Protein AF-A0AA40FTZ8-F1 (afdb_monomer_lite)

pLDDT: mean 84.05, std 13.71, range [38.44, 98.62]

Foldseek 3Di:
DQVPDPPDHPQNVVLVVLLLQLVLCLLQQAQTPQFADPVQLVLADAAPDFQPAFLFQAALVVVLCLLQVVLFPDPDGQCQVVQEDEQFAWQAWACVPCQWIWTAGPLQAIETARAEEEEFALLLCLVPQPGRYVPHDPPLQVLLSQQWDFHAKKKKKFFAPAQFDDPQDQWDFDGDGPVNLVVVCVPPHPLLNQLVSQGIFGDFHNRRRMTMTMGHGPSRQVCLPPDPVVVQVSVVVSCCVPPVVPTDDDRTPDMDMDNQCPPSRRNHQFIHRTPSCVVSVNALCSNQDFDADPVGHGHYGYADQSNQSHSGSDLVRRLVSLLVVLVSNLVVCVVVPPDDDDDDFDQDDDPDSHGYGYFHYEYEALANSSSSNSSNCVVSVVPTYHYYYSHPDHHRQSDWANDDSGIGTPHRRHFWFCLDPVNVSCVVSVWWDPDFDQPVHDFDADPVRDTDDPVLLVVLVVLLVVQLVLLLPVVPHPDDDPPFWSVSSSVVSLVVVCVVVVDDPVSNVSSVVSNVSVQVSVCSRSVHSGRRSHGSNCSSVDDRRHPDTGTHTDD

Structure (mmCIF, N/CA/C/O backbone):
data_AF-A0AA40FTZ8-F1
#
_entry.id   AF-A0AA40FTZ8-F1
#
loop_
_atom_site.group_PDB
_atom_site.id
_atom_site.type_symbol
_atom_site.label_atom_id
_atom_site.label_alt_id
_atom_site.label_comp_id
_atom_site.label_asym_id
_atom_site.label_entity_id
_atom_site.label_seq_id
_atom_site.pdbx_PDB_ins_code
_atom_site.Cartn_x
_atom_site.Cartn_y
_atom_site.Cartn_z
_atom_site.occupancy
_atom_site.B_iso_or_equiv
_atom_site.auth_seq_id
_atom_site.auth_comp_id
_atom_site.auth_asym_id
_atom_site.auth_atom_id
_atom_site.pdbx_PDB_model_num
ATOM 1 N N . MET A 1 1 ? 37.015 1.348 -12.052 1.00 50.94 1 MET A N 1
ATOM 2 C CA . MET A 1 1 ? 35.805 0.508 -12.164 1.00 50.94 1 MET A CA 1
ATOM 3 C C . MET A 1 1 ? 35.020 0.853 -13.426 1.00 50.94 1 MET A C 1
ATOM 5 O O . MET A 1 1 ? 35.044 0.050 -14.346 1.00 50.94 1 MET A O 1
ATOM 9 N N . PHE A 1 2 ? 34.385 2.031 -13.530 1.00 44.62 2 PHE A N 1
ATOM 10 C CA . PHE A 1 2 ? 33.664 2.429 -14.756 1.00 44.62 2 PHE A CA 1
ATOM 11 C C . PHE A 1 2 ? 34.579 2.506 -15.987 1.00 44.62 2 PHE A C 1
ATOM 13 O O . PHE A 1 2 ? 34.298 1.867 -16.992 1.00 44.62 2 PHE A O 1
ATOM 20 N N . ASP A 1 3 ? 35.731 3.173 -15.875 1.00 47.75 3 ASP A N 1
ATOM 21 C CA . ASP A 1 3 ? 36.705 3.333 -16.973 1.00 47.75 3 ASP A CA 1
ATOM 22 C C . ASP A 1 3 ? 37.428 2.023 -17.372 1.00 47.75 3 ASP A C 1
ATOM 24 O O . ASP A 1 3 ? 38.240 2.005 -18.293 1.00 47.75 3 ASP A O 1
ATOM 28 N N . GLU A 1 4 ? 37.128 0.919 -16.681 1.00 54.84 4 GLU A N 1
ATOM 29 C CA . GLU A 1 4 ? 37.662 -0.429 -16.923 1.00 54.84 4 GLU A CA 1
ATOM 30 C C . GLU A 1 4 ? 36.578 -1.401 -17.437 1.00 54.84 4 GLU A C 1
ATOM 32 O O . GLU A 1 4 ? 36.897 -2.525 -17.823 1.00 54.84 4 GLU A O 1
ATOM 37 N N . ASN A 1 5 ? 35.301 -0.989 -17.460 1.00 53.12 5 ASN A N 1
ATOM 38 C CA . ASN A 1 5 ? 34.179 -1.809 -17.917 1.00 53.12 5 ASN A CA 1
ATOM 39 C C . ASN A 1 5 ? 33.639 -1.304 -19.273 1.00 53.12 5 ASN A C 1
ATOM 41 O O . ASN A 1 5 ? 32.877 -0.336 -19.302 1.00 53.12 5 ASN A O 1
ATOM 45 N N . PRO A 1 6 ? 33.941 -1.975 -20.403 1.00 49.59 6 PRO A N 1
ATOM 46 C CA . PRO A 1 6 ? 33.542 -1.511 -21.734 1.00 49.59 6 PRO A CA 1
ATOM 47 C C . PRO A 1 6 ? 32.028 -1.579 -22.017 1.00 49.59 6 PRO A C 1
ATOM 49 O O . PRO A 1 6 ? 31.604 -1.176 -23.098 1.00 49.59 6 PRO A O 1
ATOM 52 N N . PHE A 1 7 ? 31.207 -2.078 -21.083 1.00 48.97 7 PHE A N 1
ATOM 53 C CA . PHE A 1 7 ? 29.754 -2.205 -21.254 1.00 48.97 7 PHE A CA 1
ATOM 54 C C . PHE A 1 7 ? 28.935 -1.090 -20.577 1.00 48.97 7 PHE A C 1
ATOM 56 O O . PHE A 1 7 ? 27.798 -0.851 -20.983 1.00 48.97 7 PHE A O 1
ATOM 63 N N . THR A 1 8 ? 29.504 -0.359 -19.611 1.00 56.19 8 THR A N 1
ATOM 64 C CA . THR A 1 8 ? 28.827 0.745 -18.902 1.00 56.19 8 THR A CA 1
ATOM 65 C C . THR A 1 8 ? 29.707 1.991 -18.862 1.00 56.19 8 THR A C 1
ATOM 67 O O . THR A 1 8 ? 30.550 2.136 -17.974 1.00 56.19 8 THR A O 1
ATOM 70 N N . SER A 1 9 ? 29.477 2.926 -19.788 1.00 68.25 9 SER A N 1
ATOM 71 C CA . SER A 1 9 ? 29.931 4.308 -19.608 1.00 68.25 9 SER A CA 1
ATOM 72 C C . SER A 1 9 ? 29.271 4.909 -18.361 1.00 68.25 9 SER A C 1
ATOM 74 O O . SER A 1 9 ? 28.156 4.520 -18.006 1.00 68.25 9 SER A O 1
ATOM 76 N N . ARG A 1 10 ? 29.933 5.876 -17.707 1.00 71.88 10 ARG A N 1
ATOM 77 C CA . ARG A 1 10 ? 29.368 6.593 -16.545 1.00 71.88 10 ARG A CA 1
ATOM 78 C C . ARG A 1 10 ? 27.967 7.139 -16.844 1.00 71.88 10 ARG A C 1
ATOM 80 O O . ARG A 1 10 ? 27.054 6.916 -16.067 1.00 71.88 10 ARG A O 1
ATOM 87 N N . GLU A 1 11 ? 27.809 7.746 -18.013 1.00 71.69 11 GLU A N 1
ATOM 88 C CA . GLU A 1 11 ? 26.546 8.245 -18.566 1.00 71.69 11 GLU A CA 1
ATOM 89 C C . GLU A 1 11 ? 25.418 7.190 -18.533 1.00 71.69 11 GLU A C 1
ATOM 91 O O . GLU A 1 11 ? 24.344 7.442 -17.997 1.00 71.69 11 GLU A O 1
ATOM 96 N N . LYS A 1 12 ? 25.671 5.962 -19.015 1.00 76.25 12 LYS A N 1
ATOM 97 C CA . LYS A 1 12 ? 24.687 4.863 -18.970 1.00 76.25 12 LYS A CA 1
ATOM 98 C C . LYS A 1 12 ? 24.423 4.346 -17.558 1.00 76.25 12 LYS A C 1
ATOM 100 O O . LYS A 1 12 ? 23.318 3.892 -17.277 1.00 76.25 12 LYS A O 1
ATOM 105 N N . ALA A 1 13 ? 25.420 4.395 -16.676 1.00 78.38 13 ALA A N 1
ATOM 106 C CA . ALA A 1 13 ? 25.219 4.059 -15.270 1.00 78.38 13 ALA A CA 1
ATOM 107 C C . ALA A 1 13 ? 24.321 5.099 -14.578 1.00 78.38 13 ALA A C 1
ATOM 109 O O . ALA A 1 13 ? 23.419 4.717 -13.845 1.00 78.38 13 ALA A O 1
ATOM 110 N N . GLU A 1 14 ? 24.504 6.389 -14.867 1.00 78.44 14 GLU A N 1
ATOM 111 C CA . GLU A 1 14 ? 23.659 7.484 -14.370 1.00 78.44 14 GLU A CA 1
ATOM 112 C C . GLU A 1 14 ? 22.217 7.383 -14.910 1.00 78.44 14 GLU A C 1
ATOM 114 O O . GLU A 1 14 ? 21.269 7.533 -14.143 1.00 78.44 14 GLU A O 1
ATOM 119 N N . GLN A 1 15 ? 22.041 7.019 -16.186 1.00 82.44 15 GLN A N 1
ATOM 120 C CA . GLN A 1 15 ? 20.734 6.730 -16.806 1.00 82.44 15 GLN A CA 1
ATOM 121 C C . GLN A 1 15 ? 19.986 5.564 -16.134 1.00 82.44 15 GLN A C 1
ATOM 123 O O . GLN A 1 15 ? 18.786 5.653 -15.872 1.00 82.44 15 GLN A O 1
ATOM 128 N N . LEU A 1 16 ? 20.684 4.460 -15.848 1.00 85.44 16 LEU A N 1
ATOM 129 C CA . LEU A 1 16 ? 20.103 3.308 -15.148 1.00 85.44 16 LEU A CA 1
ATOM 130 C C . LEU A 1 16 ? 19.811 3.624 -13.676 1.00 85.44 16 LEU A C 1
ATOM 132 O O . LEU A 1 16 ? 18.790 3.185 -13.155 1.00 85.44 16 LEU A O 1
ATOM 136 N N . LEU A 1 17 ? 20.661 4.418 -13.022 1.00 83.38 17 LEU A N 1
ATOM 137 C CA . LEU A 1 17 ? 20.480 4.848 -11.636 1.00 83.38 17 LEU A CA 1
ATOM 138 C C . LEU A 1 17 ? 19.247 5.758 -11.475 1.00 83.38 17 LEU A C 1
ATOM 140 O O . LEU A 1 17 ? 18.485 5.588 -10.528 1.00 83.38 17 LEU A O 1
ATOM 144 N N . ASP A 1 18 ? 19.008 6.664 -12.430 1.00 82.19 18 ASP A N 1
ATOM 145 C CA . ASP A 1 18 ? 17.791 7.488 -12.530 1.00 82.19 18 ASP A CA 1
ATOM 146 C C . ASP A 1 18 ? 16.524 6.639 -12.748 1.00 82.19 18 ASP A C 1
ATOM 148 O O . ASP A 1 18 ? 15.474 6.922 -12.172 1.00 82.19 18 ASP A O 1
ATOM 152 N N . TRP A 1 19 ? 16.619 5.560 -13.533 1.00 87.44 19 TRP A N 1
ATOM 153 C CA . TRP A 1 19 ? 15.522 4.602 -13.694 1.00 87.44 19 TRP A CA 1
ATOM 154 C C . TRP A 1 19 ? 15.252 3.809 -12.403 1.00 87.44 19 TRP A C 1
ATOM 156 O O . TRP A 1 19 ? 14.102 3.712 -11.975 1.00 87.44 19 TRP A O 1
ATOM 166 N N . MET A 1 20 ? 16.299 3.300 -11.744 1.00 88.12 20 MET A N 1
ATOM 167 C CA . MET A 1 20 ? 16.186 2.567 -10.475 1.00 88.12 20 MET A CA 1
ATOM 168 C C . MET A 1 20 ? 15.606 3.436 -9.355 1.00 88.12 20 MET A C 1
ATOM 170 O O . MET A 1 20 ? 14.756 2.966 -8.607 1.00 88.12 20 MET A O 1
ATOM 174 N N . HIS A 1 21 ? 16.002 4.711 -9.274 1.00 81.88 21 HIS A N 1
ATOM 175 C CA . HIS A 1 21 ? 15.447 5.675 -8.318 1.00 81.88 21 HIS A CA 1
ATOM 176 C C . HIS A 1 21 ? 13.929 5.824 -8.481 1.00 81.88 21 HIS A C 1
ATOM 178 O O . HIS A 1 21 ? 13.201 5.818 -7.492 1.00 81.88 21 HIS A O 1
ATOM 184 N N . LYS A 1 22 ? 13.418 5.900 -9.715 1.00 85.19 22 LYS A N 1
ATOM 185 C CA . LYS A 1 22 ? 11.968 5.959 -9.985 1.00 85.19 22 LYS A CA 1
ATOM 186 C C . LYS A 1 22 ? 11.249 4.660 -9.632 1.00 85.19 22 LYS A C 1
ATOM 188 O O . LYS A 1 22 ? 10.174 4.702 -9.037 1.00 85.19 22 LYS A O 1
ATOM 193 N N . PHE A 1 23 ? 11.846 3.525 -9.998 1.00 87.44 23 PHE A N 1
ATOM 194 C CA . PHE A 1 23 ? 11.307 2.198 -9.716 1.00 87.44 23 PHE A CA 1
ATOM 195 C C . PHE A 1 23 ? 11.151 1.976 -8.204 1.00 87.44 23 PHE A C 1
ATOM 197 O O . PHE A 1 23 ? 10.040 1.720 -7.742 1.00 87.44 23 PHE A O 1
ATOM 204 N N . ASP A 1 24 ? 12.218 2.193 -7.429 1.00 85.44 24 ASP A N 1
ATOM 205 C CA . ASP A 1 24 ? 12.211 2.069 -5.967 1.00 85.44 24 ASP A CA 1
ATOM 206 C C . ASP A 1 24 ? 11.180 3.003 -5.312 1.00 85.44 24 ASP A C 1
ATOM 208 O O . ASP A 1 24 ? 10.322 2.532 -4.572 1.00 85.44 24 ASP A O 1
ATOM 212 N N . ASN A 1 25 ? 11.142 4.298 -5.657 1.00 82.31 25 ASN A N 1
ATOM 213 C CA . ASN A 1 25 ? 10.126 5.207 -5.102 1.00 82.31 25 ASN A CA 1
ATOM 214 C C . ASN A 1 25 ? 8.680 4.769 -5.397 1.00 82.31 25 ASN A C 1
ATOM 216 O O . ASN A 1 25 ? 7.779 5.073 -4.610 1.00 82.31 25 ASN A O 1
ATOM 220 N N . SER A 1 26 ? 8.435 4.081 -6.518 1.00 83.56 26 SER A N 1
ATOM 221 C CA . SER A 1 26 ? 7.109 3.541 -6.839 1.00 83.56 26 SER A CA 1
ATOM 222 C C . SER A 1 26 ? 6.717 2.351 -5.955 1.00 83.56 26 SER A C 1
ATOM 224 O O . SER A 1 26 ? 5.527 2.138 -5.734 1.00 83.56 26 SER A O 1
ATOM 226 N N . ILE A 1 27 ? 7.699 1.648 -5.381 1.00 83.31 27 ILE A N 1
ATOM 227 C CA . ILE A 1 27 ? 7.510 0.597 -4.375 1.00 83.31 27 ILE A CA 1
ATOM 228 C C . ILE A 1 27 ? 7.439 1.221 -2.976 1.00 83.31 27 ILE A C 1
ATOM 230 O O . ILE A 1 27 ? 6.418 1.079 -2.310 1.00 83.31 27 ILE A O 1
ATOM 234 N N . GLN A 1 28 ? 8.455 1.986 -2.559 1.00 82.69 28 GLN A N 1
ATOM 235 C CA . GLN A 1 28 ? 8.548 2.624 -1.232 1.00 82.69 28 GLN A CA 1
ATOM 236 C C . GLN A 1 28 ? 7.464 3.684 -0.977 1.00 82.69 28 GLN A C 1
ATOM 238 O O . GLN A 1 28 ? 7.203 4.052 0.168 1.00 82.69 28 GLN A O 1
ATOM 243 N N . CYS A 1 29 ? 6.828 4.201 -2.035 1.00 88.19 29 CYS A N 1
ATOM 244 C CA . CYS A 1 29 ? 5.864 5.299 -1.973 1.00 88.19 29 CYS A CA 1
ATOM 245 C C . CYS A 1 29 ? 6.461 6.578 -1.345 1.00 88.19 29 CYS A C 1
ATOM 247 O O . CYS A 1 29 ? 5.812 7.290 -0.574 1.00 88.19 29 CYS A O 1
ATOM 249 N N . SER A 1 30 ? 7.702 6.896 -1.710 1.00 86.25 30 SER A N 1
ATOM 250 C CA . SER A 1 30 ? 8.429 8.116 -1.340 1.00 86.25 30 SER A CA 1
ATOM 251 C C . SER A 1 30 ? 8.444 9.161 -2.470 1.00 86.25 30 SER A C 1
ATOM 253 O O . SER A 1 30 ? 8.094 8.878 -3.615 1.00 86.25 30 SER A O 1
ATOM 255 N N . ASP A 1 31 ? 8.825 10.402 -2.143 1.00 83.81 31 ASP A N 1
ATOM 256 C CA . ASP A 1 31 ? 9.133 11.436 -3.146 1.00 83.81 31 ASP A CA 1
ATOM 257 C C . ASP A 1 31 ? 10.553 11.257 -3.712 1.00 83.81 31 ASP A C 1
ATOM 259 O O . ASP A 1 31 ? 10.803 11.566 -4.876 1.00 83.81 31 ASP A O 1
ATOM 263 N N . SER A 1 32 ? 11.471 10.757 -2.882 1.00 84.69 32 SER A N 1
ATOM 264 C CA . SER A 1 32 ? 12.823 10.341 -3.236 1.00 84.69 32 SER A CA 1
ATOM 265 C C . SER A 1 32 ? 13.324 9.263 -2.266 1.00 84.69 32 SER A C 1
ATOM 267 O O . SER A 1 32 ? 13.016 9.322 -1.076 1.00 84.69 32 SER A O 1
ATOM 269 N N . TRP A 1 33 ? 14.204 8.357 -2.714 1.00 83.25 33 TRP A N 1
ATOM 270 C CA . TRP A 1 33 ? 14.934 7.428 -1.836 1.00 83.25 33 TRP A CA 1
ATOM 271 C C . TRP A 1 33 ? 15.716 8.137 -0.709 1.00 83.25 33 TRP A C 1
ATOM 273 O O . TRP A 1 33 ? 15.965 7.566 0.345 1.00 83.25 33 TRP A O 1
ATOM 283 N N . PHE A 1 34 ? 16.025 9.431 -0.876 1.00 83.88 34 PHE A N 1
ATOM 284 C CA . PHE A 1 34 ? 16.703 10.265 0.118 1.00 83.88 34 PHE A CA 1
ATOM 285 C C . PHE A 1 34 ? 15.764 10.710 1.252 1.00 83.88 34 PHE A C 1
ATOM 287 O O . PHE A 1 34 ? 16.231 11.281 2.237 1.00 83.88 34 PHE A O 1
ATOM 294 N N . ASP A 1 35 ? 14.457 10.467 1.124 1.00 80.75 35 ASP A N 1
ATOM 295 C CA . ASP A 1 35 ? 13.476 10.652 2.191 1.00 80.75 35 ASP A CA 1
ATOM 296 C C . ASP A 1 35 ? 13.291 9.385 3.036 1.00 80.75 35 ASP A C 1
ATOM 298 O O . ASP A 1 35 ? 12.805 9.494 4.162 1.00 80.75 35 ASP A O 1
ATOM 302 N N . VAL A 1 36 ? 13.668 8.202 2.533 1.00 83.31 36 VAL A N 1
ATOM 303 C CA . VAL A 1 36 ? 13.551 6.902 3.219 1.00 83.31 36 VAL A CA 1
ATOM 304 C C . VAL A 1 36 ? 14.681 6.748 4.245 1.00 83.31 36 VAL A C 1
ATOM 306 O O . VAL A 1 36 ? 15.815 7.161 4.007 1.00 83.31 36 VAL A O 1
ATOM 309 N N . SER A 1 37 ? 14.395 6.178 5.421 1.00 85.12 37 SER A N 1
ATOM 310 C CA . SER A 1 37 ? 15.452 5.854 6.393 1.00 85.12 37 SER A CA 1
ATOM 311 C C . SER A 1 37 ? 15.980 4.438 6.164 1.00 85.12 37 SER A C 1
ATOM 313 O O . SER A 1 37 ? 15.326 3.457 6.515 1.00 85.12 37 SER A O 1
ATOM 315 N N . ALA A 1 38 ? 17.221 4.344 5.681 1.00 80.25 38 ALA A N 1
ATOM 316 C CA . ALA A 1 38 ? 17.976 3.092 5.572 1.00 80.25 38 ALA A CA 1
ATOM 317 C C . ALA A 1 38 ? 18.239 2.400 6.931 1.00 80.25 38 ALA A C 1
ATOM 319 O O . ALA A 1 38 ? 18.656 1.247 6.968 1.00 80.25 38 ALA A O 1
ATOM 320 N N . LYS A 1 39 ? 17.984 3.075 8.064 1.00 78.69 39 LYS A N 1
ATOM 321 C CA . LYS A 1 39 ? 17.940 2.445 9.392 1.00 78.69 39 LYS A CA 1
ATOM 322 C C . LYS A 1 39 ? 16.578 1.805 9.645 1.00 78.69 39 LYS A C 1
ATOM 324 O O . LYS A 1 39 ? 16.516 0.633 10.004 1.00 78.69 39 LYS A O 1
ATOM 329 N N . GLU A 1 40 ? 15.500 2.566 9.475 1.00 75.19 40 GLU A N 1
ATOM 330 C CA . GLU A 1 40 ? 14.143 2.133 9.822 1.00 75.19 40 GLU A CA 1
ATOM 331 C C . GLU A 1 40 ? 13.524 1.157 8.808 1.00 75.19 40 GLU A C 1
ATOM 333 O O . GLU A 1 40 ? 12.584 0.449 9.163 1.00 75.19 40 GLU A O 1
ATOM 338 N N . ILE A 1 41 ? 14.048 1.067 7.579 1.00 74.62 41 ILE A N 1
ATOM 339 C CA . ILE A 1 41 ? 13.607 0.061 6.599 1.00 74.62 41 ILE A CA 1
ATOM 340 C C . ILE A 1 41 ? 13.846 -1.371 7.109 1.00 74.62 41 ILE A C 1
ATOM 342 O O . ILE A 1 41 ? 12.966 -2.211 6.965 1.00 74.62 41 ILE A O 1
ATOM 346 N N . ASN A 1 42 ? 14.928 -1.614 7.866 1.00 75.38 42 ASN A N 1
ATOM 347 C CA . ASN A 1 42 ? 15.212 -2.897 8.538 1.00 75.38 42 ASN A CA 1
ATOM 348 C C . ASN A 1 42 ? 14.166 -3.300 9.597 1.00 75.38 42 ASN A C 1
ATOM 350 O O . ASN A 1 42 ? 14.208 -4.418 10.106 1.00 75.38 42 ASN A O 1
ATOM 354 N N . ASN A 1 43 ? 13.258 -2.393 9.981 1.00 78.56 43 ASN A N 1
ATOM 355 C CA . ASN A 1 43 ? 12.131 -2.730 10.847 1.00 78.56 43 ASN A CA 1
ATOM 356 C C . ASN A 1 43 ? 10.953 -3.325 10.059 1.00 78.56 43 ASN A C 1
ATOM 358 O O . ASN A 1 43 ? 10.033 -3.835 10.692 1.00 78.56 43 ASN A O 1
ATOM 362 N N . TYR A 1 44 ? 10.953 -3.273 8.722 1.00 80.62 44 TYR A N 1
ATOM 363 C CA . TYR A 1 44 ? 10.025 -4.037 7.887 1.00 80.62 44 TYR A CA 1
ATOM 364 C C . TYR A 1 44 ? 10.322 -5.537 8.000 1.00 80.62 44 TYR A C 1
ATOM 366 O O . TYR A 1 44 ? 11.473 -5.933 8.178 1.00 80.62 44 TYR A O 1
ATOM 374 N N . TRP A 1 45 ? 9.292 -6.370 7.876 1.00 83.12 45 TRP A N 1
ATOM 375 C CA . TRP A 1 45 ? 9.456 -7.806 7.654 1.00 83.12 45 TRP A CA 1
ATOM 376 C C . TRP A 1 45 ? 8.871 -8.115 6.278 1.00 83.12 45 TRP A C 1
ATOM 378 O O . TRP A 1 45 ? 7.692 -7.852 6.049 1.00 83.12 45 TRP A O 1
ATOM 388 N N . THR A 1 46 ? 9.680 -8.657 5.372 1.00 71.25 46 THR A N 1
ATOM 389 C CA . THR A 1 46 ? 9.181 -9.255 4.125 1.00 71.25 46 THR A CA 1
ATOM 390 C C . THR A 1 46 ? 8.419 -10.545 4.464 1.00 71.25 46 THR A C 1
ATOM 392 O O . THR A 1 46 ? 8.666 -11.157 5.506 1.00 71.25 46 THR A O 1
ATOM 395 N N . CYS A 1 47 ? 7.444 -10.926 3.638 1.00 59.25 47 CYS A N 1
ATOM 396 C CA . CYS A 1 47 ? 6.724 -12.192 3.785 1.00 59.25 47 CYS A CA 1
ATOM 397 C C . CYS A 1 47 ? 7.357 -13.276 2.917 1.00 59.25 47 CYS A C 1
ATOM 399 O O . CYS A 1 47 ? 7.764 -12.996 1.797 1.00 59.25 47 CYS A O 1
ATOM 401 N N . ASP A 1 48 ? 7.388 -14.499 3.437 1.00 51.75 48 ASP A N 1
ATOM 402 C CA . ASP A 1 48 ? 7.968 -15.664 2.777 1.00 51.75 48 ASP A CA 1
ATOM 403 C C . ASP A 1 48 ? 7.248 -16.004 1.449 1.00 51.75 48 ASP A C 1
ATOM 405 O O . ASP A 1 48 ? 6.018 -16.140 1.407 1.00 51.75 48 ASP A O 1
ATOM 409 N N . GLY A 1 49 ? 8.030 -16.162 0.378 1.00 51.12 49 GLY A N 1
ATOM 410 C CA . GLY A 1 49 ? 7.594 -16.536 -0.968 1.00 51.12 49 GLY A CA 1
ATOM 411 C C . GLY A 1 49 ? 7.264 -15.357 -1.888 1.00 51.12 49 GLY A C 1
ATOM 412 O O . GLY A 1 49 ? 6.907 -14.284 -1.409 1.00 51.12 49 GLY A O 1
ATOM 413 N N . ASP A 1 50 ? 7.346 -15.624 -3.198 1.00 50.62 50 ASP A N 1
ATOM 414 C CA . ASP A 1 50 ? 7.245 -14.663 -4.313 1.00 50.62 50 ASP A CA 1
ATOM 415 C C . ASP A 1 50 ? 6.280 -13.482 -4.053 1.00 50.62 50 ASP A C 1
ATOM 417 O O . ASP A 1 50 ? 5.138 -13.655 -3.615 1.00 50.62 50 ASP A O 1
ATOM 421 N N . ALA A 1 51 ? 6.759 -12.259 -4.305 1.00 49.34 51 ALA A N 1
ATOM 422 C CA . ALA A 1 51 ? 5.995 -11.014 -4.173 1.00 49.34 51 ALA A CA 1
ATOM 423 C C . ALA A 1 51 ? 5.225 -10.614 -5.452 1.00 49.34 51 ALA A C 1
ATOM 425 O O . ALA A 1 51 ? 4.335 -9.755 -5.400 1.00 49.34 51 ALA A O 1
ATOM 426 N N . VAL A 1 52 ? 5.555 -11.230 -6.592 1.00 53.97 52 VAL A N 1
ATOM 427 C CA . VAL A 1 52 ? 5.023 -10.978 -7.941 1.00 53.97 52 VAL A CA 1
ATOM 428 C C . VAL A 1 52 ? 4.602 -12.284 -8.666 1.00 53.97 52 VAL A C 1
ATOM 430 O O . VAL A 1 52 ? 4.910 -12.456 -9.837 1.00 53.97 52 VAL A O 1
ATOM 433 N N . LEU A 1 53 ? 3.839 -13.217 -8.073 1.00 55.56 53 LEU A N 1
ATOM 434 C CA . LEU A 1 53 ? 2.702 -13.012 -7.072 1.00 55.56 53 LEU A CA 1
ATOM 435 C C . LEU A 1 53 ? -0.179 -12.352 -7.684 1.00 55.56 53 LEU A C 1
ATOM 437 O O . LEU A 1 53 ? -1.165 -12.277 -6.896 1.00 55.56 53 LEU A O 1
ATOM 441 N N . ASN A 1 54 ? -0.779 -12.031 -8.893 1.00 67.38 54 ASN A N 1
ATOM 442 C CA . ASN A 1 54 ? -2.156 -11.650 -9.223 1.00 67.38 54 ASN A CA 1
ATOM 443 C C . ASN A 1 54 ? -3.196 -12.715 -8.804 1.00 67.38 54 ASN A C 1
ATOM 445 O O . ASN A 1 54 ? -2.952 -13.922 -8.835 1.00 67.38 54 ASN A O 1
ATOM 449 N N . TRP A 1 55 ? -4.433 -12.276 -8.536 1.00 63.88 55 TRP A N 1
ATOM 450 C CA . TRP A 1 55 ? -5.592 -13.176 -8.394 1.00 63.88 55 TRP A CA 1
ATOM 451 C C . TRP A 1 55 ? -6.021 -13.785 -9.748 1.00 63.88 55 TRP A C 1
ATOM 453 O O . TRP A 1 55 ? -7.135 -14.289 -9.871 1.00 63.88 55 TRP A O 1
ATOM 463 N N . LYS A 1 56 ? -5.147 -13.755 -10.764 1.00 71.56 56 LYS A N 1
ATOM 464 C CA . LYS A 1 56 ? -5.356 -14.183 -12.150 1.00 71.56 56 LYS A CA 1
ATOM 465 C C . LYS A 1 56 ? -6.566 -13.527 -12.806 1.00 71.56 56 LYS A C 1
ATOM 467 O O . LYS A 1 56 ? -6.491 -12.390 -13.259 1.00 71.56 56 LYS A O 1
ATOM 472 N N . ASP A 1 57 ? -7.679 -14.248 -12.857 1.00 65.75 57 ASP A N 1
ATOM 473 C CA . ASP A 1 57 ? -8.952 -13.795 -13.394 1.00 65.75 57 ASP A CA 1
ATOM 474 C C . ASP A 1 57 ? -9.932 -13.327 -12.309 1.00 65.75 57 ASP A C 1
ATOM 476 O O . ASP A 1 57 ? -11.083 -13.039 -12.624 1.00 65.75 57 ASP A O 1
ATOM 480 N N . ARG A 1 58 ? -9.493 -13.214 -11.051 1.00 67.69 58 ARG A N 1
ATOM 481 C CA . ARG A 1 58 ? -10.270 -12.733 -9.899 1.00 67.69 58 ARG A CA 1
ATOM 482 C C . ARG A 1 58 ? -9.707 -11.436 -9.314 1.00 67.69 58 ARG A C 1
ATOM 484 O O . ARG A 1 58 ? -8.735 -10.882 -9.810 1.00 67.69 58 ARG A O 1
ATOM 491 N N . GLY A 1 59 ? -10.430 -10.904 -8.329 1.00 73.44 59 GLY A N 1
ATOM 492 C CA . GLY A 1 59 ? -10.093 -9.679 -7.612 1.00 73.44 59 GLY A CA 1
ATOM 493 C C . GLY A 1 59 ? -9.687 -9.949 -6.161 1.00 73.44 59 GLY A C 1
ATOM 494 O O . GLY A 1 59 ? -10.318 -10.782 -5.518 1.00 73.44 59 GLY A O 1
ATOM 495 N N . TYR A 1 60 ? -8.802 -9.153 -5.572 1.00 78.06 60 TYR A N 1
ATOM 496 C CA . TYR A 1 60 ? -8.562 -9.011 -4.128 1.00 78.06 60 TYR A CA 1
ATOM 497 C C . TYR A 1 60 ? -9.839 -8.635 -3.355 1.00 78.06 60 TYR A C 1
ATOM 499 O O . TYR A 1 60 ? -9.983 -8.944 -2.173 1.00 78.06 60 TYR A O 1
ATOM 507 N N . LYS A 1 61 ? -10.846 -8.082 -4.045 1.00 75.25 61 LYS A N 1
ATOM 508 C CA . LYS A 1 61 ? -12.250 -8.018 -3.598 1.00 75.25 61 LYS A CA 1
ATOM 509 C C . LYS A 1 61 ? -12.797 -9.363 -3.078 1.00 75.25 61 LYS A C 1
ATOM 511 O O . LYS A 1 61 ? -13.603 -9.373 -2.147 1.00 75.25 61 LYS A O 1
ATOM 516 N N . THR A 1 62 ? -12.319 -10.489 -3.611 1.00 77.31 62 THR A N 1
ATOM 517 C CA . THR A 1 62 ? -12.607 -11.859 -3.142 1.00 77.31 62 THR A CA 1
ATOM 518 C C . THR A 1 62 ? -12.234 -12.046 -1.669 1.00 77.31 62 THR A C 1
ATOM 520 O O . THR A 1 62 ? -12.907 -12.802 -0.971 1.00 77.31 62 THR A O 1
ATOM 523 N N . LEU A 1 63 ? -11.241 -11.316 -1.138 1.00 77.56 63 LEU A N 1
ATOM 524 C CA . LEU A 1 63 ? -10.916 -11.353 0.291 1.00 77.56 63 LEU A CA 1
ATOM 525 C C . LEU A 1 63 ? -12.068 -10.836 1.170 1.00 77.56 63 LEU A C 1
ATOM 527 O O . LEU A 1 63 ? -12.228 -11.300 2.296 1.00 77.56 63 LEU A O 1
ATOM 531 N N . PHE A 1 64 ? -12.931 -9.944 0.675 1.00 75.44 64 PHE A N 1
ATOM 532 C CA . PHE A 1 64 ? -14.130 -9.557 1.425 1.00 75.44 64 PHE A CA 1
ATOM 533 C C . PHE A 1 64 ? -15.143 -10.697 1.461 1.00 75.44 64 PHE A C 1
ATOM 535 O O . PHE A 1 64 ? -15.692 -11.003 2.516 1.00 75.44 64 PHE A O 1
ATOM 542 N N . ASP A 1 65 ? -15.360 -11.370 0.332 1.00 73.19 65 ASP A N 1
ATOM 543 C CA . ASP A 1 65 ? -16.295 -12.491 0.252 1.00 73.19 65 ASP A CA 1
ATOM 544 C C . ASP A 1 65 ? -15.783 -13.732 1.021 1.00 73.19 65 ASP A C 1
ATOM 546 O O . ASP A 1 65 ? -16.595 -14.467 1.592 1.00 73.19 65 ASP A O 1
ATOM 550 N N . LEU A 1 66 ? -14.456 -13.884 1.169 1.00 72.06 66 LEU A N 1
ATOM 551 C CA . LEU A 1 66 ? -13.805 -14.755 2.162 1.00 72.06 66 LEU A CA 1
ATOM 552 C C . LEU A 1 66 ? -14.127 -14.324 3.604 1.00 72.06 66 LEU A C 1
ATOM 554 O O . LEU A 1 66 ? -14.616 -15.138 4.390 1.00 72.06 66 LEU A O 1
ATOM 558 N N . LEU A 1 67 ? -13.891 -13.055 3.971 1.00 68.94 67 LEU A N 1
ATOM 559 C CA . LEU A 1 67 ? -14.153 -12.554 5.330 1.00 68.94 67 LEU A CA 1
ATOM 560 C C . LEU A 1 67 ? -15.636 -12.665 5.729 1.00 68.94 67 LEU A C 1
ATOM 562 O O . LEU A 1 67 ? -15.931 -12.940 6.891 1.00 68.94 67 LEU A O 1
ATOM 566 N N . PHE A 1 68 ? -16.563 -12.511 4.779 1.00 70.00 68 PHE A N 1
ATOM 567 C CA . PHE A 1 68 ? -18.007 -12.684 4.985 1.00 70.00 68 PHE A CA 1
ATOM 568 C C . PHE A 1 68 ? -18.482 -14.149 4.974 1.00 70.00 68 PHE A C 1
ATOM 570 O O . PHE A 1 68 ? -19.658 -14.394 5.239 1.00 70.00 68 PHE A O 1
ATOM 577 N N . GLN A 1 69 ? -17.596 -15.109 4.678 1.00 64.56 69 GLN A N 1
ATOM 578 C CA . GLN A 1 69 ? -17.885 -16.543 4.494 1.00 64.56 69 GLN A CA 1
ATOM 579 C C . GLN A 1 69 ? -18.797 -16.891 3.296 1.00 64.56 69 GLN A C 1
ATOM 581 O O . GLN A 1 69 ? -19.149 -18.057 3.120 1.00 64.56 69 GLN A O 1
ATOM 586 N N . LYS A 1 70 ? -19.109 -15.933 2.409 1.00 55.31 70 LYS A N 1
ATOM 587 C CA . LYS A 1 70 ? -20.025 -16.103 1.256 1.00 55.31 70 LYS A CA 1
ATOM 588 C C . LYS A 1 70 ? -19.605 -17.168 0.249 1.00 55.31 70 LYS A C 1
ATOM 590 O O . LYS A 1 70 ? -20.433 -17.656 -0.510 1.00 55.31 70 LYS A O 1
ATOM 595 N N . ILE A 1 71 ? -18.313 -17.473 0.203 1.00 53.41 71 ILE A N 1
ATOM 596 C CA . ILE A 1 71 ? -17.734 -18.444 -0.728 1.00 53.41 71 ILE A CA 1
ATOM 597 C C . ILE A 1 71 ? -17.945 -19.893 -0.223 1.00 53.41 71 ILE A C 1
ATOM 599 O O . ILE A 1 71 ? -17.785 -20.856 -0.967 1.00 53.41 71 ILE A O 1
ATOM 603 N N . SER A 1 72 ? -18.346 -20.072 1.039 1.00 47.09 72 SER A N 1
ATOM 604 C CA . SER A 1 72 ? -18.611 -21.389 1.623 1.00 47.09 72 SER A CA 1
ATOM 605 C C . SER A 1 72 ? -20.050 -21.865 1.372 1.00 47.09 72 SER A C 1
ATOM 607 O O . SER A 1 72 ? -21.003 -21.119 1.569 1.00 47.09 72 SER A O 1
ATOM 609 N N . ASN A 1 73 ? -20.230 -23.147 1.025 1.00 46.12 73 ASN A N 1
ATOM 610 C CA . ASN A 1 73 ? -21.547 -23.792 0.844 1.00 46.12 73 ASN A CA 1
ATOM 611 C C . ASN A 1 73 ? -22.340 -24.008 2.162 1.00 46.12 73 ASN A C 1
ATOM 613 O O . ASN A 1 73 ? -23.200 -24.884 2.242 1.00 46.12 73 ASN A O 1
ATOM 617 N N . THR A 1 74 ? -22.048 -23.243 3.215 1.00 45.59 74 THR A N 1
ATOM 618 C CA . THR A 1 74 ? -22.795 -23.242 4.479 1.00 45.59 74 THR A CA 1
ATOM 619 C C . THR A 1 74 ? -23.738 -22.048 4.532 1.00 45.59 74 THR A C 1
ATOM 621 O O . THR A 1 74 ? -23.333 -20.929 4.242 1.00 45.59 74 THR A O 1
ATOM 624 N N . GLU A 1 75 ? -24.980 -22.258 4.977 1.00 49.38 75 GLU A N 1
ATOM 625 C CA . GLU A 1 75 ? -26.043 -21.231 5.030 1.00 49.38 75 GLU A CA 1
ATOM 626 C C . GLU A 1 75 ? -25.727 -20.023 5.949 1.00 49.38 75 GLU A C 1
ATOM 628 O O . GLU A 1 75 ? -26.483 -19.053 6.009 1.00 49.38 75 GLU A O 1
ATOM 633 N N . SER A 1 76 ? -24.606 -20.061 6.673 1.00 55.00 76 SER A N 1
ATOM 634 C CA . SER A 1 76 ? -24.157 -19.069 7.649 1.00 55.00 76 SER A CA 1
ATOM 635 C C . SER A 1 76 ? -23.257 -17.981 7.044 1.00 55.00 76 SER A C 1
ATOM 637 O O . SER A 1 76 ? -22.081 -17.879 7.392 1.00 55.00 76 SER A O 1
ATOM 639 N N . ASN A 1 77 ? -23.813 -17.123 6.186 1.00 64.56 77 ASN A N 1
ATOM 640 C CA . ASN A 1 77 ? -23.174 -15.838 5.870 1.00 64.56 77 ASN A CA 1
ATOM 641 C C . ASN A 1 77 ? -22.994 -15.009 7.153 1.00 64.56 77 ASN A C 1
ATOM 643 O O . ASN A 1 77 ? -23.935 -14.884 7.943 1.00 64.56 77 ASN A O 1
ATOM 647 N N . LEU A 1 78 ? -21.827 -14.388 7.355 1.00 66.56 78 LEU A N 1
ATOM 648 C CA . LEU A 1 78 ? -21.651 -13.473 8.486 1.00 66.56 78 LEU A CA 1
ATOM 649 C C . LEU A 1 78 ? -22.389 -12.146 8.213 1.00 66.56 78 LEU A C 1
ATOM 651 O O . LEU A 1 78 ? -22.124 -11.508 7.189 1.00 66.56 78 LEU A O 1
ATOM 655 N N . PRO A 1 79 ? -23.255 -11.657 9.126 1.00 79.56 79 PRO A N 1
ATOM 656 C CA . PRO A 1 79 ? -24.107 -10.480 8.906 1.00 79.56 79 PRO A CA 1
ATOM 657 C C . PRO A 1 79 ? -23.346 -9.144 9.027 1.00 79.56 79 PRO A C 1
ATOM 659 O O . PRO A 1 79 ? -23.908 -8.126 9.428 1.00 79.56 79 PRO A O 1
ATOM 662 N N . ILE A 1 80 ? -22.050 -9.124 8.695 1.00 81.94 80 ILE A N 1
ATOM 663 C CA . ILE A 1 80 ? -21.184 -7.941 8.792 1.00 81.94 80 ILE A CA 1
ATOM 664 C C . ILE A 1 80 ? -21.717 -6.832 7.875 1.00 81.94 80 ILE A C 1
ATOM 666 O O . ILE A 1 80 ? -21.856 -5.697 8.322 1.00 81.94 80 ILE A O 1
ATOM 670 N N . MET A 1 81 ? -22.112 -7.164 6.639 1.00 83.12 81 MET A N 1
ATOM 671 C CA . MET A 1 81 ? -22.681 -6.209 5.672 1.00 83.12 81 MET A CA 1
ATOM 672 C C . MET A 1 81 ? -23.939 -5.487 6.190 1.00 83.12 81 MET A C 1
ATOM 674 O O . MET A 1 81 ? -24.123 -4.309 5.905 1.00 83.12 81 MET A O 1
ATOM 678 N N . GLU A 1 82 ? -24.780 -6.145 6.996 1.00 85.00 82 GLU A N 1
ATOM 679 C CA . GLU A 1 82 ? -25.998 -5.550 7.586 1.00 85.00 82 GLU A CA 1
ATOM 680 C C . GLU A 1 82 ? -25.699 -4.549 8.722 1.00 85.00 82 GLU A C 1
ATOM 682 O O . GLU A 1 82 ? -26.580 -3.812 9.192 1.00 85.00 82 GLU A O 1
ATOM 687 N N . LYS A 1 83 ? -24.440 -4.531 9.176 1.00 89.06 83 LYS A N 1
ATOM 688 C CA . LYS A 1 83 ? -23.910 -3.662 10.228 1.00 89.06 83 LYS A CA 1
ATOM 689 C C . LYS A 1 83 ? -23.027 -2.535 9.694 1.00 89.06 83 LYS A C 1
ATOM 691 O O . LYS A 1 83 ? -22.555 -1.751 10.512 1.00 89.06 83 LYS A O 1
ATOM 696 N N . ILE A 1 84 ? -22.810 -2.437 8.379 1.00 91.69 84 ILE A N 1
ATOM 697 C CA . ILE A 1 84 ? -22.092 -1.315 7.761 1.00 91.69 84 ILE A CA 1
ATOM 698 C C . ILE A 1 84 ? -23.087 -0.198 7.440 1.00 91.69 84 ILE A C 1
ATOM 700 O O . ILE A 1 84 ? -24.083 -0.415 6.750 1.00 91.69 84 ILE A O 1
ATOM 704 N N . GLU A 1 85 ? -22.807 1.018 7.903 1.00 92.81 85 GLU A N 1
ATOM 705 C CA . GLU A 1 85 ? -23.476 2.226 7.421 1.00 92.81 85 GLU A CA 1
ATOM 706 C C . GLU A 1 85 ? -22.537 3.018 6.505 1.00 92.81 85 GLU A C 1
ATOM 708 O O . GLU A 1 85 ? -21.568 3.621 6.962 1.00 92.81 85 GLU A O 1
ATOM 713 N N . PHE A 1 86 ? -22.844 3.001 5.207 1.00 93.12 86 PHE A N 1
ATOM 714 C CA . PHE A 1 86 ? -22.109 3.694 4.145 1.00 93.12 86 PHE A CA 1
ATOM 715 C C . PHE A 1 86 ? -22.420 5.197 4.078 1.00 93.12 86 PHE A C 1
ATOM 717 O O . PHE A 1 86 ? -23.473 5.653 4.538 1.00 93.12 86 PHE A O 1
ATOM 724 N N . ASN A 1 87 ? -21.544 5.958 3.416 1.00 92.69 87 ASN A N 1
ATOM 725 C CA . ASN A 1 87 ? -21.596 7.419 3.261 1.00 92.69 87 ASN A CA 1
ATOM 726 C C . ASN A 1 87 ? -21.509 8.199 4.598 1.00 92.69 87 ASN A C 1
ATOM 728 O O . ASN A 1 87 ? -21.872 9.375 4.689 1.00 92.69 87 ASN A O 1
ATOM 732 N N . LYS A 1 88 ? -21.012 7.556 5.661 1.00 94.12 88 LYS A N 1
ATOM 733 C CA . LYS A 1 88 ? -20.894 8.061 7.038 1.00 94.12 88 LYS A CA 1
ATOM 734 C C . LYS A 1 88 ? -19.551 8.730 7.300 1.00 94.12 88 LYS A C 1
ATOM 736 O O . LYS A 1 88 ? -18.773 8.355 8.171 1.00 94.12 88 LYS A O 1
ATOM 741 N N . ASN A 1 89 ? -19.348 9.805 6.550 1.00 93.12 89 ASN A N 1
ATOM 742 C CA . ASN A 1 89 ? -18.245 10.745 6.679 1.00 93.12 89 ASN A CA 1
ATOM 743 C C . ASN A 1 89 ? -18.053 11.266 8.112 1.00 93.12 89 ASN A C 1
ATOM 745 O O . ASN A 1 89 ? -18.906 12.002 8.608 1.00 93.12 89 ASN A O 1
ATOM 749 N N . ILE A 1 90 ? -16.934 10.932 8.760 1.00 94.75 90 ILE A N 1
ATOM 750 C CA . ILE A 1 90 ? -16.616 11.386 10.124 1.00 94.75 90 ILE A CA 1
ATOM 751 C C . ILE A 1 90 ? -16.396 12.904 10.156 1.00 94.75 90 ILE A C 1
ATOM 753 O O . ILE A 1 90 ? -15.731 13.469 9.289 1.00 94.75 90 ILE A O 1
ATOM 757 N N . ASP A 1 91 ? -16.952 13.538 11.184 1.00 94.88 91 ASP A N 1
ATOM 758 C CA . ASP A 1 91 ? -16.738 14.943 11.540 1.00 94.88 91 ASP A CA 1
ATOM 759 C C . ASP A 1 91 ? -15.895 15.037 12.822 1.00 94.88 91 ASP A C 1
ATOM 761 O O . ASP A 1 91 ? -14.822 15.636 12.829 1.00 94.88 91 ASP A O 1
ATOM 765 N N . ASN A 1 92 ? -16.333 14.371 13.898 1.00 97.44 92 ASN A N 1
ATOM 766 C CA . ASN A 1 92 ? -15.708 14.492 15.215 1.00 97.44 92 ASN A CA 1
ATOM 767 C C . ASN A 1 92 ? -15.929 13.246 16.097 1.00 97.44 92 ASN A C 1
ATOM 769 O O . ASN A 1 92 ? -17.013 12.667 16.124 1.00 97.44 92 ASN A O 1
ATOM 773 N N . ILE A 1 93 ? -14.904 12.845 16.849 1.00 97.94 93 ILE A N 1
ATOM 774 C CA . ILE A 1 93 ? -14.868 11.705 17.770 1.00 97.94 93 ILE A CA 1
ATOM 775 C C . ILE A 1 93 ? -14.650 12.261 19.178 1.00 97.94 93 ILE A C 1
ATOM 777 O O . ILE A 1 93 ? -13.534 12.602 19.574 1.00 97.94 93 ILE A O 1
ATOM 781 N N . ASP A 1 94 ? -15.738 12.363 19.932 1.00 97.31 94 ASP A N 1
ATOM 782 C CA . ASP A 1 94 ? -15.759 12.949 21.269 1.00 97.31 94 ASP A CA 1
ATOM 783 C C . ASP A 1 94 ? -15.671 11.854 22.333 1.00 97.31 94 ASP A C 1
ATOM 785 O O . ASP A 1 94 ? -16.649 11.167 22.625 1.00 97.31 94 ASP A O 1
ATOM 789 N N . TYR A 1 95 ? -14.478 11.663 22.888 1.00 95.62 95 TYR A N 1
ATOM 790 C CA . TYR A 1 95 ? -14.184 10.693 23.943 1.00 95.62 95 TYR A CA 1
ATOM 791 C C . TYR A 1 95 ? -13.965 11.351 25.312 1.00 95.62 95 TYR A C 1
ATOM 793 O O . TYR A 1 95 ? -13.531 10.686 26.253 1.00 95.62 95 TYR A O 1
ATOM 801 N N . THR A 1 96 ? -14.337 12.630 25.461 1.00 92.19 96 THR A N 1
ATOM 802 C CA . THR A 1 96 ? -14.320 13.365 26.740 1.00 92.19 96 THR A CA 1
ATOM 803 C C . THR A 1 96 ? -15.049 12.594 27.850 1.00 92.19 96 THR A C 1
ATOM 805 O O . THR A 1 96 ? -14.641 12.610 29.012 1.00 92.19 96 THR A O 1
ATOM 808 N N . SER A 1 97 ? -16.108 11.855 27.496 1.00 84.81 97 SER A N 1
ATOM 809 C CA . SER A 1 97 ? -16.695 10.840 28.369 1.00 84.81 97 SER A CA 1
ATOM 810 C C . SER A 1 97 ? -16.047 9.473 28.132 1.00 84.81 97 SER A C 1
ATOM 812 O O . SER A 1 97 ? -16.477 8.709 27.271 1.00 84.81 97 SER A O 1
ATOM 814 N N . ASN A 1 98 ? -15.098 9.108 28.999 1.00 75.56 98 ASN A N 1
ATOM 815 C CA . ASN A 1 98 ? -14.446 7.786 29.081 1.00 75.56 98 ASN A CA 1
ATOM 816 C C . ASN A 1 98 ? -15.399 6.561 29.028 1.00 75.56 98 ASN A C 1
ATOM 818 O O . ASN A 1 98 ? -14.965 5.429 28.782 1.00 75.56 98 ASN A O 1
ATOM 822 N N . ASN A 1 99 ? -16.697 6.761 29.285 1.00 76.69 99 ASN A N 1
ATOM 823 C CA . ASN A 1 99 ? -17.731 5.727 29.244 1.00 76.69 99 ASN A CA 1
ATOM 824 C C . ASN A 1 99 ? -18.626 5.764 27.993 1.00 76.69 99 ASN A C 1
ATOM 826 O O . ASN A 1 99 ? -19.152 4.713 27.642 1.00 76.69 99 ASN A O 1
ATOM 830 N N . ASN A 1 100 ? -18.795 6.917 27.336 1.00 88.44 100 ASN A N 1
ATOM 831 C CA . ASN A 1 100 ? -19.664 7.095 26.168 1.00 88.44 100 ASN A CA 1
ATOM 832 C C . ASN A 1 100 ? -18.949 7.965 25.121 1.00 88.44 100 ASN A C 1
ATOM 834 O O . ASN A 1 100 ? -19.042 9.190 25.162 1.00 88.44 100 ASN A O 1
ATOM 838 N N . ILE A 1 101 ? -18.254 7.327 24.186 1.00 95.56 101 ILE A N 1
ATOM 839 C CA . ILE A 1 101 ? -17.624 7.991 23.043 1.00 95.56 101 ILE A CA 1
ATOM 840 C C . ILE A 1 101 ? -18.732 8.382 22.064 1.00 95.56 101 ILE A C 1
ATOM 842 O O . ILE A 1 101 ? -19.573 7.545 21.743 1.00 95.56 101 ILE A O 1
ATOM 846 N N . ILE A 1 102 ? -18.751 9.621 21.582 1.00 96.94 102 ILE A N 1
ATOM 847 C CA . ILE A 1 102 ? -19.740 10.105 20.614 1.00 96.94 102 ILE A CA 1
ATOM 848 C C . ILE A 1 102 ? -19.029 10.361 19.287 1.00 96.94 102 ILE A C 1
ATOM 850 O O . ILE A 1 102 ? -18.376 11.389 19.111 1.00 96.94 102 ILE A O 1
ATOM 854 N N . VAL A 1 103 ? -19.186 9.435 18.343 1.00 97.25 103 VAL A N 1
ATOM 855 C CA . VAL A 1 103 ? -18.751 9.625 16.956 1.00 97.25 103 VAL A CA 1
ATOM 856 C C . VAL A 1 103 ? -19.844 10.388 16.208 1.00 97.25 103 VAL A C 1
ATOM 858 O O . VAL A 1 103 ? -20.997 9.959 16.175 1.00 97.25 103 VAL A O 1
ATOM 861 N N . LYS A 1 104 ? -19.493 11.540 15.642 1.00 96.81 104 LYS A N 1
ATOM 862 C CA . LYS A 1 104 ? -20.363 12.479 14.922 1.00 96.81 104 LYS A CA 1
ATOM 863 C C . LYS A 1 104 ? -19.963 12.454 13.444 1.00 96.81 104 LYS A C 1
ATOM 865 O O . LYS A 1 104 ? -18.768 12.431 13.139 1.00 96.81 104 LYS A O 1
ATOM 870 N N . THR A 1 105 ? -20.931 12.459 12.534 1.00 95.19 105 THR A N 1
ATOM 871 C CA . THR A 1 105 ? -20.684 12.482 11.080 1.00 95.19 105 THR A CA 1
ATOM 872 C C . THR A 1 105 ? -21.146 13.794 10.445 1.00 95.19 105 THR A C 1
ATOM 874 O O . THR A 1 105 ? -22.040 14.457 10.972 1.00 95.19 105 THR A O 1
ATOM 877 N N . LYS A 1 106 ? -20.564 14.160 9.290 1.00 93.06 106 LYS A N 1
ATOM 878 C CA . LYS A 1 106 ? -20.869 15.393 8.532 1.00 93.06 106 LYS A CA 1
ATOM 879 C C . LYS A 1 106 ? -22.363 15.528 8.182 1.00 93.06 106 LYS A C 1
ATOM 881 O O . LYS A 1 106 ? -22.860 16.636 8.022 1.00 93.06 106 LYS A O 1
ATOM 886 N N . ASP A 1 107 ? -23.088 14.408 8.096 1.00 90.44 107 ASP A N 1
ATOM 887 C CA . ASP A 1 107 ? -24.540 14.352 7.854 1.00 90.44 107 ASP A CA 1
ATOM 888 C C . ASP A 1 107 ? -25.412 14.584 9.112 1.00 90.44 107 ASP A C 1
ATOM 890 O O . ASP A 1 107 ? -26.639 14.560 9.034 1.00 90.44 107 ASP A O 1
ATOM 894 N N . GLY A 1 108 ? -24.800 14.797 10.282 1.00 91.31 108 GLY A N 1
ATOM 895 C CA . GLY A 1 108 ? -25.489 15.005 11.557 1.00 91.31 108 GLY A CA 1
ATOM 896 C C . GLY A 1 108 ? -25.869 13.727 12.316 1.00 91.31 108 GLY A C 1
ATOM 897 O O . GLY A 1 108 ? -26.442 13.837 13.407 1.00 91.31 108 GLY A O 1
ATOM 898 N N . SER A 1 109 ? -25.552 12.533 11.797 1.00 92.75 109 SER A N 1
ATOM 899 C CA . SER A 1 109 ? -25.718 11.275 12.545 1.00 92.75 109 SER A CA 1
ATOM 900 C C . SER A 1 109 ? -24.742 11.195 13.727 1.00 92.75 109 SER A C 1
ATOM 902 O O . SER A 1 109 ? -23.674 11.815 13.734 1.00 92.75 109 SER A O 1
ATOM 904 N N . LYS A 1 110 ? -25.120 10.434 14.760 1.00 94.56 110 LYS A N 1
ATOM 905 C CA . LYS A 1 110 ? -24.355 10.282 16.006 1.00 94.56 110 LYS A CA 1
ATOM 906 C C . LYS A 1 110 ? -24.362 8.827 16.467 1.00 94.56 110 LYS A C 1
ATOM 908 O O . LYS A 1 110 ? -25.424 8.214 16.569 1.00 94.56 110 LYS A O 1
ATOM 913 N N . TYR A 1 111 ? -23.194 8.299 16.811 1.00 94.62 111 TYR A N 1
ATOM 914 C CA . TYR A 1 111 ? -23.006 6.925 17.271 1.00 94.62 111 TYR A CA 1
ATOM 915 C C . TYR A 1 111 ? -22.358 6.955 18.654 1.00 94.62 111 TYR A C 1
ATOM 917 O O . TYR A 1 111 ? -21.244 7.451 18.815 1.00 94.62 111 TYR A O 1
ATOM 925 N N . ILE A 1 112 ? -23.081 6.466 19.661 1.00 94.56 112 ILE A N 1
ATOM 926 C CA . ILE A 1 112 ? -22.646 6.457 21.059 1.00 94.56 112 ILE A CA 1
ATOM 927 C C . ILE A 1 112 ? -22.077 5.074 21.383 1.00 94.56 112 ILE A C 1
ATOM 929 O O . ILE A 1 112 ? -22.818 4.091 21.423 1.00 94.56 112 ILE A O 1
ATOM 933 N N . ALA A 1 113 ? -20.772 4.995 21.622 1.00 94.44 113 ALA A N 1
ATOM 934 C CA . ALA A 1 113 ? -20.043 3.744 21.792 1.00 94.44 113 ALA A CA 1
ATOM 935 C C . ALA A 1 113 ? -19.368 3.637 23.167 1.00 94.44 113 ALA A C 1
ATOM 937 O O . ALA A 1 113 ? -18.990 4.640 23.774 1.00 94.44 113 ALA A O 1
ATOM 938 N N . SER A 1 114 ? -19.159 2.413 23.658 1.00 92.94 114 SER A N 1
ATOM 939 C CA . SER A 1 114 ? -18.239 2.180 24.785 1.00 92.94 114 SER A CA 1
ATOM 940 C C . SER A 1 114 ? -16.775 2.157 24.329 1.00 92.94 114 SER A C 1
ATOM 942 O O . SER A 1 114 ? -15.902 2.507 25.122 1.00 92.94 114 SER A O 1
ATOM 944 N N . HIS A 1 115 ? -16.527 1.777 23.074 1.00 95.94 115 HIS A N 1
ATOM 945 C CA . HIS A 1 115 ? -15.222 1.597 22.443 1.00 95.94 115 HIS A CA 1
ATOM 946 C C . HIS A 1 115 ? -15.269 2.055 20.976 1.00 95.94 115 HIS A C 1
ATOM 948 O O . HIS A 1 115 ? -16.320 1.968 20.338 1.00 95.94 115 HIS A O 1
ATOM 954 N N . VAL A 1 116 ? -14.137 2.488 20.421 1.00 98.12 116 VAL A N 1
ATOM 955 C CA . VAL A 1 116 ? -13.963 2.759 18.986 1.00 98.12 116 VAL A CA 1
ATOM 956 C C . VAL A 1 116 ? -12.715 2.044 18.476 1.00 98.12 116 VAL A C 1
ATOM 958 O O . VAL A 1 116 ? -11.655 2.192 19.076 1.00 98.12 116 VAL A O 1
ATOM 961 N N . ILE A 1 117 ? -12.817 1.324 17.358 1.00 98.62 117 ILE A N 1
ATOM 962 C CA . ILE A 1 117 ? -11.656 0.933 16.542 1.00 98.62 117 ILE A CA 1
ATOM 963 C C . ILE A 1 117 ? -11.595 1.898 15.357 1.00 98.62 117 ILE A C 1
ATOM 965 O O . ILE A 1 117 ? -12.565 2.048 14.616 1.00 98.62 117 ILE A O 1
ATOM 969 N N . PHE A 1 118 ? -10.464 2.574 15.201 1.00 98.50 118 PHE A N 1
ATOM 970 C CA . PHE A 1 118 ? -10.200 3.550 14.152 1.00 98.50 118 PHE A CA 1
ATOM 971 C C . PHE A 1 118 ? -9.301 2.923 13.080 1.00 98.50 118 PHE A C 1
ATOM 973 O O . PHE A 1 118 ? -8.178 2.529 13.395 1.00 98.50 118 PHE A O 1
ATOM 980 N N . THR A 1 119 ? -9.782 2.836 11.833 1.00 98.06 119 THR A N 1
ATOM 981 C CA . THR A 1 119 ? -9.007 2.333 10.680 1.00 98.06 119 THR A CA 1
ATOM 982 C C . THR A 1 119 ? -8.812 3.283 9.473 1.00 98.06 119 THR A C 1
ATOM 984 O O . THR A 1 119 ? -8.238 2.812 8.486 1.00 98.06 119 THR A O 1
ATOM 987 N N . PRO A 1 120 ? -9.241 4.570 9.452 1.00 96.50 120 PRO A N 1
ATOM 988 C CA . PRO A 1 120 ? -8.807 5.512 8.415 1.00 96.50 120 PRO A CA 1
ATOM 989 C C . PRO A 1 120 ? -7.284 5.688 8.349 1.00 96.50 120 PRO A C 1
ATOM 991 O O . PRO A 1 120 ? -6.563 5.428 9.313 1.00 96.50 120 PRO A O 1
ATOM 994 N N . SER A 1 121 ? -6.796 6.146 7.196 1.00 96.56 121 SER A N 1
ATOM 995 C CA . SER A 1 121 ? -5.366 6.181 6.875 1.00 96.56 121 SER A CA 1
ATOM 996 C C . SER A 1 121 ? -4.536 7.126 7.760 1.00 96.56 121 SER A C 1
ATOM 998 O O . SER A 1 121 ? -5.032 8.084 8.363 1.00 96.56 121 SER A O 1
ATOM 1000 N N . LEU A 1 122 ? -3.213 6.925 7.734 1.00 96.94 122 LEU A N 1
ATOM 1001 C CA . LEU A 1 122 ? -2.251 7.887 8.277 1.00 96.94 122 LEU A CA 1
ATOM 1002 C C . LEU A 1 122 ? -2.347 9.264 7.591 1.00 96.94 122 LEU A C 1
ATOM 1004 O O . LEU A 1 122 ? -2.104 10.276 8.241 1.00 96.94 122 LEU A O 1
ATOM 1008 N N . GLY A 1 123 ? -2.744 9.329 6.316 1.00 96.44 123 GLY A N 1
ATOM 1009 C CA . GLY A 1 123 ? -2.976 10.589 5.603 1.00 96.44 123 GLY A CA 1
ATOM 1010 C C . GLY A 1 123 ? -4.158 11.372 6.178 1.00 96.44 123 GLY A C 1
ATOM 1011 O O . GLY A 1 123 ? -4.027 12.559 6.479 1.00 96.44 123 GLY A O 1
ATOM 1012 N N . VAL A 1 124 ? -5.283 10.694 6.430 1.00 97.00 124 VAL A N 1
ATOM 1013 C CA . VAL A 1 124 ? -6.453 11.279 7.105 1.00 97.00 124 VAL A CA 1
ATOM 1014 C C . VAL A 1 124 ? -6.097 11.722 8.523 1.00 97.00 124 VAL A C 1
ATOM 1016 O O . VAL A 1 124 ? -6.495 12.809 8.936 1.00 97.00 124 VAL A O 1
ATOM 1019 N N . LEU A 1 125 ? -5.296 10.944 9.261 1.00 97.56 125 LEU A N 1
ATOM 1020 C CA . LEU A 1 125 ? -4.781 11.381 10.561 1.00 97.56 125 LEU A CA 1
ATOM 1021 C C . LEU A 1 125 ? -3.901 12.632 10.432 1.00 97.56 125 LEU A C 1
ATOM 1023 O O . LEU A 1 125 ? -4.149 13.608 11.137 1.00 97.56 125 LEU A O 1
ATOM 1027 N N . LYS A 1 126 ? -2.927 12.669 9.516 1.00 95.25 126 LYS A N 1
ATOM 1028 C CA . LYS A 1 126 ? -2.080 13.854 9.292 1.00 95.25 126 LYS A CA 1
ATOM 1029 C C . LYS A 1 126 ? -2.902 15.110 8.992 1.00 95.25 126 LYS A C 1
ATOM 1031 O O . LYS A 1 126 ? -2.652 16.135 9.619 1.00 95.25 126 LYS A O 1
ATOM 1036 N N . GLU A 1 127 ? -3.888 15.018 8.099 1.00 95.62 127 GLU A N 1
ATOM 1037 C CA . GLU A 1 127 ? -4.760 16.140 7.720 1.00 95.62 127 GLU A CA 1
ATOM 1038 C C . GLU A 1 127 ? -5.695 16.576 8.865 1.00 95.62 127 GLU A C 1
ATOM 1040 O O . GLU A 1 127 ? -5.835 17.769 9.129 1.00 95.62 127 GLU A O 1
ATOM 1045 N N . LYS A 1 128 ? -6.359 15.623 9.538 1.00 96.44 128 LYS A N 1
ATOM 1046 C CA . LYS A 1 128 ? -7.574 15.894 10.332 1.00 96.44 128 LYS A CA 1
ATOM 1047 C C . LYS A 1 128 ? -7.470 15.593 11.832 1.00 96.44 128 LYS A C 1
ATOM 1049 O O . LYS A 1 128 ? -8.387 15.957 12.564 1.00 96.44 128 LYS A O 1
ATOM 1054 N N . HIS A 1 129 ? -6.401 14.980 12.355 1.00 97.06 129 HIS A N 1
ATOM 1055 C CA . HIS A 1 129 ? -6.363 14.562 13.774 1.00 97.06 129 HIS A CA 1
ATOM 1056 C C . HIS A 1 129 ? -6.535 15.710 14.792 1.00 97.06 129 HIS A C 1
ATOM 1058 O O . HIS A 1 129 ? -7.045 15.481 15.888 1.00 97.06 129 HIS A O 1
ATOM 1064 N N . ALA A 1 130 ? -6.141 16.937 14.438 1.00 95.62 130 ALA A N 1
ATOM 1065 C CA . ALA A 1 130 ? -6.257 18.113 15.303 1.00 95.62 130 ALA A CA 1
ATOM 1066 C C . ALA A 1 130 ? -7.697 18.659 15.441 1.00 95.62 130 ALA A C 1
ATOM 1068 O O . ALA A 1 130 ? -7.954 19.482 16.317 1.00 95.62 130 ALA A O 1
ATOM 1069 N N . THR A 1 131 ? -8.635 18.219 14.595 1.00 96.12 131 THR A N 1
ATOM 1070 C CA . THR A 1 131 ? -10.051 18.647 14.601 1.00 96.12 131 THR A CA 1
ATOM 1071 C C . THR A 1 131 ? -11.021 17.475 14.767 1.00 96.12 131 THR A C 1
ATOM 1073 O O . THR A 1 131 ? -12.055 17.602 15.425 1.00 96.12 131 THR A O 1
ATOM 1076 N N . MET A 1 132 ? -10.660 16.303 14.238 1.00 96.94 132 MET A N 1
ATOM 1077 C CA . MET A 1 132 ? -11.447 15.071 14.299 1.00 96.94 132 MET A CA 1
ATOM 1078 C C . MET A 1 132 ? -11.591 14.505 15.719 1.00 96.94 132 MET A C 1
ATOM 1080 O O . MET A 1 132 ? -12.495 13.713 15.949 1.00 96.94 132 MET A O 1
ATOM 1084 N N . PHE A 1 133 ? -10.749 14.884 16.682 1.00 98.12 133 PHE A N 1
ATOM 1085 C CA . PHE A 1 133 ? -10.745 14.300 18.029 1.00 98.12 133 PHE A CA 1
ATOM 1086 C C . PHE A 1 133 ? -11.065 15.331 19.117 1.00 98.12 133 PHE A C 1
ATOM 1088 O O . PHE A 1 133 ? -10.638 16.485 19.062 1.00 98.12 133 PHE A O 1
ATOM 1095 N N . THR A 1 134 ? -11.849 14.933 20.123 1.00 96.94 134 THR A N 1
ATOM 1096 C CA . THR A 1 134 ? -12.161 15.770 21.293 1.00 96.94 134 THR A CA 1
ATOM 1097 C C . THR A 1 134 ? -12.165 14.924 22.576 1.00 96.94 134 THR A C 1
ATOM 1099 O O . THR A 1 134 ? -13.005 14.033 22.697 1.00 96.94 134 THR A O 1
ATOM 1102 N N . PRO A 1 135 ? -11.263 15.168 23.549 1.00 96.44 135 PRO A N 1
ATOM 1103 C CA . PRO A 1 135 ? -10.118 16.087 23.494 1.00 96.44 135 PRO A CA 1
ATOM 1104 C C . PRO A 1 135 ? -9.109 15.704 22.393 1.00 96.44 135 PRO A C 1
ATOM 1106 O O . PRO A 1 135 ? -9.281 14.706 21.699 1.00 96.44 135 PRO A O 1
ATOM 1109 N N . LEU A 1 136 ? -8.049 16.500 22.226 1.00 97.56 136 LEU A N 1
ATOM 1110 C CA . LEU A 1 136 ? -6.948 16.143 21.329 1.00 97.56 136 LEU A CA 1
ATOM 1111 C C . LEU A 1 136 ? -6.312 14.803 21.735 1.00 97.56 136 LEU A C 1
ATOM 1113 O O . LEU A 1 136 ? -6.242 14.460 22.921 1.00 97.56 136 LEU A O 1
ATOM 1117 N N . LEU A 1 137 ? -5.802 14.076 20.737 1.00 97.62 137 LEU A N 1
ATOM 1118 C CA . LEU A 1 137 ? -5.029 12.849 20.940 1.00 97.62 137 LEU A CA 1
ATOM 1119 C C . LEU A 1 137 ? -3.813 13.116 21.856 1.00 97.62 137 LEU A C 1
ATOM 1121 O O . LEU A 1 137 ? -3.262 14.218 21.809 1.00 97.62 137 LEU A O 1
ATOM 1125 N N . PRO A 1 138 ? -3.346 12.141 22.663 1.00 96.12 138 PRO A N 1
ATOM 1126 C CA . PRO A 1 138 ? -2.159 12.318 23.506 1.00 96.12 138 PRO A CA 1
ATOM 1127 C C . PRO A 1 138 ? -0.933 12.777 22.702 1.00 96.12 138 PRO A C 1
ATOM 1129 O O . PRO A 1 138 ? -0.771 12.365 21.555 1.00 96.12 138 PRO A O 1
ATOM 1132 N N . GLU A 1 139 ? -0.040 13.576 23.293 1.00 96.44 139 GLU A N 1
ATOM 1133 C CA . GLU A 1 139 ? 1.120 14.153 22.581 1.00 96.44 139 GLU A CA 1
ATOM 1134 C C . GLU A 1 139 ? 1.975 13.088 21.878 1.00 96.44 139 GLU A C 1
ATOM 1136 O O . GLU A 1 139 ? 2.314 13.247 20.710 1.00 96.44 139 GLU A O 1
ATOM 1141 N N . LYS A 1 140 ? 2.207 11.945 22.538 1.00 95.88 140 LYS A N 1
ATOM 1142 C CA . LYS A 1 140 ? 2.865 10.751 21.978 1.00 95.88 140 LYS A CA 1
ATOM 1143 C C . LYS A 1 140 ? 2.237 10.292 20.647 1.00 95.88 140 LYS A C 1
ATOM 1145 O O . LYS A 1 140 ? 2.937 9.996 19.683 1.00 95.88 140 LYS A O 1
ATOM 1150 N N . LYS A 1 141 ? 0.900 10.311 20.563 1.00 97.12 141 LYS A N 1
ATOM 1151 C CA . LYS A 1 141 ? 0.128 9.969 19.357 1.00 97.12 141 LYS A CA 1
ATOM 1152 C C . LYS A 1 141 ? 0.262 11.045 18.277 1.00 97.12 141 LYS A C 1
ATOM 1154 O O . LYS A 1 141 ? 0.490 10.705 17.122 1.00 97.12 141 LYS A O 1
ATOM 1159 N N . GLN A 1 142 ? 0.152 12.326 18.641 1.00 97.50 142 GLN A N 1
ATOM 1160 C CA . GLN A 1 142 ? 0.342 13.442 17.701 1.00 97.50 142 GLN A CA 1
ATOM 1161 C C . GLN A 1 142 ? 1.760 13.431 17.103 1.00 97.50 142 GLN A C 1
ATOM 1163 O O . GLN A 1 142 ? 1.940 13.638 15.905 1.00 97.50 142 GLN A O 1
ATOM 1168 N N . HIS A 1 143 ? 2.762 13.121 17.927 1.00 96.19 143 HIS A N 1
ATOM 1169 C CA . HIS A 1 143 ? 4.161 12.976 17.533 1.00 96.19 143 HIS A CA 1
ATOM 1170 C C . HIS A 1 143 ? 4.376 11.809 16.560 1.00 96.19 143 HIS A C 1
ATOM 1172 O O . HIS A 1 143 ? 4.992 12.000 15.512 1.00 96.19 143 HIS A O 1
ATOM 1178 N N . ALA A 1 144 ? 3.778 10.641 16.826 1.00 96.19 144 ALA A N 1
ATOM 1179 C CA . ALA A 1 144 ? 3.786 9.512 15.892 1.00 96.19 144 ALA A CA 1
ATOM 1180 C C . ALA A 1 144 ? 3.097 9.852 14.552 1.00 96.19 144 ALA A C 1
ATOM 1182 O O . ALA A 1 144 ? 3.672 9.620 13.490 1.00 96.19 144 ALA A O 1
ATOM 1183 N N . ILE A 1 145 ? 1.914 10.486 14.582 1.00 96.69 145 ILE A N 1
ATOM 1184 C CA . ILE A 1 145 ? 1.191 10.959 13.380 1.00 96.69 145 ILE A CA 1
ATOM 1185 C C . ILE A 1 145 ? 2.030 11.972 12.585 1.00 96.69 145 ILE A C 1
ATOM 1187 O O . ILE A 1 145 ? 1.999 11.983 11.352 1.00 96.69 145 ILE A O 1
ATOM 1191 N N . LYS A 1 146 ? 2.805 12.821 13.268 1.00 93.25 146 LYS A N 1
ATOM 1192 C CA . LYS A 1 146 ? 3.717 13.777 12.634 1.00 93.25 146 LYS A CA 1
ATOM 1193 C C . LYS A 1 146 ? 4.903 13.078 11.962 1.00 93.25 146 LYS A C 1
ATOM 1195 O O . LYS A 1 146 ? 5.180 13.397 10.808 1.00 93.25 146 LYS A O 1
ATOM 1200 N N . GLY A 1 147 ? 5.577 12.159 12.658 1.00 89.38 147 GLY A N 1
ATOM 1201 C CA . GLY A 1 147 ? 6.858 11.588 12.224 1.00 89.38 147 GLY A CA 1
ATOM 1202 C C . GLY A 1 147 ? 6.799 10.361 11.311 1.00 89.38 147 GLY A C 1
ATOM 1203 O O . GLY A 1 147 ? 7.689 10.210 10.481 1.00 89.38 147 GLY A O 1
ATOM 1204 N N . LEU A 1 148 ? 5.775 9.509 11.403 1.00 92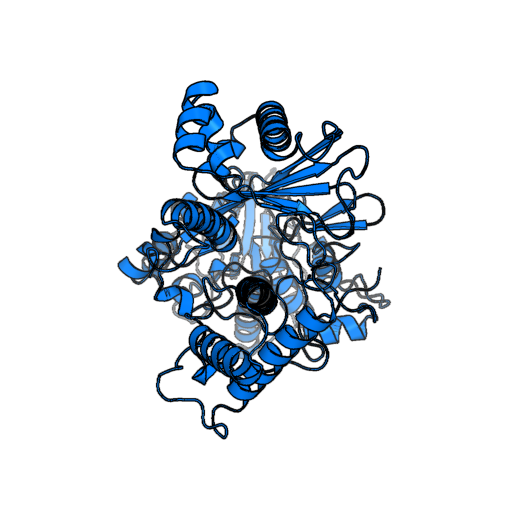.06 148 LEU A N 1
ATOM 1205 C CA . LEU A 1 148 ? 5.549 8.434 10.421 1.00 92.06 148 LEU A CA 1
ATOM 1206 C C . LEU A 1 148 ? 5.142 9.051 9.073 1.00 92.06 148 LEU A C 1
ATOM 1208 O O . LEU A 1 148 ? 4.375 10.013 9.073 1.00 92.06 148 LEU A O 1
ATOM 1212 N N . ASN A 1 149 ? 5.594 8.527 7.930 1.00 89.94 149 ASN A N 1
ATOM 1213 C CA . ASN A 1 149 ? 5.261 9.090 6.613 1.00 89.94 149 ASN A CA 1
ATOM 1214 C C . ASN A 1 149 ? 4.173 8.297 5.874 1.00 89.94 149 ASN A C 1
ATOM 1216 O O . ASN A 1 149 ? 3.969 7.115 6.117 1.00 89.94 149 ASN A O 1
ATOM 1220 N N . ILE A 1 150 ? 3.486 8.976 4.954 1.00 92.81 150 ILE A N 1
ATOM 1221 C CA . ILE A 1 150 ? 2.606 8.420 3.917 1.00 92.81 150 ILE A CA 1
ATOM 1222 C C . ILE A 1 150 ? 2.888 9.222 2.645 1.00 92.81 150 ILE A C 1
ATOM 1224 O O . ILE A 1 150 ? 3.058 10.441 2.739 1.00 92.81 150 ILE A O 1
ATOM 1228 N N . GLY A 1 151 ? 2.996 8.563 1.493 1.00 90.69 151 GLY A N 1
ATOM 1229 C CA . GLY A 1 151 ? 3.290 9.236 0.223 1.00 90.69 151 GLY A CA 1
ATOM 1230 C C . GLY A 1 151 ? 2.196 9.062 -0.820 1.00 90.69 151 GLY A C 1
ATOM 1231 O O . GLY A 1 151 ? 1.010 8.979 -0.493 1.00 90.69 151 GLY A O 1
ATOM 1232 N N . THR A 1 152 ? 2.566 9.049 -2.100 1.00 93.69 152 THR A N 1
ATOM 1233 C CA . THR A 1 152 ? 1.605 8.862 -3.195 1.00 93.69 152 THR A CA 1
ATOM 1234 C C . THR A 1 152 ? 2.239 8.106 -4.352 1.00 93.69 152 THR A C 1
ATOM 1236 O O . THR A 1 152 ? 3.302 8.481 -4.834 1.00 93.69 152 THR A O 1
ATOM 1239 N N . VAL A 1 153 ? 1.544 7.072 -4.806 1.00 93.06 153 VAL A N 1
ATOM 1240 C CA . VAL A 1 153 ? 1.833 6.262 -5.990 1.00 93.06 153 VAL A CA 1
ATOM 1241 C C . VAL A 1 153 ? 0.504 5.984 -6.678 1.00 93.06 153 VAL A C 1
ATOM 1243 O O . VAL A 1 153 ? -0.441 5.551 -6.016 1.00 93.06 153 VAL A O 1
ATOM 1246 N N . ASN A 1 154 ? 0.424 6.239 -7.982 1.00 93.12 154 ASN A N 1
ATOM 1247 C CA . ASN A 1 154 ? -0.757 5.992 -8.800 1.00 93.12 154 ASN A CA 1
ATOM 1248 C C . ASN A 1 154 ? -0.444 5.021 -9.945 1.00 93.12 154 ASN A C 1
ATOM 1250 O O . ASN A 1 154 ? 0.630 5.076 -10.547 1.00 93.12 154 ASN A O 1
ATOM 1254 N N . LYS A 1 155 ? -1.417 4.157 -10.253 1.00 94.69 155 LYS A N 1
ATOM 1255 C CA . LYS A 1 155 ? -1.421 3.274 -11.428 1.00 94.69 155 LYS A CA 1
ATOM 1256 C C . LYS A 1 155 ? -2.277 3.914 -12.527 1.00 94.69 155 LYS A C 1
ATOM 1258 O O . LYS A 1 155 ? -3.325 4.491 -12.225 1.00 94.69 155 LYS A O 1
ATOM 1263 N N . ILE A 1 156 ? -1.858 3.790 -13.785 1.00 97.38 156 ILE A N 1
ATOM 1264 C CA . ILE A 1 156 ? -2.616 4.215 -14.971 1.00 97.38 156 ILE A CA 1
ATOM 1265 C C . ILE A 1 156 ? -2.634 3.059 -15.971 1.00 97.38 156 ILE A C 1
ATOM 1267 O O . ILE A 1 156 ? -1.587 2.628 -16.450 1.00 97.38 156 ILE A O 1
ATOM 1271 N N . PHE A 1 157 ? -3.828 2.574 -16.283 1.00 97.56 157 PHE A N 1
ATOM 1272 C CA . PHE A 1 157 ? -4.100 1.453 -17.173 1.00 97.56 157 PHE A CA 1
ATOM 1273 C C . PHE A 1 157 ? -4.555 1.965 -18.539 1.00 97.56 157 PHE A C 1
ATOM 1275 O O . PHE A 1 157 ? -5.435 2.823 -18.603 1.00 97.56 157 PHE A O 1
ATOM 1282 N N . LEU A 1 158 ? -3.990 1.415 -19.613 1.00 98.00 158 LEU A N 1
ATOM 1283 C CA . LEU A 1 158 ? -4.282 1.748 -21.008 1.00 98.00 158 LEU A CA 1
ATOM 1284 C C . LEU A 1 158 ? -4.781 0.491 -21.732 1.00 98.00 158 LEU A C 1
ATOM 1286 O O . LEU A 1 158 ? -4.019 -0.470 -21.852 1.00 98.00 158 LEU A O 1
ATOM 1290 N N . GLU A 1 159 ? -6.030 0.478 -22.214 1.00 97.12 159 GLU A N 1
ATOM 1291 C CA . GLU A 1 159 ? -6.558 -0.642 -23.012 1.00 97.12 159 GLU A CA 1
ATOM 1292 C C . GLU A 1 159 ? -6.468 -0.364 -24.509 1.00 97.12 159 GLU A C 1
ATOM 1294 O O . GLU A 1 159 ? -7.089 0.565 -25.019 1.00 97.12 159 GLU A O 1
ATOM 1299 N N . PHE A 1 160 ? -5.754 -1.215 -25.235 1.00 97.56 160 PHE A N 1
ATOM 1300 C CA . PHE A 1 160 ? -5.607 -1.116 -26.682 1.00 97.56 160 PHE A CA 1
ATOM 1301 C C . PHE A 1 160 ? -6.671 -1.939 -27.428 1.00 97.56 160 PHE A C 1
ATOM 1303 O O . PHE A 1 160 ? -7.099 -2.988 -26.938 1.00 97.56 160 PHE A O 1
ATOM 1310 N N . PRO A 1 161 ? -7.054 -1.553 -28.661 1.00 96.75 161 PRO A N 1
ATOM 1311 C CA . PRO A 1 161 ? -8.020 -2.317 -29.456 1.00 96.75 161 PRO A CA 1
ATOM 1312 C C . PRO A 1 161 ? -7.579 -3.769 -29.696 1.00 96.75 161 PRO A C 1
ATOM 1314 O O . PRO A 1 161 ? -8.408 -4.680 -29.725 1.00 96.75 161 PRO A O 1
ATOM 1317 N N . HIS A 1 162 ? -6.272 -4.009 -29.792 1.00 94.75 162 HIS A N 1
ATOM 1318 C CA . HIS A 1 162 ? -5.647 -5.330 -29.839 1.00 94.75 162 HIS A CA 1
ATOM 1319 C C . HIS A 1 162 ? -4.253 -5.273 -29.200 1.00 94.75 162 HIS A C 1
ATOM 1321 O O . HIS A 1 162 ? -3.665 -4.195 -29.088 1.00 94.75 162 HIS A O 1
ATOM 1327 N N . ARG A 1 163 ? -3.702 -6.433 -28.815 1.00 95.38 163 ARG A N 1
ATOM 1328 C CA . ARG A 1 163 ? -2.299 -6.526 -28.394 1.00 95.38 163 ARG A CA 1
ATOM 1329 C C . ARG A 1 163 ? -1.389 -6.232 -29.583 1.00 95.38 163 ARG A C 1
ATOM 1331 O O . ARG A 1 163 ? -1.465 -6.929 -30.593 1.00 95.38 163 ARG A O 1
ATOM 1338 N N . TRP A 1 164 ? -0.528 -5.230 -29.448 1.00 95.56 164 TRP A N 1
ATOM 1339 C CA . TRP A 1 164 ? 0.482 -4.870 -30.451 1.00 95.56 164 TRP A CA 1
ATOM 1340 C C . TRP A 1 164 ? 1.909 -5.286 -30.046 1.00 95.56 164 TRP A C 1
ATOM 1342 O O . TRP A 1 164 ? 2.826 -5.204 -30.862 1.00 95.56 164 TRP A O 1
ATOM 1352 N N . TRP A 1 165 ? 2.089 -5.777 -28.815 1.00 95.06 165 TRP A N 1
ATOM 1353 C CA . TRP A 1 165 ? 3.342 -6.311 -28.273 1.00 95.06 165 TRP A CA 1
ATOM 1354 C C . TRP A 1 165 ? 3.364 -7.861 -28.240 1.00 95.06 165 TRP A C 1
ATOM 1356 O O . TRP A 1 165 ? 2.315 -8.503 -28.407 1.00 95.06 165 TRP A O 1
ATOM 1366 N N . PRO A 1 166 ? 4.542 -8.498 -28.060 1.00 92.62 166 PRO A N 1
ATOM 1367 C CA . PRO A 1 166 ? 4.653 -9.952 -27.902 1.00 92.62 166 PRO A CA 1
ATOM 1368 C C . PRO A 1 166 ? 3.928 -10.467 -26.648 1.00 92.62 166 PRO A C 1
ATOM 1370 O O . PRO A 1 166 ? 3.724 -9.716 -25.702 1.00 92.62 166 PRO A O 1
ATOM 1373 N N . GLU A 1 167 ? 3.556 -11.752 -26.625 1.00 86.00 167 GLU A N 1
ATOM 1374 C CA . GLU A 1 167 ? 2.894 -12.369 -25.457 1.00 86.00 167 GLU A CA 1
ATOM 1375 C C . GLU A 1 167 ? 3.828 -12.430 -24.241 1.00 86.00 167 GLU A C 1
ATOM 1377 O O . GLU A 1 167 ? 3.480 -11.945 -23.173 1.00 86.00 167 GLU A O 1
ATOM 1382 N N . GLU A 1 168 ? 5.053 -12.913 -24.454 1.00 86.38 168 GLU A N 1
ATOM 1383 C CA . GLU A 1 168 ? 6.114 -13.072 -23.446 1.00 86.38 168 GLU A CA 1
ATOM 1384 C C . GLU A 1 168 ? 6.814 -11.744 -23.065 1.00 86.38 168 GLU A C 1
ATOM 1386 O O . GLU A 1 168 ? 7.974 -11.743 -22.657 1.00 86.38 168 GLU A O 1
ATOM 1391 N N . CYS A 1 169 ? 6.181 -10.587 -23.294 1.00 87.00 169 CYS A N 1
ATOM 1392 C CA . CYS A 1 169 ? 6.788 -9.276 -23.058 1.00 87.00 169 CYS A CA 1
ATOM 1393 C C . CYS A 1 169 ? 6.186 -8.630 -21.797 1.00 87.00 169 CYS A C 1
ATOM 1395 O O . CYS A 1 169 ? 5.086 -8.081 -21.889 1.00 87.00 169 CYS A O 1
ATOM 1397 N N . PRO A 1 170 ? 6.900 -8.640 -20.648 1.00 84.50 170 PRO A N 1
ATOM 1398 C CA . PRO A 1 170 ? 6.384 -8.127 -19.375 1.00 84.50 170 PRO A CA 1
ATOM 1399 C C . PRO A 1 170 ? 6.247 -6.595 -19.342 1.00 84.50 170 PRO A C 1
ATOM 1401 O O . PRO A 1 170 ? 5.692 -6.031 -18.402 1.00 84.50 170 PRO A O 1
ATOM 1404 N N . GLY A 1 171 ? 6.774 -5.891 -20.348 1.00 91.06 171 GLY A N 1
ATOM 1405 C CA . GLY A 1 171 ? 6.670 -4.443 -20.463 1.00 91.06 171 GLY A CA 1
ATOM 1406 C C . GLY A 1 171 ? 7.862 -3.770 -21.135 1.00 91.06 171 GLY A C 1
ATOM 1407 O O . GLY A 1 171 ? 8.761 -4.412 -21.682 1.00 91.06 171 GLY A O 1
ATOM 1408 N N . PHE A 1 172 ? 7.858 -2.441 -21.060 1.00 93.00 172 PHE A N 1
ATOM 1409 C CA . PHE A 1 172 ? 8.823 -1.543 -21.682 1.00 93.00 172 PHE A CA 1
ATOM 1410 C C . PHE A 1 172 ? 9.371 -0.550 -20.651 1.00 93.00 172 PHE A C 1
ATOM 1412 O O . PHE A 1 172 ? 8.661 0.372 -20.249 1.00 93.00 172 PHE A O 1
ATOM 1419 N N . SER A 1 173 ? 10.633 -0.711 -20.245 1.00 92.69 173 SER A N 1
ATOM 1420 C CA . SER A 1 173 ? 11.342 0.254 -19.391 1.00 92.69 173 SER A CA 1
ATOM 1421 C C . SER A 1 173 ? 11.853 1.445 -20.205 1.00 92.69 173 SER A C 1
ATOM 1423 O O . SER A 1 173 ? 12.530 1.270 -21.218 1.00 92.69 173 SER A O 1
ATOM 1425 N N . LEU A 1 174 ? 11.554 2.660 -19.746 1.00 89.31 174 LEU A N 1
ATOM 1426 C CA . LEU A 1 174 ? 11.865 3.919 -20.419 1.00 89.31 174 LEU A CA 1
ATOM 1427 C C . LEU A 1 174 ? 13.099 4.569 -19.785 1.00 89.31 174 LEU A C 1
ATOM 1429 O O . LEU A 1 174 ? 13.026 5.227 -18.744 1.00 89.31 174 LEU A O 1
ATOM 1433 N N . ILE A 1 175 ? 14.254 4.351 -20.410 1.00 87.44 175 ILE A N 1
ATOM 1434 C CA . ILE A 1 175 ? 15.537 4.907 -19.968 1.00 87.44 175 ILE A CA 1
ATOM 1435 C C . ILE A 1 175 ? 15.752 6.261 -20.649 1.00 87.44 175 ILE A C 1
ATOM 1437 O O . ILE A 1 175 ? 15.659 6.371 -21.868 1.00 87.44 175 ILE A O 1
ATOM 1441 N N . TRP A 1 176 ? 16.066 7.278 -19.851 1.00 83.38 176 TRP A N 1
ATOM 1442 C CA . TRP A 1 176 ? 16.225 8.665 -20.281 1.00 83.38 176 TRP A CA 1
ATOM 1443 C C . TRP A 1 176 ? 17.666 9.135 -20.064 1.00 83.38 176 TRP A C 1
ATOM 1445 O O . TRP A 1 176 ? 18.142 9.068 -18.929 1.00 83.38 176 TRP A O 1
ATOM 1455 N N . SER A 1 177 ? 18.338 9.683 -21.086 1.00 86.38 177 SER A N 1
ATOM 1456 C CA . SER A 1 177 ? 19.528 10.508 -20.828 1.00 86.38 177 SER A CA 1
ATOM 1457 C C . SER A 1 177 ? 19.134 11.846 -20.206 1.00 86.38 177 SER A C 1
ATOM 1459 O O . SER A 1 177 ? 17.987 12.296 -20.301 1.00 86.38 177 SER A O 1
ATOM 1461 N N . LYS A 1 178 ? 20.087 12.490 -19.531 1.00 84.00 178 LYS A N 1
ATOM 1462 C CA . LYS A 1 178 ? 19.866 13.811 -18.945 1.00 84.00 178 LYS A CA 1
ATOM 1463 C C . LYS A 1 178 ? 19.605 14.838 -20.053 1.00 84.00 178 LYS A C 1
ATOM 1465 O O . LYS A 1 178 ? 18.717 15.676 -19.931 1.00 84.00 178 LYS A O 1
ATOM 1470 N N . GLU A 1 179 ? 20.352 14.715 -21.140 1.00 87.88 179 GLU A N 1
ATOM 1471 C CA . GLU A 1 179 ? 20.272 15.516 -22.352 1.00 87.88 179 GLU A CA 1
ATOM 1472 C C . GLU A 1 179 ? 18.903 15.348 -23.034 1.00 87.88 179 GLU A C 1
ATOM 1474 O O . GLU A 1 179 ? 18.266 16.352 -23.347 1.00 87.88 179 GLU A O 1
ATOM 1479 N N . ASP A 1 180 ? 18.394 14.114 -23.160 1.00 89.38 180 ASP A N 1
ATOM 1480 C CA . ASP A 1 180 ? 17.047 13.840 -23.691 1.00 89.38 180 ASP A CA 1
ATOM 1481 C C . ASP A 1 180 ? 15.956 14.476 -22.816 1.00 89.38 180 ASP A C 1
ATOM 1483 O O . ASP A 1 180 ? 15.012 15.056 -23.351 1.00 89.38 180 ASP A O 1
ATOM 1487 N N . LYS A 1 181 ? 16.071 14.420 -21.476 1.00 88.12 181 LYS A N 1
ATOM 1488 C CA . LYS A 1 181 ? 15.119 15.101 -20.572 1.00 88.12 181 LYS A CA 1
ATOM 1489 C C . LYS A 1 181 ? 15.158 16.617 -20.761 1.00 88.12 181 LYS A C 1
ATOM 1491 O O . LYS A 1 181 ? 14.106 17.247 -20.871 1.00 88.12 181 LYS A O 1
ATOM 1496 N N . GLU A 1 182 ? 16.355 17.208 -20.781 1.00 91.62 182 GLU A N 1
ATOM 1497 C CA . GLU A 1 182 ? 16.533 18.653 -20.955 1.00 91.62 182 GLU A CA 1
ATOM 1498 C C . GLU A 1 182 ? 16.015 19.122 -22.328 1.00 91.62 182 GLU A C 1
ATOM 1500 O O . GLU A 1 182 ? 15.359 20.162 -22.404 1.00 91.62 182 GLU A O 1
ATOM 1505 N N . GLU A 1 183 ? 16.222 18.351 -23.403 1.00 93.56 183 GLU A N 1
ATOM 1506 C CA . GLU A 1 183 ? 15.673 18.648 -24.732 1.00 93.56 183 GLU A CA 1
ATOM 1507 C C . GLU A 1 183 ? 14.155 18.418 -24.813 1.00 93.56 183 GLU A C 1
ATOM 1509 O O . GLU A 1 183 ? 13.447 19.253 -25.382 1.00 93.56 183 GLU A O 1
ATOM 1514 N N . PHE A 1 184 ? 13.624 17.357 -24.200 1.00 93.31 184 PHE A N 1
ATOM 1515 C CA . PHE A 1 184 ? 12.188 17.070 -24.171 1.00 93.31 184 PHE A CA 1
ATOM 1516 C C . PHE A 1 184 ? 11.400 18.161 -23.437 1.00 93.31 184 PHE A C 1
ATOM 1518 O O . PHE A 1 184 ? 10.446 18.700 -24.003 1.00 93.31 184 PHE A O 1
ATOM 1525 N N . ILE A 1 185 ? 11.832 18.541 -22.229 1.00 93.50 185 ILE A N 1
ATOM 1526 C CA . ILE A 1 185 ? 11.208 19.607 -21.423 1.00 93.50 185 ILE A CA 1
ATOM 1527 C C . ILE A 1 185 ? 11.296 20.953 -22.155 1.00 93.50 185 ILE A C 1
ATOM 1529 O O . ILE A 1 185 ? 10.323 21.703 -22.209 1.00 93.50 185 ILE A O 1
ATOM 1533 N N . LYS A 1 186 ? 12.436 21.250 -22.787 1.00 95.06 186 LYS A N 1
ATOM 1534 C CA . LYS A 1 186 ? 12.635 22.463 -23.596 1.00 95.06 186 LYS A CA 1
ATOM 1535 C C . LYS A 1 186 ? 11.769 22.503 -24.862 1.00 95.06 186 LYS A C 1
ATOM 1537 O O . LYS A 1 186 ? 11.461 23.596 -25.335 1.00 95.06 186 LYS A O 1
ATOM 1542 N N . SER A 1 187 ? 11.407 21.345 -25.414 1.00 94.75 187 SER A N 1
ATOM 1543 C CA . SER A 1 187 ? 10.624 21.231 -26.653 1.00 94.75 187 SER A CA 1
ATOM 1544 C C . SER A 1 187 ? 9.112 21.206 -26.416 1.00 94.75 187 SER A C 1
ATOM 1546 O O . SER A 1 187 ? 8.373 21.734 -27.243 1.00 94.75 187 SER A O 1
ATOM 1548 N N . HIS A 1 188 ? 8.654 20.620 -25.303 1.00 93.12 188 HIS A N 1
ATOM 1549 C CA . HIS A 1 188 ? 7.226 20.440 -25.006 1.00 93.12 188 HIS A CA 1
ATOM 1550 C C . HIS A 1 188 ? 6.698 21.373 -23.907 1.00 93.12 188 HIS A C 1
ATOM 1552 O O . HIS A 1 188 ? 5.534 21.757 -23.963 1.00 93.12 188 HIS A O 1
ATOM 1558 N N . GLY A 1 189 ? 7.534 21.756 -22.936 1.00 93.00 189 GLY A N 1
ATOM 1559 C CA . GLY A 1 189 ? 7.157 22.571 -21.777 1.00 93.00 189 GLY A CA 1
ATOM 1560 C C . GLY A 1 189 ? 7.458 21.894 -20.432 1.00 93.00 189 GLY A C 1
ATOM 1561 O O . GLY A 1 189 ? 7.620 20.675 -20.342 1.00 93.00 189 GLY A O 1
ATOM 1562 N N . GLN A 1 190 ? 7.515 22.692 -19.360 1.00 91.50 190 GLN A N 1
ATOM 1563 C CA . GLN A 1 190 ? 7.734 22.203 -17.987 1.00 91.50 190 GLN A CA 1
ATOM 1564 C C . GLN A 1 190 ? 6.523 21.407 -17.471 1.00 91.50 190 GLN A C 1
ATOM 1566 O O . GLN A 1 190 ? 6.659 20.506 -16.651 1.00 91.50 190 GLN A O 1
ATOM 1571 N N . GLU A 1 191 ? 5.335 21.698 -17.992 1.00 90.06 191 GLU A N 1
ATOM 1572 C CA . GLU A 1 191 ? 4.088 20.974 -17.750 1.00 90.06 191 GLU A CA 1
ATOM 1573 C C . GLU A 1 191 ? 4.131 19.495 -18.188 1.00 90.06 191 GLU A C 1
ATOM 1575 O O . GLU A 1 191 ? 3.314 18.705 -17.720 1.00 90.06 191 GLU A O 1
ATOM 1580 N N . TYR A 1 192 ? 5.109 19.094 -19.011 1.00 92.69 192 TYR A N 1
ATOM 1581 C CA . TYR A 1 192 ? 5.346 17.699 -19.406 1.00 92.69 192 TYR A CA 1
ATOM 1582 C C . TYR A 1 192 ? 6.467 17.007 -18.604 1.00 92.69 192 TYR A C 1
ATOM 1584 O O . TYR A 1 192 ? 6.744 15.835 -18.853 1.00 92.69 192 TYR A O 1
ATOM 1592 N N . GLU A 1 193 ? 7.088 17.667 -17.611 1.00 93.81 193 GLU A N 1
ATOM 1593 C CA . GLU A 1 193 ? 8.175 17.098 -16.780 1.00 93.81 193 GLU A CA 1
ATOM 1594 C C . GLU A 1 193 ? 7.771 15.765 -16.111 1.00 93.81 193 GLU A C 1
ATOM 1596 O O . GLU A 1 193 ? 8.614 14.897 -15.905 1.00 93.81 193 GLU A O 1
ATOM 1601 N N . TRP A 1 194 ? 6.478 15.559 -15.830 1.00 94.06 194 TRP A N 1
ATOM 1602 C CA . TRP A 1 194 ? 5.961 14.326 -15.221 1.00 94.06 194 TRP A CA 1
ATOM 1603 C C . TRP A 1 194 ? 6.099 13.080 -16.112 1.00 94.06 194 TRP A C 1
ATOM 1605 O O . TRP A 1 194 ? 6.209 11.973 -15.585 1.00 94.06 194 TRP A O 1
ATOM 1615 N N . LEU A 1 195 ? 6.150 13.237 -17.442 1.00 95.19 195 LEU A N 1
ATOM 1616 C CA . LEU A 1 195 ? 6.400 12.127 -18.373 1.00 95.19 195 LEU A CA 1
ATOM 1617 C C . LEU A 1 195 ? 7.840 11.605 -18.274 1.00 95.19 195 LEU A C 1
ATOM 1619 O O . LEU A 1 195 ? 8.091 10.444 -18.589 1.00 95.19 195 LEU A O 1
ATOM 1623 N N . CYS A 1 196 ? 8.779 12.424 -17.792 1.00 91.50 196 CYS A N 1
ATOM 1624 C CA . CYS A 1 196 ? 10.161 12.004 -17.569 1.00 91.50 196 CYS A CA 1
ATOM 1625 C C . CYS A 1 196 ? 10.305 11.031 -16.385 1.00 91.50 196 CYS A C 1
ATOM 1627 O O . CYS A 1 196 ? 11.322 10.338 -16.313 1.00 91.50 196 CYS A O 1
ATOM 1629 N N . ASP A 1 197 ? 9.313 10.961 -15.487 1.00 89.44 197 ASP A N 1
ATOM 1630 C CA . ASP A 1 197 ? 9.288 10.064 -14.318 1.00 89.44 197 ASP A CA 1
ATOM 1631 C C . ASP A 1 197 ? 8.359 8.849 -14.492 1.00 89.44 197 ASP A C 1
ATOM 1633 O O . ASP A 1 197 ? 8.379 7.933 -13.667 1.00 89.44 197 ASP A O 1
ATOM 1637 N N . VAL A 1 198 ? 7.624 8.773 -15.608 1.00 93.38 198 VAL A N 1
ATOM 1638 C CA . VAL A 1 198 ? 7.049 7.513 -16.093 1.00 93.38 198 VAL A CA 1
ATOM 1639 C C . VAL A 1 198 ? 8.200 6.602 -16.527 1.00 93.38 198 VAL A C 1
ATOM 1641 O O . VAL A 1 198 ? 8.841 6.819 -17.555 1.00 93.38 198 VAL A O 1
ATOM 1644 N N . PHE A 1 199 ? 8.501 5.597 -15.703 1.00 89.06 199 PHE A N 1
ATOM 1645 C CA . PHE A 1 199 ? 9.677 4.741 -15.878 1.00 89.06 199 PHE A CA 1
ATOM 1646 C C . PHE A 1 199 ? 9.396 3.456 -16.669 1.00 89.06 199 PHE A C 1
ATOM 1648 O O . PHE A 1 199 ? 10.330 2.898 -17.243 1.00 89.06 199 PHE A O 1
ATOM 1655 N N . ALA A 1 200 ? 8.157 2.955 -16.709 1.00 93.56 200 ALA A N 1
ATOM 1656 C CA . ALA A 1 200 ? 7.818 1.751 -17.468 1.00 93.56 200 ALA A CA 1
ATOM 1657 C C . ALA A 1 200 ? 6.326 1.638 -17.809 1.00 93.56 200 ALA A C 1
ATOM 1659 O O . ALA A 1 200 ? 5.466 2.025 -17.019 1.00 93.56 200 ALA A O 1
ATOM 1660 N N . PHE A 1 201 ? 6.035 1.001 -18.946 1.00 95.25 201 PHE A N 1
ATOM 1661 C CA . PHE A 1 201 ? 4.717 0.449 -19.269 1.00 95.25 201 PHE A CA 1
ATOM 1662 C C . PHE A 1 201 ? 4.760 -1.075 -19.111 1.00 95.25 201 PHE A C 1
ATOM 1664 O O . PHE A 1 201 ? 5.383 -1.753 -19.922 1.00 95.25 201 PHE A O 1
ATOM 1671 N N . ILE A 1 202 ? 4.125 -1.605 -18.070 1.00 93.81 202 ILE A N 1
ATOM 1672 C CA . ILE A 1 202 ? 4.151 -3.021 -17.669 1.00 93.81 202 ILE A CA 1
ATOM 1673 C C . ILE A 1 202 ? 2.918 -3.731 -18.248 1.00 93.81 202 ILE A C 1
ATOM 1675 O O . ILE A 1 202 ? 1.834 -3.147 -18.256 1.00 93.81 202 ILE A O 1
ATOM 1679 N N . SER A 1 203 ? 3.037 -4.962 -18.746 1.00 92.69 203 SER A N 1
ATOM 1680 C CA . SER A 1 203 ? 1.868 -5.750 -19.166 1.00 92.69 203 SER A CA 1
ATOM 1681 C C . SER A 1 203 ? 1.022 -6.153 -17.962 1.00 92.69 203 SER A C 1
ATOM 1683 O O . SER A 1 203 ? 1.569 -6.546 -16.939 1.00 92.69 203 SER A O 1
ATOM 1685 N N . VAL A 1 204 ? -0.306 -6.100 -18.078 1.00 89.50 204 VAL A N 1
ATOM 1686 C CA . VAL A 1 204 ? -1.190 -6.602 -17.015 1.00 89.50 204 VAL A CA 1
ATOM 1687 C C . VAL A 1 204 ? -1.555 -8.055 -17.291 1.00 89.50 204 VAL A C 1
ATOM 1689 O O . VAL A 1 204 ? -2.152 -8.375 -18.323 1.00 89.50 204 VAL A O 1
ATOM 1692 N N . ASP A 1 205 ? -1.203 -8.931 -16.356 1.00 84.06 205 ASP A N 1
ATOM 1693 C CA . ASP A 1 205 ? -1.404 -10.373 -16.479 1.00 84.06 205 ASP A CA 1
ATOM 1694 C C . ASP A 1 205 ? -2.878 -10.720 -16.684 1.00 84.06 205 ASP A C 1
ATOM 1696 O O . ASP A 1 205 ? -3.774 -10.046 -16.176 1.00 84.06 205 ASP A O 1
ATOM 1700 N N . TYR A 1 206 ? -3.137 -11.780 -17.454 1.00 82.94 206 TYR A N 1
ATOM 1701 C CA . TYR A 1 206 ? -4.484 -12.232 -17.842 1.00 82.94 206 TYR A CA 1
ATOM 1702 C C . TYR A 1 206 ? -5.304 -11.193 -18.640 1.00 82.94 206 TYR A C 1
ATOM 1704 O O . TYR A 1 206 ? -6.409 -11.501 -19.091 1.00 82.94 206 TYR A O 1
ATOM 1712 N N . GLN A 1 207 ? -4.742 -10.009 -18.919 1.00 87.94 207 GLN A N 1
ATOM 1713 C CA . GLN A 1 207 ? -5.376 -8.913 -19.651 1.00 87.94 207 GLN A CA 1
ATOM 1714 C C . GLN A 1 207 ? -4.549 -8.524 -20.883 1.00 87.94 207 GLN A C 1
ATOM 1716 O O . GLN A 1 207 ? -3.932 -7.458 -20.930 1.00 87.94 207 GLN A O 1
ATOM 1721 N N . PRO A 1 208 ? -4.565 -9.350 -21.948 1.00 89.25 208 PRO A N 1
ATOM 1722 C CA . PRO A 1 208 ? -3.621 -9.261 -23.065 1.00 89.25 208 PRO A CA 1
ATOM 1723 C C . PRO A 1 208 ? -3.718 -7.977 -23.904 1.00 89.25 208 PRO A C 1
ATOM 1725 O O . PRO A 1 208 ? -2.975 -7.841 -24.866 1.00 89.25 208 PRO A O 1
ATOM 1728 N N . ARG A 1 209 ? -4.628 -7.047 -23.594 1.00 94.94 209 ARG A N 1
ATOM 1729 C CA . ARG A 1 209 ? -4.763 -5.741 -24.258 1.00 94.94 209 ARG A CA 1
ATOM 1730 C C . ARG A 1 209 ? -4.377 -4.554 -23.371 1.00 94.94 209 ARG A C 1
ATOM 1732 O O . ARG A 1 209 ? -4.569 -3.421 -23.803 1.00 94.94 209 ARG A O 1
ATOM 1739 N N . VAL A 1 210 ? -3.866 -4.782 -22.159 1.00 95.75 210 VAL A N 1
ATOM 1740 C CA . VAL A 1 210 ? -3.679 -3.729 -21.150 1.00 95.75 210 VAL A CA 1
ATOM 1741 C C . VAL A 1 210 ? -2.208 -3.542 -20.784 1.00 95.75 210 VAL A C 1
ATOM 1743 O O . VAL A 1 210 ? -1.519 -4.501 -20.435 1.00 95.75 210 VAL A O 1
ATOM 1746 N N . LEU A 1 211 ? -1.753 -2.286 -20.814 1.00 97.31 211 LEU A N 1
ATOM 1747 C CA . LEU A 1 211 ? -0.505 -1.855 -20.177 1.00 97.31 211 LEU A CA 1
ATOM 1748 C C . LEU A 1 211 ? -0.825 -1.003 -18.942 1.00 97.31 211 LEU A C 1
ATOM 1750 O O . LEU A 1 211 ? -1.735 -0.177 -18.982 1.00 97.31 211 LEU A O 1
ATOM 1754 N N . CYS A 1 212 ? -0.063 -1.171 -17.866 1.00 96.50 212 CYS A N 1
ATOM 1755 C CA . CYS A 1 212 ? -0.097 -0.345 -16.664 1.00 96.50 212 CYS A CA 1
ATOM 1756 C C . CYS A 1 212 ? 1.214 0.438 -16.537 1.00 96.50 212 CYS A C 1
ATOM 1758 O O . CYS A 1 212 ? 2.289 -0.155 -16.472 1.00 96.50 212 CYS A O 1
ATOM 1760 N N . THR A 1 213 ? 1.137 1.763 -16.441 1.00 95.56 213 THR A N 1
ATOM 1761 C CA . THR A 1 213 ? 2.257 2.593 -15.976 1.00 95.56 213 THR A CA 1
ATOM 1762 C C . THR A 1 213 ? 2.054 2.994 -14.522 1.00 95.56 213 THR A C 1
ATOM 1764 O O . THR A 1 213 ? 0.930 3.211 -14.067 1.00 95.56 213 THR A O 1
ATOM 1767 N N . TRP A 1 214 ? 3.162 3.118 -13.800 1.00 92.38 214 TRP A N 1
ATOM 1768 C CA . TRP A 1 214 ? 3.210 3.623 -12.433 1.00 92.38 214 TRP A CA 1
ATOM 1769 C C . TRP A 1 214 ? 3.803 5.034 -12.426 1.00 92.38 214 TRP A C 1
ATOM 1771 O O . TRP A 1 214 ? 4.639 5.376 -13.262 1.00 92.38 214 TRP A O 1
ATOM 1781 N N . ILE A 1 215 ? 3.373 5.858 -11.475 1.00 92.00 215 ILE A N 1
ATOM 1782 C CA . ILE A 1 215 ? 3.933 7.188 -11.219 1.00 92.00 215 ILE A CA 1
ATOM 1783 C C . ILE A 1 215 ? 3.851 7.488 -9.722 1.00 92.00 215 ILE A C 1
ATOM 1785 O O . ILE A 1 215 ? 2.901 7.077 -9.057 1.00 92.00 215 ILE A O 1
ATOM 1789 N N . PHE A 1 216 ? 4.847 8.181 -9.173 1.00 91.38 216 PHE A N 1
ATOM 1790 C CA . PHE A 1 216 ? 5.062 8.305 -7.727 1.00 91.38 216 PHE A CA 1
ATOM 1791 C C . PHE A 1 216 ? 5.318 9.759 -7.289 1.00 91.38 216 PHE A C 1
ATOM 1793 O O . PHE A 1 216 ? 5.395 10.688 -8.103 1.00 91.38 216 PHE A O 1
ATOM 1800 N N . GLY A 1 217 ? 5.425 9.959 -5.977 1.00 88.62 217 GLY A N 1
ATOM 1801 C CA . GLY A 1 217 ? 5.958 11.163 -5.352 1.00 88.62 217 GLY A CA 1
ATOM 1802 C C . GLY A 1 217 ? 5.246 12.461 -5.744 1.00 88.62 217 GLY A C 1
ATOM 1803 O O . GLY A 1 217 ? 4.012 12.537 -5.802 1.00 88.62 217 GLY A O 1
ATOM 1804 N N . LYS A 1 218 ? 6.040 13.504 -6.040 1.00 88.25 218 LYS A N 1
ATOM 1805 C CA . LYS A 1 218 ? 5.536 14.826 -6.457 1.00 88.25 218 LYS A CA 1
ATOM 1806 C C . LYS A 1 218 ? 4.623 14.752 -7.686 1.00 88.25 218 LYS A C 1
ATOM 1808 O O . LYS A 1 218 ? 3.647 15.497 -7.758 1.00 88.25 218 LYS A O 1
ATOM 1813 N N . PHE A 1 219 ? 4.912 13.854 -8.631 1.00 92.44 219 PHE A N 1
ATOM 1814 C CA . PHE A 1 219 ? 4.189 13.786 -9.896 1.00 92.44 219 PHE A CA 1
ATOM 1815 C C . PHE A 1 219 ? 2.912 12.966 -9.815 1.00 92.44 219 PHE A C 1
ATOM 1817 O O . PHE A 1 219 ? 1.923 13.375 -10.416 1.00 92.44 219 PHE A O 1
ATOM 1824 N N . ALA A 1 220 ? 2.869 11.906 -9.002 1.00 94.06 220 ALA A N 1
ATOM 1825 C CA . ALA A 1 220 ? 1.617 11.217 -8.696 1.00 94.06 220 ALA A CA 1
ATOM 1826 C C . ALA A 1 220 ? 0.557 12.200 -8.181 1.00 94.06 220 ALA A C 1
ATOM 1828 O O . ALA A 1 220 ? -0.572 12.183 -8.659 1.00 94.06 220 ALA A O 1
ATOM 1829 N N . ARG A 1 221 ? 0.945 13.119 -7.285 1.00 93.06 221 ARG A N 1
ATOM 1830 C CA . ARG A 1 221 ? 0.059 14.177 -6.768 1.00 93.06 221 ARG A CA 1
ATOM 1831 C C . ARG A 1 221 ? -0.247 15.280 -7.783 1.00 93.06 221 ARG A C 1
ATOM 1833 O O . ARG A 1 221 ? -1.301 15.900 -7.692 1.00 93.06 221 ARG A O 1
ATOM 1840 N N . HIS A 1 222 ? 0.656 15.544 -8.729 1.00 94.00 222 HIS A N 1
ATOM 1841 C CA . HIS A 1 222 ? 0.433 16.520 -9.798 1.00 94.00 222 HIS A CA 1
ATOM 1842 C C . HIS A 1 222 ? -0.590 16.018 -10.823 1.00 94.00 222 HIS A C 1
ATOM 1844 O O . HIS A 1 222 ? -1.536 16.742 -11.131 1.00 94.00 222 HIS A O 1
ATOM 1850 N N . ILE A 1 223 ? -0.446 14.781 -11.315 1.00 95.00 223 ILE A N 1
ATOM 1851 C CA . ILE A 1 223 ? -1.329 14.255 -12.364 1.00 95.00 223 ILE A CA 1
ATOM 1852 C C . ILE A 1 223 ? -2.780 14.094 -11.894 1.00 95.00 223 ILE A C 1
ATOM 1854 O O . ILE A 1 223 ? -3.694 14.215 -12.702 1.00 95.00 223 ILE A O 1
ATOM 1858 N N . GLU A 1 224 ? -3.030 13.911 -10.593 1.00 96.25 224 GLU A N 1
ATOM 1859 C CA . GLU A 1 224 ? -4.387 13.918 -10.017 1.00 96.25 224 GLU A CA 1
ATOM 1860 C C . GLU A 1 224 ? -5.150 15.237 -10.262 1.00 96.25 224 GLU A C 1
ATOM 1862 O O . GLU A 1 224 ? -6.372 15.262 -10.142 1.00 96.25 224 GLU A O 1
ATOM 1867 N N . LEU A 1 225 ? -4.454 16.316 -10.643 1.00 95.38 225 LEU A N 1
ATOM 1868 C CA . LEU A 1 225 ? -5.032 17.618 -10.991 1.00 95.38 225 LEU A CA 1
ATOM 1869 C C . LEU A 1 225 ? -5.158 17.860 -12.510 1.00 95.38 225 LEU A C 1
ATOM 1871 O O . LEU A 1 225 ? -5.775 18.848 -12.909 1.00 95.38 225 LEU A O 1
ATOM 1875 N N . LEU A 1 226 ? -4.576 16.998 -13.351 1.00 96.00 226 LEU A N 1
ATOM 1876 C CA . LEU A 1 226 ? -4.670 17.067 -14.817 1.00 96.00 226 LEU A CA 1
ATOM 1877 C C . LEU A 1 226 ? -5.944 16.376 -15.324 1.00 96.00 226 LEU A C 1
ATOM 1879 O O . LEU A 1 226 ? -6.515 15.525 -14.631 1.00 96.00 226 LEU A O 1
ATOM 1883 N N . THR A 1 227 ? -6.391 16.703 -16.541 1.00 95.50 227 THR A N 1
ATOM 1884 C CA . THR A 1 227 ? -7.523 15.998 -17.160 1.00 95.50 227 THR A CA 1
ATOM 1885 C C . THR A 1 227 ? -7.086 14.656 -17.744 1.00 95.50 227 THR A C 1
ATOM 1887 O O . THR A 1 227 ? -5.914 14.432 -18.053 1.00 95.50 227 THR A O 1
ATOM 1890 N N . ASP A 1 228 ? -8.048 13.753 -17.941 1.00 94.88 228 ASP A N 1
ATOM 1891 C CA . ASP A 1 228 ? -7.777 12.448 -18.552 1.00 94.88 228 ASP A CA 1
ATOM 1892 C C . ASP A 1 228 ? -7.283 12.574 -20.004 1.00 94.88 228 ASP A C 1
ATOM 1894 O O . ASP A 1 228 ? -6.533 11.718 -20.463 1.00 94.88 228 ASP A O 1
ATOM 1898 N N . ASN A 1 229 ? -7.627 13.661 -20.707 1.00 94.62 229 ASN A N 1
ATOM 1899 C CA . ASN A 1 229 ? -7.112 13.940 -22.050 1.00 94.62 229 ASN A CA 1
ATOM 1900 C C . ASN A 1 229 ? -5.621 14.307 -22.021 1.00 94.62 229 ASN A C 1
ATOM 1902 O O . ASN A 1 229 ? -4.856 13.775 -22.821 1.00 94.62 229 ASN A O 1
ATOM 1906 N N . ASP A 1 230 ? -5.201 15.171 -21.088 1.00 95.38 230 ASP A N 1
ATOM 1907 C CA . ASP A 1 230 ? -3.802 15.621 -20.979 1.00 95.38 230 ASP A CA 1
ATOM 1908 C C . ASP A 1 230 ? -2.872 14.438 -20.661 1.00 95.38 230 ASP A C 1
ATOM 1910 O O . ASP A 1 230 ? -1.799 14.287 -21.245 1.00 95.38 230 ASP A O 1
ATOM 1914 N N . ILE A 1 231 ? -3.321 13.555 -19.761 1.00 96.81 231 ILE A N 1
ATOM 1915 C CA . ILE A 1 231 ? -2.602 12.330 -19.398 1.00 96.81 231 ILE A CA 1
ATOM 1916 C C . ILE A 1 231 ? -2.631 11.324 -20.553 1.00 96.81 231 ILE A C 1
ATOM 1918 O O . ILE A 1 231 ? -1.591 10.752 -20.871 1.00 96.81 231 ILE A O 1
ATOM 1922 N N . SER A 1 232 ? -3.783 11.130 -21.207 1.00 96.31 232 SER A N 1
ATOM 1923 C CA . SER A 1 232 ? -3.915 10.257 -22.381 1.00 96.31 232 SER A CA 1
ATOM 1924 C C . SER A 1 232 ? -2.913 10.641 -23.470 1.00 96.31 232 SER A C 1
ATOM 1926 O O . SER A 1 232 ? -2.119 9.818 -23.926 1.00 96.31 232 SER A O 1
ATOM 1928 N N . ASP A 1 233 ? -2.934 11.903 -23.887 1.00 95.25 233 ASP A N 1
ATOM 1929 C CA . ASP A 1 233 ? -2.154 12.346 -25.036 1.00 95.25 233 ASP A CA 1
ATOM 1930 C C . ASP A 1 233 ? -0.663 12.449 -24.685 1.00 95.25 233 ASP A C 1
ATOM 1932 O O . ASP A 1 233 ? 0.177 12.119 -25.523 1.00 95.25 233 ASP A O 1
ATOM 1936 N N . GLY A 1 234 ? -0.326 12.756 -23.425 1.00 96.56 234 GLY A N 1
ATOM 1937 C CA . GLY A 1 234 ? 1.037 12.653 -22.899 1.00 96.56 234 GLY A CA 1
ATOM 1938 C C . GLY A 1 234 ? 1.585 11.219 -22.867 1.00 96.56 234 GLY A C 1
ATOM 1939 O O . GLY A 1 234 ? 2.708 10.981 -23.312 1.00 96.56 234 GLY A O 1
ATOM 1940 N N . LEU A 1 235 ? 0.806 10.238 -22.398 1.00 97.88 235 LEU A N 1
ATOM 1941 C CA . LEU A 1 235 ? 1.232 8.831 -22.384 1.00 97.88 235 LEU A CA 1
ATOM 1942 C C . LEU A 1 235 ? 1.305 8.232 -23.795 1.00 97.88 235 LEU A C 1
ATOM 1944 O O . LEU A 1 235 ? 2.200 7.432 -24.068 1.00 97.88 235 LEU A O 1
ATOM 1948 N N . TYR A 1 236 ? 0.419 8.635 -24.712 1.00 97.12 236 TYR A N 1
ATOM 1949 C CA . TYR A 1 236 ? 0.505 8.217 -26.112 1.00 97.12 236 TYR A CA 1
ATOM 1950 C C . TYR A 1 236 ? 1.728 8.828 -26.820 1.00 97.12 236 TYR A C 1
ATOM 1952 O O . TYR A 1 236 ? 2.451 8.104 -27.502 1.00 97.12 236 TYR A O 1
ATOM 1960 N N . LEU A 1 237 ? 2.035 10.112 -26.582 1.00 95.94 237 LEU A N 1
ATOM 1961 C CA . LEU A 1 237 ? 3.285 10.749 -27.026 1.00 95.94 237 LEU A CA 1
ATOM 1962 C C . LEU A 1 237 ? 4.521 9.983 -26.526 1.00 95.94 237 LEU A C 1
ATOM 1964 O O . LEU A 1 237 ? 5.460 9.758 -27.289 1.00 95.94 237 LEU A O 1
ATOM 1968 N N . LEU A 1 238 ? 4.513 9.557 -25.261 1.00 95.56 238 LEU A N 1
ATOM 1969 C CA . LEU A 1 238 ? 5.615 8.816 -24.650 1.00 95.56 238 LEU A CA 1
ATOM 1970 C C . LEU A 1 238 ? 5.806 7.425 -25.286 1.00 95.56 238 LEU A C 1
ATOM 1972 O O . LEU A 1 238 ? 6.936 7.041 -25.592 1.00 95.56 238 LEU A O 1
ATOM 1976 N N . LEU A 1 239 ? 4.712 6.699 -25.547 1.00 96.06 239 LEU A N 1
ATOM 1977 C CA . LEU A 1 239 ? 4.729 5.426 -26.278 1.00 96.06 239 LEU A CA 1
ATOM 1978 C C . LEU A 1 239 ? 5.281 5.595 -27.702 1.00 96.06 239 LEU A C 1
ATOM 1980 O O . LEU A 1 239 ? 6.208 4.880 -28.086 1.00 96.06 239 LEU A O 1
ATOM 1984 N N . GLU A 1 240 ? 4.766 6.560 -28.468 1.00 95.06 240 GLU A N 1
ATOM 1985 C CA . GLU A 1 240 ? 5.243 6.866 -29.823 1.00 95.06 240 GLU A CA 1
ATOM 1986 C C . GLU A 1 240 ? 6.739 7.216 -29.832 1.00 95.06 240 GLU A C 1
ATOM 1988 O O . GLU A 1 240 ? 7.506 6.660 -30.619 1.00 95.06 240 GLU A O 1
ATOM 1993 N N . MET A 1 241 ? 7.192 8.083 -28.924 1.00 93.44 241 MET A N 1
ATOM 1994 C CA . MET A 1 241 ? 8.584 8.542 -28.872 1.00 93.44 241 MET A CA 1
ATOM 1995 C C . MET A 1 241 ? 9.587 7.405 -28.620 1.00 93.44 241 MET A C 1
ATOM 1997 O O . MET A 1 241 ? 10.637 7.358 -29.270 1.00 93.44 241 MET A O 1
ATOM 2001 N N . PHE A 1 242 ? 9.267 6.479 -27.710 1.00 93.19 242 PHE A N 1
ATOM 2002 C CA . PHE A 1 242 ? 10.157 5.370 -27.354 1.00 93.19 242 PHE A CA 1
ATOM 2003 C C . PHE A 1 242 ? 10.020 4.142 -28.269 1.00 93.19 242 PHE A C 1
ATOM 2005 O O . PHE A 1 242 ? 11.027 3.487 -28.546 1.00 93.19 242 PHE A O 1
ATOM 2012 N N . LEU A 1 243 ? 8.812 3.810 -28.744 1.00 94.75 243 LEU A N 1
ATOM 2013 C CA . LEU A 1 243 ? 8.513 2.476 -29.291 1.00 94.75 243 LEU A CA 1
ATOM 2014 C C . LEU A 1 243 ? 8.089 2.452 -30.775 1.00 94.75 243 LEU A C 1
ATOM 2016 O O . LEU A 1 243 ? 8.181 1.387 -31.391 1.00 94.75 243 LEU A O 1
ATOM 2020 N N . SER A 1 244 ? 7.727 3.587 -31.394 1.00 91.94 244 SER A N 1
ATOM 2021 C CA . SER A 1 244 ? 7.272 3.655 -32.810 1.00 91.94 244 SER A CA 1
ATOM 2022 C C . SER A 1 244 ? 8.286 3.136 -33.842 1.00 91.94 244 SER A C 1
ATOM 2024 O O . SER A 1 244 ? 7.930 2.710 -34.940 1.00 91.94 244 SER A O 1
ATOM 2026 N N . LYS A 1 245 ? 9.579 3.136 -33.492 1.00 93.00 245 LYS A N 1
ATOM 2027 C CA . LYS A 1 245 ? 10.677 2.605 -34.325 1.00 93.00 245 LYS A CA 1
ATOM 2028 C C . LYS A 1 245 ? 10.702 1.071 -34.396 1.00 93.00 245 LYS A C 1
ATOM 2030 O O . LYS A 1 245 ? 11.444 0.524 -35.209 1.00 93.00 245 LYS A O 1
ATOM 2035 N N . ILE A 1 246 ? 9.950 0.394 -33.526 1.00 93.69 246 ILE A N 1
ATOM 2036 C CA . ILE A 1 246 ? 9.923 -1.069 -33.366 1.00 93.69 246 ILE A CA 1
ATOM 2037 C C . ILE A 1 246 ? 8.500 -1.607 -33.587 1.00 93.69 246 ILE A C 1
ATOM 2039 O O . ILE A 1 246 ? 8.331 -2.643 -34.229 1.00 93.69 246 ILE A O 1
ATOM 2043 N N . TYR A 1 247 ? 7.484 -0.893 -33.095 1.00 94.69 247 TYR A N 1
ATOM 2044 C CA . TYR A 1 247 ? 6.079 -1.296 -33.126 1.00 94.69 247 TYR A CA 1
ATOM 2045 C C . TYR A 1 247 ? 5.204 -0.239 -33.806 1.00 94.69 247 TYR A C 1
ATOM 2047 O O . TYR A 1 247 ? 5.439 0.956 -33.672 1.00 94.69 247 TYR A O 1
ATOM 2055 N N . ASN A 1 248 ? 4.147 -0.679 -34.491 1.00 93.06 248 ASN A N 1
ATOM 2056 C CA . ASN A 1 248 ? 3.077 0.201 -34.962 1.00 93.06 248 ASN A CA 1
ATOM 2057 C C . ASN A 1 248 ? 2.013 0.306 -33.861 1.00 93.06 248 ASN A C 1
ATOM 2059 O O . ASN A 1 248 ? 1.267 -0.651 -33.648 1.00 93.06 248 ASN A O 1
ATOM 2063 N N . ILE A 1 249 ? 1.978 1.429 -33.143 1.00 96.00 249 ILE A N 1
ATOM 2064 C CA . ILE A 1 249 ? 1.220 1.571 -31.895 1.00 96.00 249 ILE A CA 1
ATOM 2065 C C . ILE A 1 249 ? -0.173 2.149 -32.200 1.00 96.00 249 ILE A C 1
ATOM 2067 O O . ILE A 1 249 ? -0.283 3.304 -32.609 1.00 96.00 249 ILE A O 1
ATOM 2071 N N . PRO A 1 250 ? -1.272 1.396 -32.014 1.00 95.62 250 PRO A N 1
ATOM 2072 C CA . PRO A 1 250 ? -2.602 1.988 -32.042 1.00 95.62 250 PRO A CA 1
ATOM 2073 C C . PRO A 1 250 ? -2.786 2.900 -30.822 1.00 95.62 250 PRO A C 1
ATOM 2075 O O . PRO A 1 250 ? -2.341 2.564 -29.723 1.00 95.62 250 PRO A O 1
ATOM 2078 N N . LYS A 1 251 ? -3.517 4.011 -30.970 1.00 94.94 251 LYS A N 1
ATOM 2079 C CA . LYS A 1 251 ? -4.033 4.726 -29.794 1.00 94.94 251 LYS A CA 1
ATOM 2080 C C . LYS A 1 251 ? -4.952 3.783 -29.001 1.00 94.94 251 LYS A C 1
ATOM 2082 O O . LYS A 1 251 ? -5.680 2.986 -29.593 1.00 94.94 251 LYS A O 1
ATOM 2087 N N . PHE A 1 252 ? -4.876 3.846 -27.675 1.00 96.50 252 PHE A N 1
ATOM 2088 C CA . PHE A 1 252 ? -5.715 3.045 -26.783 1.00 96.50 252 PHE A CA 1
ATOM 2089 C C . PHE A 1 252 ? -7.180 3.512 -26.812 1.00 96.50 252 PHE A C 1
ATOM 2091 O O . PHE A 1 252 ? -7.465 4.696 -26.994 1.00 96.50 252 PHE A O 1
ATOM 2098 N N . ASP A 1 253 ? -8.100 2.565 -26.627 1.00 91.06 253 ASP A N 1
ATOM 2099 C CA . ASP A 1 253 ? -9.549 2.786 -26.604 1.00 91.06 253 ASP A CA 1
ATOM 2100 C C . ASP A 1 253 ? -10.005 3.406 -25.272 1.00 91.06 253 ASP A C 1
ATOM 2102 O O . ASP A 1 253 ? -10.969 4.171 -25.238 1.00 91.06 253 ASP A O 1
ATOM 2106 N N . GLN A 1 254 ? -9.344 3.044 -24.164 1.00 94.12 254 GLN A N 1
ATOM 2107 C CA . GLN A 1 254 ? -9.714 3.450 -22.804 1.00 94.12 254 GLN A CA 1
ATOM 2108 C C . GLN A 1 254 ? -8.484 3.694 -21.925 1.00 94.12 254 GLN A C 1
ATOM 2110 O O . GLN A 1 254 ? -7.452 3.040 -22.083 1.00 94.12 254 GLN A O 1
ATOM 2115 N N . MET A 1 255 ? -8.635 4.592 -20.948 1.00 96.25 255 MET A N 1
ATOM 2116 C CA . MET A 1 255 ? -7.687 4.806 -19.856 1.00 96.25 255 MET A CA 1
ATOM 2117 C C . MET A 1 255 ? -8.426 4.802 -18.512 1.00 96.25 255 MET A C 1
ATOM 2119 O O . MET A 1 255 ? -9.497 5.395 -18.396 1.00 96.25 255 MET A O 1
ATOM 2123 N N . VAL A 1 256 ? -7.838 4.176 -17.489 1.00 94.50 256 VAL A N 1
ATOM 2124 C CA . VAL A 1 256 ? -8.315 4.217 -16.094 1.00 94.50 256 VAL A CA 1
ATOM 2125 C C . VAL A 1 256 ? -7.133 4.514 -15.174 1.00 94.50 256 VAL A C 1
ATOM 2127 O O . VAL A 1 256 ? -6.053 3.968 -15.376 1.00 94.50 256 VAL A O 1
ATOM 2130 N N . ARG A 1 257 ? -7.310 5.361 -14.156 1.00 94.12 257 ARG A N 1
ATOM 2131 C CA . ARG A 1 257 ? -6.244 5.738 -13.210 1.00 94.12 257 ARG A CA 1
ATOM 2132 C C . ARG A 1 257 ? -6.732 5.812 -11.769 1.00 94.12 257 ARG A C 1
ATOM 2134 O O . ARG A 1 257 ? -7.915 6.042 -11.532 1.00 94.12 257 ARG A O 1
ATOM 2141 N N . SER A 1 258 ? -5.812 5.663 -10.820 1.00 94.12 258 SER A N 1
ATOM 2142 C CA . SER A 1 258 ? -6.059 5.962 -9.405 1.00 94.12 258 SER A CA 1
ATOM 2143 C C . SER A 1 258 ? -5.743 7.422 -9.051 1.00 94.12 258 SER A C 1
ATOM 2145 O O . SER A 1 258 ? -4.929 8.060 -9.721 1.00 94.12 258 SER A O 1
ATOM 2147 N N . SER A 1 259 ? -6.349 7.913 -7.961 1.00 93.38 259 SER A N 1
ATOM 2148 C CA . SER A 1 259 ? -6.124 9.258 -7.405 1.00 93.38 259 SER A CA 1
ATOM 2149 C C . SER A 1 259 ? -6.137 9.243 -5.866 1.00 93.38 259 SER A C 1
ATOM 2151 O O . SER A 1 259 ? -7.080 9.714 -5.227 1.00 93.38 259 SER A O 1
ATOM 2153 N N . TRP A 1 260 ? -5.124 8.630 -5.244 1.00 93.00 260 TRP A N 1
ATOM 2154 C CA . TRP A 1 260 ? -5.126 8.356 -3.796 1.00 93.00 260 TRP A CA 1
ATOM 2155 C C . TRP A 1 260 ? -4.863 9.578 -2.896 1.00 93.00 260 TRP A C 1
ATOM 2157 O O . TRP A 1 260 ? -5.137 9.516 -1.695 1.00 93.00 260 TRP A O 1
ATOM 2167 N N . TYR A 1 261 ? -4.310 10.681 -3.414 1.00 92.25 261 TYR A N 1
ATOM 2168 C CA . TYR A 1 261 ? -3.960 11.857 -2.601 1.00 92.25 261 TYR A CA 1
ATOM 2169 C C . TYR A 1 261 ? -5.097 12.887 -2.489 1.00 92.25 261 TYR A C 1
ATOM 2171 O O . TYR A 1 261 ? -5.363 13.434 -1.411 1.00 92.25 261 TYR A O 1
ATOM 2179 N N . THR A 1 262 ? -5.787 13.145 -3.596 1.00 93.56 262 THR A N 1
ATOM 2180 C CA . THR A 1 262 ? -6.914 14.081 -3.699 1.00 93.56 262 THR A CA 1
ATOM 2181 C C . THR A 1 262 ? -8.195 13.530 -3.071 1.00 93.56 262 THR A C 1
ATOM 2183 O O . THR A 1 262 ? -8.995 14.329 -2.572 1.00 93.56 262 THR A O 1
ATOM 2186 N N . ASP A 1 263 ? -8.345 12.203 -2.969 1.00 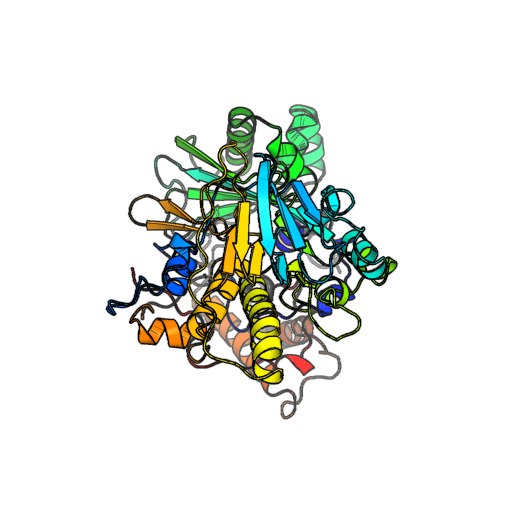92.56 263 ASP A N 1
ATOM 2187 C CA . ASP A 1 263 ? -9.382 11.554 -2.158 1.00 92.56 263 ASP A CA 1
ATOM 2188 C C . ASP A 1 263 ? -9.222 11.926 -0.664 1.00 92.56 263 ASP A C 1
ATOM 2190 O O . ASP A 1 263 ? -8.177 11.705 -0.038 1.00 92.56 263 ASP A O 1
ATOM 2194 N N . GLU A 1 264 ? -10.272 12.510 -0.073 1.00 92.94 264 GLU A N 1
ATOM 2195 C CA . GLU A 1 264 ? -10.277 12.964 1.323 1.00 92.94 264 GLU A CA 1
ATOM 2196 C C . GLU A 1 264 ? -10.421 11.834 2.368 1.00 92.94 264 GLU A C 1
ATOM 2198 O O . GLU A 1 264 ? -10.380 12.113 3.573 1.00 92.94 264 GLU A O 1
ATOM 2203 N N . TYR A 1 265 ? -10.563 10.582 1.922 1.00 91.19 265 TYR A N 1
ATOM 2204 C CA . TYR A 1 265 ? -10.636 9.356 2.728 1.00 91.19 265 TYR A CA 1
ATOM 2205 C C . TYR A 1 265 ? -9.302 8.598 2.791 1.00 91.19 265 TYR A C 1
ATOM 2207 O O . TYR A 1 265 ? -9.109 7.786 3.700 1.00 91.19 265 TYR A O 1
ATOM 2215 N N . PHE A 1 266 ? -8.358 8.899 1.889 1.00 92.69 266 PHE A N 1
ATOM 2216 C CA . PHE A 1 266 ? -7.041 8.249 1.842 1.00 92.69 266 PHE A CA 1
ATOM 2217 C C . PHE A 1 266 ? -5.869 9.207 2.058 1.00 92.69 266 PHE A C 1
ATOM 2219 O O . PHE A 1 266 ? -5.018 8.911 2.900 1.00 92.69 266 PHE A O 1
ATOM 2226 N N . ARG A 1 267 ? -5.832 10.369 1.388 1.00 94.25 267 ARG A N 1
ATOM 2227 C CA . ARG A 1 267 ? -4.738 11.358 1.517 1.00 94.25 267 ARG A CA 1
ATOM 2228 C C . ARG A 1 267 ? -3.330 10.762 1.346 1.00 94.25 267 ARG A C 1
ATOM 2230 O O . ARG A 1 267 ? -2.401 11.125 2.069 1.00 94.25 267 ARG A O 1
ATOM 2237 N N . GLY A 1 268 ? -3.185 9.854 0.388 1.00 92.50 268 GLY A N 1
ATOM 2238 C CA . GLY A 1 268 ? -1.944 9.156 0.062 1.00 92.50 268 GLY A CA 1
ATOM 2239 C C . GLY A 1 268 ? -2.133 7.646 -0.077 1.00 92.50 268 GLY A C 1
ATOM 2240 O O . GLY A 1 268 ? -3.127 7.087 0.389 1.00 92.50 268 GLY A O 1
ATOM 2241 N N . SER A 1 269 ? -1.167 6.986 -0.718 1.00 91.19 269 SER A N 1
ATOM 2242 C CA . SER A 1 269 ? -1.282 5.570 -1.088 1.00 91.19 269 SER A CA 1
ATOM 2243 C C . SER A 1 269 ? -0.971 4.647 0.087 1.00 91.19 269 SER A C 1
ATOM 2245 O O . SER A 1 269 ? -1.842 3.880 0.481 1.00 91.19 269 SER A O 1
ATOM 2247 N N . TYR A 1 270 ? 0.214 4.714 0.701 1.00 92.19 270 TYR A N 1
ATOM 2248 C CA . TYR A 1 270 ? 0.552 3.911 1.887 1.00 92.19 270 TYR A CA 1
ATOM 2249 C C . TYR A 1 270 ? 1.756 4.461 2.665 1.00 92.19 270 TYR A C 1
ATOM 2251 O O . TYR A 1 270 ? 2.390 5.433 2.241 1.00 92.19 270 TYR A O 1
ATOM 2259 N N . SER A 1 271 ? 1.970 3.930 3.878 1.00 92.44 271 SER A N 1
ATOM 2260 C CA . SER A 1 271 ? 2.970 4.443 4.820 1.00 92.44 271 SER A CA 1
ATOM 2261 C C . SER A 1 271 ? 4.372 3.878 4.590 1.00 92.44 271 SER A C 1
ATOM 2263 O O . SER A 1 271 ? 4.523 2.731 4.183 1.00 92.44 271 SER A O 1
ATOM 2265 N N . PHE A 1 272 ? 5.391 4.688 4.894 1.00 89.38 272 PHE A N 1
ATOM 2266 C CA . PHE A 1 272 ? 6.807 4.308 4.846 1.00 89.38 272 PHE A CA 1
ATOM 2267 C C . PHE A 1 272 ? 7.583 4.942 6.010 1.00 89.38 272 PHE A C 1
ATOM 2269 O O . PHE A 1 272 ? 7.094 5.875 6.664 1.00 89.38 272 PHE A O 1
ATOM 2276 N N . LYS A 1 273 ? 8.794 4.445 6.299 1.00 85.75 273 LYS A N 1
ATOM 2277 C CA . LYS A 1 273 ? 9.665 5.011 7.344 1.00 85.75 273 LYS A CA 1
ATOM 2278 C C . LYS A 1 273 ? 10.650 5.991 6.727 1.00 85.75 273 LYS A C 1
ATOM 2280 O O . LYS A 1 273 ? 11.479 5.627 5.898 1.00 85.75 273 LYS A O 1
ATOM 2285 N N . SER A 1 274 ? 10.556 7.248 7.136 1.00 85.75 274 SER A N 1
ATOM 2286 C CA . SER A 1 274 ? 11.349 8.325 6.559 1.00 85.75 274 SER A CA 1
ATOM 2287 C C . SER A 1 274 ? 12.521 8.729 7.450 1.00 85.75 274 SER A C 1
ATOM 2289 O O . SER A 1 274 ? 12.548 8.461 8.654 1.00 85.75 274 SER A O 1
ATOM 2291 N N . ILE A 1 275 ? 13.444 9.511 6.897 1.00 82.62 275 ILE A N 1
ATOM 2292 C CA . ILE A 1 275 ? 14.431 10.253 7.686 1.00 82.62 275 ILE A CA 1
ATOM 2293 C C . ILE A 1 275 ? 13.729 11.218 8.672 1.00 82.62 275 ILE A C 1
ATOM 2295 O O . ILE A 1 275 ? 14.295 11.560 9.709 1.00 82.62 275 ILE A O 1
ATOM 2299 N N . THR A 1 276 ? 12.482 11.645 8.424 1.00 81.56 276 THR A N 1
ATOM 2300 C CA . THR A 1 276 ? 11.671 12.376 9.420 1.00 81.56 276 THR A CA 1
ATOM 2301 C C . THR A 1 276 ? 11.177 11.472 10.555 1.00 81.56 276 THR A C 1
ATOM 2303 O O . THR A 1 276 ? 11.166 11.922 11.700 1.00 81.56 276 THR A O 1
ATOM 2306 N N . THR A 1 277 ? 10.841 10.208 10.280 1.00 84.75 277 THR A N 1
ATOM 2307 C CA . THR A 1 277 ? 10.508 9.198 11.301 1.00 84.75 277 THR A CA 1
ATOM 2308 C C . THR A 1 277 ? 11.688 8.982 12.245 1.00 84.75 277 THR A C 1
ATOM 2310 O O . THR A 1 277 ? 11.526 9.068 13.462 1.00 84.75 277 THR A O 1
ATOM 2313 N N . GLU A 1 278 ? 12.889 8.817 11.685 1.00 83.69 278 GLU A N 1
ATOM 2314 C CA . GLU A 1 278 ? 14.134 8.655 12.440 1.00 83.69 278 GLU A CA 1
ATOM 2315 C C . GLU A 1 278 ? 14.510 9.924 13.229 1.00 83.69 278 GLU A C 1
ATOM 2317 O O . GLU A 1 278 ? 14.683 9.862 14.445 1.00 83.69 278 GLU A O 1
ATOM 2322 N N . LYS A 1 279 ? 14.558 11.100 12.580 1.00 83.25 279 LYS A N 1
ATOM 2323 C CA . LYS A 1 279 ? 14.912 12.387 13.224 1.00 83.25 279 LYS A CA 1
ATOM 2324 C C . LYS A 1 279 ? 13.968 12.795 14.355 1.00 83.25 279 LYS A C 1
ATOM 2326 O O . LYS A 1 279 ? 14.362 13.580 15.215 1.00 83.25 279 LYS A O 1
ATOM 2331 N N . LEU A 1 280 ? 12.724 12.316 14.337 1.00 86.38 280 LEU A N 1
ATOM 2332 C CA . LEU A 1 280 ? 11.754 12.541 15.408 1.00 86.38 280 LEU A CA 1
ATOM 2333 C C . LEU A 1 280 ? 11.683 11.376 16.406 1.00 86.38 280 LEU A C 1
ATOM 2335 O O . LEU A 1 280 ? 11.024 11.534 17.429 1.00 86.38 280 LEU A O 1
ATOM 2339 N N . ASN A 1 281 ? 12.340 10.238 16.152 1.00 88.12 281 ASN A N 1
ATOM 2340 C CA . ASN A 1 281 ? 12.180 8.997 16.918 1.00 88.12 281 ASN A CA 1
ATOM 2341 C C . ASN A 1 281 ? 10.685 8.627 17.077 1.00 88.12 281 ASN A C 1
ATOM 2343 O O . ASN A 1 281 ? 10.172 8.467 18.186 1.00 88.12 281 ASN A O 1
ATOM 2347 N N . ALA A 1 282 ? 9.957 8.593 15.958 1.00 89.50 282 ALA A N 1
ATOM 2348 C CA . ALA A 1 282 ? 8.515 8.353 15.922 1.00 89.50 282 ALA A CA 1
ATOM 2349 C C . ALA A 1 282 ? 8.209 6.856 15.739 1.00 89.50 282 ALA A C 1
ATOM 2351 O O . ALA A 1 282 ? 8.279 6.328 14.633 1.00 89.50 282 ALA A O 1
ATOM 2352 N N . GLU A 1 283 ? 7.867 6.170 16.829 1.00 88.94 283 GLU A N 1
ATOM 2353 C CA . GLU A 1 283 ? 7.745 4.708 16.852 1.00 88.94 283 GLU A CA 1
ATOM 2354 C C . GLU A 1 283 ? 6.365 4.219 16.366 1.00 88.94 283 GLU A C 1
ATOM 2356 O O . GLU A 1 283 ? 5.326 4.766 16.738 1.00 88.94 283 GLU A O 1
ATOM 2361 N N . THR A 1 284 ? 6.314 3.144 15.572 1.00 93.19 284 THR A N 1
ATOM 2362 C CA . THR A 1 284 ? 5.040 2.625 15.028 1.00 93.19 284 THR A CA 1
ATOM 2363 C C . THR A 1 284 ? 4.091 2.138 16.126 1.00 93.19 284 THR A C 1
ATOM 2365 O O . THR A 1 284 ? 2.881 2.382 16.070 1.00 93.19 284 THR A O 1
ATOM 2368 N N . LYS A 1 285 ? 4.645 1.513 17.174 1.00 93.00 285 LYS A N 1
ATOM 2369 C CA . LYS A 1 285 ? 3.905 1.087 18.369 1.00 93.00 285 LYS A CA 1
ATOM 2370 C C . LYS A 1 285 ? 3.164 2.242 19.052 1.00 93.00 285 LYS A C 1
ATOM 2372 O O . LYS A 1 285 ? 2.078 2.031 19.587 1.00 93.00 285 LYS A O 1
ATOM 2377 N N . ASP A 1 286 ? 3.680 3.471 18.967 1.00 95.94 286 ASP A N 1
ATOM 2378 C CA . ASP A 1 286 ? 3.036 4.648 19.550 1.00 95.94 286 ASP A CA 1
ATOM 2379 C C . ASP A 1 286 ? 1.771 5.016 18.780 1.00 95.94 286 ASP A C 1
ATOM 2381 O O . ASP A 1 286 ? 0.784 5.408 19.400 1.00 95.94 286 ASP A O 1
ATOM 2385 N N . LEU A 1 287 ? 1.727 4.805 17.458 1.00 97.50 287 LEU A N 1
ATOM 2386 C CA . LEU A 1 287 ? 0.492 4.927 16.679 1.00 97.50 287 LEU A CA 1
ATOM 2387 C C . LEU A 1 287 ? -0.476 3.754 16.931 1.00 97.50 287 LEU A C 1
ATOM 2389 O O . LEU A 1 287 ? -1.685 3.980 16.980 1.00 97.50 287 LEU A O 1
ATOM 2393 N N . ALA A 1 288 ? 0.031 2.549 17.204 1.00 97.44 288 ALA A N 1
ATOM 2394 C CA . ALA A 1 288 ? -0.761 1.356 17.539 1.00 97.44 288 ALA A CA 1
ATOM 2395 C C . ALA A 1 288 ? -1.285 1.296 18.997 1.00 97.44 288 ALA A C 1
ATOM 2397 O O . ALA A 1 288 ? -2.137 0.464 19.325 1.00 97.44 288 ALA A O 1
ATOM 2398 N N . GLU A 1 289 ? -0.772 2.140 19.897 1.00 97.00 289 GLU A N 1
ATOM 2399 C CA . GLU A 1 289 ? -1.138 2.149 21.320 1.00 97.00 289 GLU A CA 1
ATOM 2400 C C . GLU A 1 289 ? -2.596 2.619 21.542 1.00 97.00 289 GLU A C 1
ATOM 2402 O O . GLU A 1 289 ? -2.969 3.705 21.081 1.00 97.00 289 GLU A O 1
ATOM 2407 N N . PRO A 1 290 ? -3.454 1.854 22.241 1.00 97.56 290 PRO A N 1
ATOM 2408 C CA . PRO A 1 290 ? -4.840 2.248 22.452 1.00 97.56 290 PRO A CA 1
ATOM 2409 C C . PRO A 1 290 ? -4.935 3.340 23.526 1.00 97.56 290 PRO A C 1
ATOM 2411 O O . PRO A 1 290 ? -4.275 3.279 24.563 1.00 97.56 290 PRO A O 1
ATOM 2414 N N . ILE A 1 291 ? -5.814 4.322 23.327 1.00 96.50 291 ILE A N 1
ATOM 2415 C CA . ILE A 1 291 ? -6.163 5.288 24.374 1.00 96.50 291 ILE A CA 1
ATOM 2416 C C . ILE A 1 291 ? -6.967 4.541 25.438 1.00 96.50 291 ILE A C 1
ATOM 2418 O O . ILE A 1 291 ? -8.061 4.055 25.154 1.00 96.50 291 ILE A O 1
ATOM 2422 N N . VAL A 1 292 ? -6.440 4.454 26.660 1.00 94.88 292 VAL A N 1
ATOM 2423 C CA . VAL A 1 292 ? -7.064 3.752 27.794 1.00 94.88 292 VAL A CA 1
ATOM 2424 C C . VAL A 1 292 ? -7.508 4.712 28.898 1.00 94.88 292 VAL A C 1
ATOM 2426 O O . VAL A 1 292 ? -6.917 5.762 29.133 1.00 94.88 292 VAL A O 1
ATOM 2429 N N . THR A 1 293 ? -8.549 4.319 29.628 1.00 90.88 293 THR A N 1
ATOM 2430 C CA . THR A 1 293 ? -8.885 4.907 30.933 1.00 90.88 293 THR A CA 1
ATOM 2431 C C . THR A 1 293 ? -7.865 4.499 32.000 1.00 90.88 293 THR A C 1
ATOM 2433 O O . THR A 1 293 ? -7.258 3.433 31.909 1.00 90.88 293 THR A O 1
ATOM 2436 N N . ALA A 1 294 ? -7.798 5.256 33.101 1.00 87.12 294 ALA A N 1
ATOM 2437 C CA . ALA A 1 294 ? -7.030 4.883 34.296 1.00 87.12 294 ALA A CA 1
ATOM 2438 C C . ALA A 1 294 ? -7.395 3.494 34.877 1.00 87.12 294 ALA A C 1
ATOM 2440 O O . ALA A 1 294 ? -6.579 2.874 35.549 1.00 87.12 294 ALA A O 1
ATOM 2441 N N . ASN A 1 295 ? -8.595 2.974 34.582 1.00 84.81 295 ASN A N 1
ATOM 2442 C CA . ASN A 1 295 ? -9.062 1.655 35.025 1.00 84.81 295 ASN A CA 1
ATOM 2443 C C . ASN A 1 295 ? -8.798 0.541 33.985 1.00 84.81 295 ASN A C 1
ATOM 2445 O O . ASN A 1 295 ? -9.465 -0.500 34.016 1.00 84.81 295 ASN A O 1
ATOM 2449 N N . GLY A 1 296 ? -7.901 0.768 33.019 1.00 87.88 296 GLY A N 1
ATOM 2450 C CA . GLY A 1 296 ? -7.505 -0.209 31.997 1.00 87.88 296 GLY A CA 1
ATOM 2451 C C . GLY A 1 296 ? -8.585 -0.553 30.964 1.00 87.88 296 GLY A C 1
ATOM 2452 O O . GLY A 1 296 ? -8.439 -1.528 30.235 1.00 87.88 296 GLY A O 1
ATOM 2453 N N . LYS A 1 297 ? -9.690 0.205 30.893 1.00 91.19 297 LYS A N 1
ATOM 2454 C CA . LYS A 1 297 ? -10.653 0.097 29.781 1.00 91.19 297 LYS A CA 1
ATOM 2455 C C . LYS A 1 297 ? -10.081 0.795 28.540 1.00 91.19 297 LYS A C 1
ATOM 2457 O O . LYS A 1 297 ? -9.826 1.996 28.659 1.00 91.19 297 LYS A O 1
ATOM 2462 N N . PRO A 1 298 ? -9.944 0.123 27.380 1.00 94.44 298 PRO A N 1
ATOM 2463 C CA . PRO A 1 298 ? -9.607 0.780 26.120 1.00 94.44 298 PRO A CA 1
ATOM 2464 C C . PRO A 1 298 ? -10.784 1.626 25.621 1.00 94.44 298 PRO A C 1
ATOM 2466 O O . PRO A 1 298 ? -11.944 1.244 25.768 1.00 94.44 298 PRO A O 1
ATOM 2469 N N . ILE A 1 299 ? -10.490 2.792 25.057 1.00 94.88 299 ILE A N 1
ATOM 2470 C CA . ILE A 1 299 ? -11.462 3.785 24.588 1.00 94.88 299 ILE A CA 1
ATOM 2471 C C . ILE A 1 299 ? -11.386 3.860 23.063 1.00 94.88 299 ILE A C 1
ATOM 2473 O O . ILE A 1 299 ? -12.349 3.506 22.391 1.00 94.88 299 ILE A O 1
ATOM 2477 N N . ILE A 1 300 ? -10.226 4.258 22.530 1.00 97.88 300 ILE A N 1
ATOM 2478 C CA . ILE A 1 300 ? -9.951 4.322 21.090 1.00 97.88 300 ILE A CA 1
ATOM 2479 C C . ILE A 1 300 ? -8.756 3.424 20.784 1.00 97.88 300 ILE A C 1
ATOM 2481 O O . ILE A 1 300 ? -7.697 3.558 21.395 1.00 97.88 300 ILE A O 1
ATOM 2485 N N . LEU A 1 301 ? -8.955 2.510 19.848 1.00 98.50 301 LEU A N 1
ATOM 2486 C CA . LEU A 1 301 ? -8.010 1.521 19.355 1.00 98.50 301 LEU A CA 1
ATOM 2487 C C . LEU A 1 301 ? -7.665 1.870 17.901 1.00 98.50 301 LEU A C 1
ATOM 2489 O O . LEU A 1 301 ? -8.497 2.459 17.210 1.00 98.50 301 LEU A O 1
ATOM 2493 N N . PHE A 1 302 ? -6.466 1.531 17.431 1.00 98.56 302 PHE A N 1
ATOM 2494 C CA . PHE A 1 302 ? -5.971 1.949 16.113 1.00 98.56 302 PHE A CA 1
ATOM 2495 C C . PHE A 1 302 ? -5.517 0.733 15.296 1.00 98.56 302 PHE A C 1
ATOM 2497 O O . PHE A 1 302 ? -4.667 -0.032 15.755 1.00 98.56 302 PHE A O 1
ATOM 2504 N N . ALA A 1 303 ? -6.079 0.576 14.095 1.00 98.19 303 ALA A N 1
ATOM 2505 C CA . ALA A 1 303 ? -5.775 -0.499 13.149 1.00 98.19 303 ALA A CA 1
ATOM 2506 C C . ALA A 1 303 ? -5.531 0.046 11.726 1.00 98.19 303 ALA A C 1
ATOM 2508 O O . ALA A 1 303 ? -5.712 1.235 11.465 1.00 98.19 303 ALA A O 1
ATOM 2509 N N . GLY A 1 304 ? -5.130 -0.827 10.799 1.00 96.94 304 GLY A N 1
ATOM 2510 C CA . GLY A 1 304 ? -4.633 -0.473 9.466 1.00 96.94 304 GLY A CA 1
ATOM 2511 C C . GLY A 1 304 ? -3.102 -0.491 9.408 1.00 96.94 304 GLY A C 1
ATOM 2512 O O . GLY A 1 304 ? -2.439 -0.393 10.441 1.00 96.94 304 GLY A O 1
ATOM 2513 N N . GLU A 1 305 ? -2.539 -0.618 8.201 1.00 95.06 305 GLU A N 1
ATOM 2514 C CA . GLU A 1 305 ? -1.106 -0.901 7.974 1.00 95.06 305 GLU A CA 1
ATOM 2515 C C . GLU A 1 305 ? -0.133 0.042 8.684 1.00 95.06 305 GLU A C 1
ATOM 2517 O O . GLU A 1 305 ? 0.825 -0.426 9.287 1.00 95.06 305 GLU A O 1
ATOM 2522 N N . ALA A 1 306 ? -0.427 1.343 8.760 1.00 95.75 306 ALA A N 1
ATOM 2523 C CA . ALA A 1 306 ? 0.432 2.302 9.457 1.00 95.75 306 ALA A CA 1
ATOM 2524 C C . ALA A 1 306 ? 0.549 2.044 10.978 1.00 95.75 306 ALA A C 1
ATOM 2526 O O . ALA A 1 306 ? 1.359 2.675 11.654 1.00 95.75 306 ALA A O 1
ATOM 2527 N N . THR A 1 307 ? -0.263 1.133 11.525 1.00 97.06 307 THR A N 1
ATOM 2528 C CA . THR A 1 307 ? -0.227 0.671 12.921 1.00 97.06 307 THR A CA 1
ATOM 2529 C C . THR A 1 307 ? 0.424 -0.708 13.084 1.00 97.06 307 THR A C 1
ATOM 2531 O O . THR A 1 307 ? 0.488 -1.214 14.206 1.00 97.06 307 THR A O 1
ATOM 2534 N N . HIS A 1 308 ? 0.880 -1.349 12.005 1.00 94.62 308 HIS A N 1
ATOM 2535 C CA . HIS A 1 308 ? 1.671 -2.571 12.083 1.00 94.62 308 HIS A CA 1
ATOM 2536 C C . HIS A 1 308 ? 3.158 -2.211 12.132 1.00 94.62 308 HIS A C 1
ATOM 2538 O O . HIS A 1 308 ? 3.637 -1.429 11.316 1.00 94.62 308 HIS A O 1
ATOM 2544 N N . GLU A 1 309 ? 3.894 -2.744 13.108 1.00 89.38 309 GLU A N 1
ATOM 2545 C CA . GLU A 1 309 ? 5.282 -2.329 13.351 1.00 89.38 309 GLU A CA 1
ATOM 2546 C C . GLU A 1 309 ? 6.223 -2.755 12.217 1.00 89.38 309 GLU A C 1
ATOM 2548 O O . GLU A 1 309 ? 7.054 -1.949 11.799 1.00 89.38 309 GLU A O 1
ATOM 2553 N N . HIS A 1 310 ? 5.986 -3.954 11.671 1.00 88.19 310 HIS A N 1
ATOM 2554 C CA . HIS A 1 310 ? 6.808 -4.587 10.637 1.00 88.19 310 HIS A CA 1
ATOM 2555 C C . HIS A 1 310 ? 6.141 -4.593 9.254 1.00 88.19 310 HIS A C 1
ATOM 2557 O O . HIS A 1 310 ? 6.554 -3.843 8.384 1.00 88.19 310 HIS A O 1
ATOM 2563 N N . TYR A 1 311 ? 5.035 -5.321 9.082 1.00 89.94 311 TYR A N 1
ATOM 2564 C CA . TYR A 1 311 ? 4.128 -5.264 7.921 1.00 89.94 311 TYR A CA 1
ATOM 2565 C C . TYR A 1 311 ? 3.341 -3.935 7.770 1.00 89.94 311 TYR A C 1
ATOM 2567 O O . TYR A 1 311 ? 2.114 -3.927 7.652 1.00 89.94 311 TYR A O 1
ATOM 2575 N N . TYR A 1 312 ? 4.011 -2.781 7.822 1.00 90.12 312 TYR A N 1
ATOM 2576 C CA . TYR A 1 312 ? 3.406 -1.519 7.370 1.00 90.12 312 TYR A CA 1
ATOM 2577 C C . TYR A 1 312 ? 3.264 -1.513 5.838 1.00 90.12 312 TYR A C 1
ATOM 2579 O O . TYR A 1 312 ? 3.735 -2.425 5.175 1.00 90.12 312 TYR A O 1
ATOM 2587 N N . SER A 1 313 ? 2.574 -0.534 5.251 1.00 90.00 313 SER A N 1
ATOM 2588 C CA . SER A 1 313 ? 2.159 -0.487 3.833 1.00 90.00 313 SER A CA 1
ATOM 2589 C C . SER A 1 313 ? 1.192 -1.581 3.329 1.00 90.00 313 SER A C 1
ATOM 2591 O O . SER A 1 313 ? 0.350 -1.283 2.480 1.00 90.00 313 SER A O 1
ATOM 2593 N N . THR A 1 314 ? 1.245 -2.809 3.858 1.00 89.62 314 THR A N 1
ATOM 2594 C CA . THR A 1 314 ? 0.626 -3.993 3.237 1.00 89.62 314 THR A CA 1
ATOM 2595 C C . THR A 1 314 ? -0.833 -4.264 3.614 1.00 89.62 314 THR A C 1
ATOM 2597 O O . THR A 1 314 ? -1.406 -3.747 4.577 1.00 89.62 314 THR A O 1
ATOM 2600 N N . VAL A 1 315 ? -1.452 -5.167 2.849 1.00 89.19 315 VAL A N 1
ATOM 2601 C CA . VAL A 1 315 ? -2.791 -5.693 3.127 1.00 89.19 315 VAL A CA 1
ATOM 2602 C C . VAL A 1 315 ? -2.817 -6.650 4.323 1.00 89.19 315 VAL A C 1
ATOM 2604 O O . VAL A 1 315 ? -3.706 -6.516 5.163 1.00 89.19 315 VAL A O 1
ATOM 2607 N N . HIS A 1 316 ? -1.871 -7.588 4.437 1.00 86.62 316 HIS A N 1
ATOM 2608 C CA . HIS A 1 316 ? -1.859 -8.553 5.544 1.00 86.62 316 HIS A CA 1
ATOM 2609 C C . HIS A 1 316 ? -1.622 -7.850 6.893 1.00 86.62 316 HIS A C 1
ATOM 2611 O O . HIS A 1 316 ? -2.388 -8.072 7.828 1.00 86.62 316 HIS A O 1
ATOM 2617 N N . GLY A 1 317 ? -0.725 -6.858 6.968 1.00 91.56 317 GLY A N 1
ATOM 2618 C CA . GLY A 1 317 ? -0.555 -6.048 8.178 1.00 91.56 317 GLY A CA 1
ATOM 2619 C C . GLY A 1 317 ? -1.811 -5.243 8.535 1.00 91.56 317 GLY A C 1
ATOM 2620 O O . GLY A 1 317 ? -2.156 -5.081 9.710 1.00 91.56 317 GLY A O 1
ATOM 2621 N N . ALA A 1 318 ? -2.581 -4.794 7.538 1.00 93.94 318 ALA A N 1
ATOM 2622 C CA . ALA A 1 318 ? -3.900 -4.212 7.778 1.00 93.94 318 ALA A CA 1
ATOM 2623 C C . ALA A 1 318 ? -4.923 -5.249 8.305 1.00 93.94 318 ALA A C 1
ATOM 2625 O O . ALA A 1 318 ? -5.684 -4.920 9.212 1.00 93.94 318 ALA A O 1
ATOM 2626 N N . VAL A 1 319 ? -4.928 -6.494 7.816 1.00 91.81 319 VAL A N 1
ATOM 2627 C CA . VAL A 1 319 ? -5.754 -7.594 8.366 1.00 91.81 319 VAL A CA 1
ATOM 2628 C C . VAL A 1 319 ? -5.379 -7.886 9.826 1.00 91.81 319 VAL A C 1
ATOM 2630 O O . VAL A 1 319 ? -6.241 -7.866 10.705 1.00 91.81 319 VAL A O 1
ATOM 2633 N N . GLU A 1 320 ? -4.092 -8.097 10.099 1.00 94.00 320 GLU A N 1
ATOM 2634 C CA . GLU A 1 320 ? -3.561 -8.486 11.411 1.00 94.00 320 GLU A CA 1
ATOM 2635 C C . GLU A 1 320 ? -3.771 -7.405 12.474 1.00 94.00 320 GLU A C 1
ATOM 2637 O O . GLU A 1 320 ? -4.174 -7.702 13.598 1.00 94.00 320 GLU A O 1
ATOM 2642 N N . THR A 1 321 ? -3.589 -6.129 12.119 1.00 97.56 321 THR A N 1
ATOM 2643 C CA . THR A 1 321 ? -3.945 -5.008 13.010 1.00 97.56 321 THR A CA 1
ATOM 2644 C C . THR A 1 321 ? -5.446 -4.977 13.319 1.00 97.56 321 THR A C 1
ATOM 2646 O O . THR A 1 321 ? -5.827 -4.640 14.438 1.00 97.56 321 THR A O 1
ATOM 2649 N N . GLY A 1 322 ? -6.301 -5.378 12.371 1.00 97.00 322 GLY A N 1
ATOM 2650 C CA . GLY A 1 322 ? -7.738 -5.560 12.586 1.00 97.00 322 GLY A CA 1
ATOM 2651 C C . GLY A 1 322 ? -8.051 -6.645 13.619 1.00 97.00 322 GLY A C 1
ATOM 2652 O O . GLY A 1 322 ? -8.784 -6.389 14.578 1.00 97.00 322 GLY A O 1
ATOM 2653 N N . PHE A 1 323 ? -7.446 -7.829 13.473 1.00 94.44 323 PHE A N 1
ATOM 2654 C CA . PHE A 1 323 ? -7.555 -8.914 14.457 1.00 94.44 323 PHE A CA 1
ATOM 2655 C C . PHE A 1 323 ? -7.069 -8.458 15.845 1.00 94.44 323 PHE A C 1
ATOM 2657 O O . PHE A 1 323 ? -7.803 -8.563 16.828 1.00 94.44 323 PHE A O 1
ATOM 2664 N N . ARG A 1 324 ? -5.883 -7.837 15.908 1.00 97.38 324 ARG A N 1
ATOM 2665 C CA . ARG A 1 324 ? -5.239 -7.340 17.135 1.00 97.38 324 ARG A CA 1
ATOM 2666 C C . ARG A 1 324 ? -6.126 -6.389 17.946 1.00 97.38 324 ARG A C 1
ATOM 2668 O O . ARG A 1 324 ? -6.193 -6.515 19.169 1.00 97.38 324 ARG A O 1
ATOM 2675 N N . GLU A 1 325 ? -6.810 -5.437 17.306 1.00 98.38 325 GLU A N 1
ATOM 2676 C CA . GLU A 1 325 ? -7.714 -4.527 18.026 1.00 98.38 325 GLU A CA 1
ATOM 2677 C C . GLU A 1 325 ? -9.052 -5.180 18.411 1.00 98.38 325 GLU A C 1
ATOM 2679 O O . GLU A 1 325 ? -9.620 -4.827 19.448 1.00 98.38 325 GLU A O 1
ATOM 2684 N N . ALA A 1 326 ? -9.543 -6.158 17.643 1.00 96.06 326 ALA A N 1
ATOM 2685 C CA . ALA A 1 326 ? -10.714 -6.944 18.031 1.00 96.06 326 ALA A CA 1
ATOM 2686 C C . ALA A 1 326 ? -10.431 -7.811 19.270 1.00 96.06 326 ALA A C 1
ATOM 2688 O O . ALA A 1 326 ? -11.198 -7.761 20.235 1.00 96.06 326 ALA A O 1
ATOM 2689 N N . ASP A 1 327 ? -9.308 -8.532 19.301 1.00 93.88 327 ASP A N 1
ATOM 2690 C CA . ASP A 1 327 ? -8.925 -9.374 20.440 1.00 93.88 327 ASP A CA 1
ATOM 2691 C C . ASP A 1 327 ? -8.700 -8.550 21.718 1.00 93.88 327 ASP A C 1
ATOM 2693 O O . ASP A 1 327 ? -9.187 -8.923 22.788 1.00 93.88 327 ASP A O 1
ATOM 2697 N N . ARG A 1 328 ? -8.102 -7.351 21.610 1.00 95.56 328 ARG A N 1
ATOM 2698 C CA . ARG A 1 328 ? -8.001 -6.378 22.721 1.00 95.56 328 ARG A CA 1
ATOM 2699 C C . ARG A 1 328 ? -9.366 -6.026 23.340 1.00 95.56 328 ARG A C 1
ATOM 2701 O O . ARG A 1 328 ? -9.451 -5.842 24.557 1.00 95.56 328 ARG A O 1
ATOM 2708 N N . ILE A 1 329 ? -10.437 -5.938 22.544 1.00 94.69 329 ILE A N 1
ATOM 2709 C CA . ILE A 1 329 ? -11.812 -5.742 23.042 1.00 94.69 329 ILE A CA 1
ATOM 2710 C C . ILE A 1 329 ? -12.371 -7.026 23.658 1.00 94.69 329 ILE A C 1
ATOM 2712 O O . ILE A 1 329 ? -12.936 -6.992 24.754 1.00 94.69 329 ILE A O 1
ATOM 2716 N N . ILE A 1 330 ? -12.217 -8.154 22.969 1.00 91.12 330 ILE A N 1
ATOM 2717 C CA . ILE A 1 330 ? -12.758 -9.448 23.391 1.00 91.12 330 ILE A CA 1
ATOM 2718 C C . ILE A 1 330 ? -12.181 -9.849 24.758 1.00 91.12 330 ILE A C 1
ATOM 2720 O O . ILE A 1 330 ? -12.939 -10.188 25.672 1.00 91.12 330 ILE A O 1
ATOM 2724 N N . ASP A 1 331 ? -10.868 -9.729 24.950 1.00 90.50 331 ASP A N 1
ATOM 2725 C CA . ASP A 1 331 ? -10.200 -10.084 26.203 1.00 90.50 331 ASP A CA 1
ATOM 2726 C C . ASP A 1 331 ? -10.496 -9.095 27.339 1.00 90.50 331 ASP A C 1
ATOM 2728 O O . ASP A 1 331 ? -10.662 -9.513 28.490 1.00 90.50 331 ASP A O 1
ATOM 2732 N N . PHE A 1 332 ? -10.692 -7.804 27.039 1.00 90.19 332 PHE A N 1
ATOM 2733 C CA . PHE A 1 332 ? -11.196 -6.834 28.019 1.00 90.19 332 PHE A CA 1
ATOM 2734 C C . PHE A 1 332 ? -12.568 -7.243 28.594 1.00 90.19 332 PHE A C 1
ATOM 2736 O O . PHE A 1 332 ? -12.816 -7.064 29.791 1.00 90.19 332 PHE A O 1
ATOM 2743 N N . TYR A 1 333 ? -13.450 -7.826 27.775 1.00 86.19 333 TYR A N 1
ATOM 2744 C CA . TYR A 1 333 ? -14.745 -8.339 28.233 1.00 86.19 333 TYR A CA 1
ATOM 2745 C C . TYR A 1 333 ? -14.653 -9.730 28.883 1.00 86.19 333 TYR A C 1
ATOM 2747 O O . TYR A 1 333 ? -15.302 -9.953 29.909 1.00 86.19 333 TYR A O 1
ATOM 2755 N N . ARG A 1 334 ? -13.827 -10.652 28.363 1.00 83.75 334 ARG A N 1
ATOM 2756 C CA . ARG A 1 334 ? -13.599 -11.982 28.968 1.00 83.75 334 ARG A CA 1
ATOM 2757 C C . ARG A 1 334 ? -13.039 -11.868 30.389 1.00 83.75 334 ARG A C 1
ATOM 2759 O O . ARG A 1 334 ? -13.607 -12.446 31.315 1.00 83.75 334 ARG A O 1
ATOM 2766 N N . THR A 1 335 ? -11.979 -11.077 30.578 1.00 80.94 335 THR A N 1
ATOM 2767 C CA . THR A 1 335 ? -11.291 -10.897 31.877 1.00 80.94 335 THR A CA 1
ATOM 2768 C C . THR A 1 335 ? -12.170 -10.280 32.967 1.00 80.94 335 THR A C 1
ATOM 2770 O O . THR A 1 335 ? -11.900 -10.469 34.152 1.00 80.94 335 THR A O 1
ATOM 2773 N N . ARG A 1 336 ? -13.249 -9.577 32.596 1.00 76.44 336 ARG A N 1
ATOM 2774 C CA . ARG A 1 336 ? -14.212 -8.964 33.532 1.00 76.44 336 ARG A CA 1
ATOM 2775 C C . ARG A 1 336 ? -15.464 -9.813 33.771 1.00 76.44 336 ARG A C 1
ATOM 2777 O O . ARG A 1 336 ? -16.393 -9.358 34.437 1.00 76.44 336 ARG A O 1
ATOM 2784 N N . GLY A 1 337 ? -15.462 -11.052 33.280 1.00 58.41 337 GLY A N 1
ATOM 2785 C CA . GLY A 1 337 ? -16.559 -12.003 33.406 1.00 58.41 337 GLY A CA 1
ATOM 2786 C C . GLY A 1 337 ? -17.623 -11.773 32.338 1.00 58.41 337 GLY A C 1
ATOM 2787 O O . GLY A 1 337 ? -18.524 -10.951 32.512 1.00 58.41 337 GLY A O 1
ATOM 2788 N N . TRP A 1 338 ? -17.547 -12.549 31.256 1.00 55.19 338 TRP A N 1
ATOM 2789 C CA . TRP A 1 338 ? -18.524 -12.551 30.166 1.00 55.19 338 TRP A CA 1
ATOM 2790 C C . TRP A 1 338 ? -19.908 -12.993 30.674 1.00 55.19 338 TRP A C 1
ATOM 2792 O O . TRP A 1 338 ? -20.248 -14.176 30.699 1.00 55.19 338 TRP A O 1
ATOM 2802 N N . ARG A 1 339 ? -20.728 -12.032 31.109 1.00 45.25 339 ARG A N 1
ATOM 2803 C CA . ARG A 1 339 ? -22.138 -12.271 31.423 1.00 45.25 339 ARG A CA 1
ATOM 2804 C C . ARG A 1 339 ? -22.941 -12.259 30.128 1.00 45.25 339 ARG A C 1
ATOM 2806 O O . ARG A 1 339 ? -23.188 -11.198 29.559 1.00 45.25 339 ARG A O 1
ATOM 2813 N N . ASN A 1 340 ? -23.366 -13.444 29.691 1.00 40.31 340 ASN A N 1
ATOM 2814 C CA . ASN A 1 340 ? -24.429 -13.578 28.696 1.00 40.31 340 ASN A CA 1
ATOM 2815 C C . ASN A 1 340 ? -25.664 -12.805 29.189 1.00 40.31 340 ASN A C 1
ATOM 2817 O O . ASN A 1 340 ? -26.099 -13.016 30.321 1.00 40.31 340 ASN A O 1
ATOM 2821 N N . GLY A 1 341 ? -26.199 -11.912 28.354 1.00 42.56 341 GLY A N 1
ATOM 2822 C CA . GLY A 1 341 ? -27.290 -11.008 28.731 1.00 42.56 341 GLY A CA 1
ATOM 2823 C C . GLY A 1 341 ? -26.944 -9.532 28.537 1.00 42.56 341 GLY A C 1
ATOM 2824 O O . GLY A 1 341 ? -26.768 -8.792 29.499 1.00 42.56 341 GLY A O 1
ATOM 2825 N N . PHE A 1 342 ? -26.886 -9.107 27.276 1.00 42.38 342 PHE A N 1
ATOM 2826 C CA . PHE A 1 342 ? -27.229 -7.742 26.883 1.00 42.38 342 PHE A CA 1
ATOM 2827 C C . PHE A 1 342 ? -28.102 -7.853 25.638 1.00 42.38 342 PHE A C 1
ATOM 2829 O O . PHE A 1 342 ? -27.608 -8.190 24.563 1.00 42.38 342 PHE A O 1
ATOM 2836 N N . ASP A 1 343 ? -29.401 -7.651 25.833 1.00 39.00 343 ASP A N 1
ATOM 2837 C CA . ASP A 1 343 ? -30.421 -7.802 24.803 1.00 39.00 343 ASP A CA 1
ATOM 2838 C C . ASP A 1 343 ? -30.333 -6.737 23.701 1.00 39.00 343 ASP A C 1
ATOM 2840 O O . ASP A 1 343 ? -29.560 -5.780 23.773 1.00 39.00 343 ASP A O 1
ATOM 2844 N N . LYS A 1 344 ? -31.144 -6.948 22.657 1.00 40.50 344 LYS A N 1
ATOM 2845 C CA . LYS A 1 344 ? -31.229 -6.143 21.432 1.00 40.50 344 LYS A CA 1
ATOM 2846 C C . LYS A 1 344 ? -31.099 -4.636 21.686 1.00 40.50 344 LYS A C 1
ATOM 2848 O O . LYS A 1 344 ? -31.935 -4.030 22.352 1.00 40.50 344 LYS A O 1
ATOM 2853 N N . VAL A 1 345 ? -30.123 -4.020 21.022 1.00 40.94 345 VAL A N 1
ATOM 2854 C CA . VAL A 1 345 ? -30.102 -2.573 20.795 1.00 40.94 345 VAL A CA 1
ATOM 2855 C C . VAL A 1 345 ? -31.271 -2.202 19.880 1.00 40.94 345 VAL A C 1
ATOM 2857 O O . VAL A 1 345 ? -31.293 -2.581 18.708 1.00 40.94 345 VAL A O 1
ATOM 2860 N N . GLU A 1 346 ? -32.220 -1.416 20.383 1.00 43.53 346 GLU A N 1
ATOM 2861 C CA . GLU A 1 346 ? -33.212 -0.754 19.535 1.00 43.53 346 GLU A CA 1
ATOM 2862 C C . GLU A 1 346 ? -32.591 0.467 18.838 1.00 43.53 346 GLU A C 1
ATOM 2864 O O . GLU A 1 346 ? -32.025 1.359 19.476 1.00 43.53 346 GLU A O 1
ATOM 2869 N N . ARG A 1 347 ? -32.709 0.528 17.505 1.00 49.06 347 ARG A N 1
ATOM 2870 C CA . ARG A 1 347 ? -32.302 1.692 16.702 1.00 49.06 347 ARG A CA 1
ATOM 2871 C C . ARG A 1 347 ? -33.330 2.818 16.891 1.00 49.06 347 ARG A C 1
ATOM 2873 O O . ARG A 1 347 ? -34.321 2.876 16.167 1.00 49.06 347 ARG A O 1
ATOM 2880 N N . LEU A 1 348 ? -33.095 3.711 17.855 1.00 43.28 348 LEU A N 1
ATOM 2881 C CA . LEU A 1 348 ? -33.961 4.865 18.125 1.00 43.28 348 LEU A CA 1
ATOM 2882 C C . LEU A 1 348 ? -33.925 5.888 16.975 1.00 43.28 348 LEU A C 1
ATOM 2884 O O . LEU A 1 348 ? -33.065 6.767 16.908 1.00 43.28 348 LEU A O 1
ATOM 2888 N N . LEU A 1 349 ? -34.911 5.801 16.081 1.00 38.62 349 LEU A N 1
ATOM 2889 C CA . LEU A 1 349 ? -35.218 6.857 15.119 1.00 38.62 349 LEU A CA 1
ATOM 2890 C C . LEU A 1 349 ? -35.752 8.082 15.876 1.00 38.62 349 LEU A C 1
ATOM 2892 O O . LEU A 1 349 ? -36.870 8.064 16.390 1.00 38.62 349 LEU A O 1
ATOM 2896 N N . SER A 1 350 ? -34.947 9.144 15.973 1.00 38.44 350 SER A N 1
ATOM 2897 C CA . SER A 1 350 ? -35.398 10.406 16.568 1.00 38.44 350 SER A CA 1
ATOM 2898 C C . SER A 1 350 ? -36.380 11.119 15.630 1.00 38.44 350 SER A C 1
ATOM 2900 O O . SER A 1 350 ? -36.270 11.009 14.412 1.00 38.44 350 SER A O 1
ATOM 2902 N N . ALA A 1 351 ? -37.306 11.910 16.181 1.00 39.94 351 ALA A N 1
ATOM 2903 C CA . ALA A 1 351 ? -38.235 12.741 15.400 1.00 39.94 351 ALA A CA 1
ATOM 2904 C C . ALA A 1 351 ? -37.571 13.982 14.750 1.00 39.94 351 ALA A C 1
ATOM 2906 O O . ALA A 1 351 ? -38.250 14.914 14.327 1.00 39.94 351 ALA A O 1
ATOM 2907 N N . SER A 1 352 ? -36.238 14.003 14.684 1.00 44.88 352 SER A N 1
ATOM 2908 C CA . SER A 1 352 ? -35.430 14.955 13.925 1.00 44.88 352 SER A CA 1
ATOM 2909 C C . SER A 1 352 ? -34.499 14.177 12.993 1.00 44.88 352 SER A C 1
ATOM 2911 O O . SER A 1 352 ? -34.129 13.047 13.306 1.00 44.88 352 SER A O 1
ATOM 2913 N N . ASN A 1 353 ? -34.039 14.784 11.896 1.00 51.44 353 ASN A N 1
ATOM 2914 C CA . ASN A 1 353 ? -33.173 14.108 10.913 1.00 51.44 353 ASN A CA 1
ATOM 2915 C C . ASN A 1 353 ? -31.788 13.671 11.457 1.00 51.44 353 ASN A C 1
ATOM 2917 O O . ASN A 1 353 ? -30.989 13.109 10.715 1.00 51.44 353 ASN A O 1
ATOM 2921 N N . GLN A 1 354 ? -31.494 13.886 12.744 1.00 56.84 354 GLN A N 1
ATOM 2922 C CA . GLN A 1 354 ? -30.332 13.311 13.419 1.00 56.84 354 GLN A CA 1
ATOM 2923 C C . GLN A 1 354 ? -30.636 11.872 13.855 1.00 56.84 354 GLN A C 1
ATOM 2925 O O . GLN A 1 354 ? -31.380 11.625 14.810 1.00 56.84 354 GLN A O 1
ATOM 2930 N N . LYS A 1 355 ? -30.021 10.908 13.164 1.00 70.62 355 LYS A N 1
ATOM 2931 C CA . LYS A 1 355 ? -30.010 9.498 13.563 1.00 70.62 355 LYS A CA 1
ATOM 2932 C C . LYS A 1 355 ? -29.052 9.311 14.741 1.00 70.62 355 LYS A C 1
ATOM 2934 O O . LYS A 1 355 ? -27.864 9.598 14.607 1.00 70.62 355 LYS A O 1
ATOM 2939 N N . ILE A 1 356 ? -29.553 8.814 15.874 1.00 78.69 356 ILE A N 1
ATOM 2940 C CA . ILE A 1 356 ? -28.735 8.486 17.050 1.00 78.69 356 ILE A CA 1
ATOM 2941 C C . ILE A 1 356 ? -28.729 6.968 17.235 1.00 78.69 356 ILE A C 1
ATOM 2943 O O . ILE A 1 356 ? -29.768 6.361 17.476 1.00 78.69 356 ILE A O 1
ATOM 2947 N N . SER A 1 357 ? -27.551 6.359 17.132 1.00 83.69 357 SER A N 1
ATOM 2948 C CA . SER A 1 357 ? -27.328 4.937 17.408 1.00 83.69 357 SER A CA 1
ATOM 2949 C C . SER A 1 357 ? -26.509 4.764 18.688 1.00 83.69 357 SER A C 1
ATOM 2951 O O . SER A 1 357 ? -25.741 5.653 19.063 1.00 83.69 357 SER A O 1
ATOM 2953 N N . LYS A 1 358 ? -26.646 3.620 19.365 1.00 87.94 358 LYS A N 1
ATOM 2954 C CA . LYS A 1 358 ? -25.856 3.269 20.553 1.00 87.94 358 LYS A CA 1
ATOM 2955 C C . LYS A 1 358 ? -25.416 1.811 20.483 1.00 87.94 358 LYS A C 1
ATOM 2957 O O . LYS A 1 358 ? -26.225 0.960 20.156 1.00 87.94 358 LYS A O 1
ATOM 2962 N N . THR A 1 359 ? -24.163 1.517 20.809 1.00 90.12 359 THR A N 1
ATOM 2963 C CA . THR A 1 359 ? -23.595 0.157 20.766 1.00 90.12 359 THR A CA 1
ATOM 2964 C C . THR A 1 359 ? -22.421 0.037 21.748 1.00 90.12 359 THR A C 1
ATOM 2966 O O . THR A 1 359 ? -21.998 1.037 22.336 1.00 90.12 359 THR A O 1
ATOM 2969 N N . LYS A 1 360 ? -21.868 -1.160 21.971 1.00 90.88 360 LYS A N 1
ATOM 2970 C CA . LYS A 1 360 ? -20.590 -1.290 22.692 1.00 90.88 360 LYS A CA 1
ATOM 2971 C C . LYS A 1 360 ? -19.415 -0.803 21.849 1.00 90.88 360 LYS A C 1
ATOM 2973 O O . LYS A 1 360 ? -18.559 -0.117 22.403 1.00 90.88 360 LYS A O 1
ATOM 2978 N N . LEU A 1 361 ? -19.377 -1.091 20.550 1.00 95.31 361 LEU A N 1
ATOM 2979 C CA . LEU A 1 361 ? -18.220 -0.803 19.697 1.00 95.31 361 LEU A CA 1
ATOM 2980 C C . LEU A 1 361 ? -18.622 -0.193 18.348 1.00 95.31 361 LEU A C 1
ATOM 2982 O O . LEU A 1 361 ? -19.449 -0.748 17.632 1.00 95.31 361 LEU A O 1
ATOM 2986 N N . VAL A 1 362 ? -17.990 0.918 17.973 1.00 97.50 362 VAL A N 1
ATOM 2987 C CA . VAL A 1 362 ? -18.011 1.427 16.592 1.00 97.50 362 VAL A CA 1
ATOM 2988 C C . VAL A 1 362 ? -16.664 1.142 15.937 1.00 97.50 362 VAL A C 1
ATOM 2990 O O . VAL A 1 362 ? -15.620 1.491 16.482 1.00 97.50 362 VAL A O 1
ATOM 2993 N N . ILE A 1 363 ? -16.689 0.525 14.762 1.00 98.25 363 ILE A N 1
ATOM 2994 C CA . ILE A 1 363 ? -15.532 0.381 13.881 1.00 98.25 363 ILE A CA 1
ATOM 2995 C C . ILE A 1 363 ? -15.665 1.454 12.798 1.00 98.25 363 ILE A C 1
ATOM 2997 O O . ILE A 1 363 ? -16.691 1.543 12.123 1.00 98.25 363 ILE A O 1
ATOM 3001 N N . ILE A 1 364 ? -14.651 2.304 12.676 1.00 97.69 364 ILE A N 1
ATOM 3002 C CA . ILE A 1 364 ? -14.590 3.380 11.687 1.00 97.69 364 ILE A CA 1
ATOM 3003 C C . ILE A 1 364 ? -13.727 2.892 10.528 1.00 97.69 364 ILE A C 1
ATOM 3005 O O . ILE A 1 364 ? -12.540 2.644 10.728 1.00 97.69 364 ILE A O 1
ATOM 3009 N N . GLY A 1 365 ? -14.327 2.796 9.343 1.00 95.19 365 GLY A N 1
ATOM 3010 C CA . GLY A 1 365 ? -13.748 2.186 8.149 1.00 95.19 365 GLY A CA 1
ATOM 3011 C C . GLY A 1 365 ? -14.208 0.737 7.948 1.00 95.19 365 GLY A C 1
ATOM 3012 O O . GLY A 1 365 ? -14.100 -0.104 8.837 1.00 95.19 365 GLY A O 1
ATOM 3013 N N . ALA A 1 366 ? -14.687 0.446 6.743 1.00 93.00 366 ALA A N 1
ATOM 3014 C CA . ALA A 1 366 ? -14.930 -0.879 6.179 1.00 93.00 366 ALA A CA 1
ATOM 3015 C C . ALA A 1 366 ? -13.851 -1.258 5.141 1.00 93.00 366 ALA A C 1
ATOM 3017 O O . ALA A 1 366 ? -14.060 -2.113 4.277 1.00 93.00 366 ALA A O 1
ATOM 3018 N N . GLY A 1 367 ? -12.673 -0.633 5.238 1.00 90.12 367 GLY A N 1
ATOM 3019 C CA . GLY A 1 367 ? -11.435 -1.179 4.688 1.00 90.12 367 GLY A CA 1
ATOM 3020 C C . GLY A 1 367 ? -11.025 -2.471 5.401 1.00 90.12 367 GLY A C 1
ATOM 3021 O O . GLY A 1 367 ? -11.581 -2.823 6.445 1.00 90.12 367 GLY A O 1
ATOM 3022 N N . ILE A 1 368 ? -10.038 -3.185 4.855 1.00 88.56 368 ILE A N 1
ATOM 3023 C CA . ILE A 1 368 ? -9.754 -4.570 5.270 1.00 88.56 368 ILE A CA 1
ATOM 3024 C C . ILE A 1 368 ? -9.512 -4.760 6.776 1.00 88.56 368 ILE A C 1
ATOM 3026 O O . ILE A 1 368 ? -10.004 -5.729 7.341 1.00 88.56 368 ILE A O 1
ATOM 3030 N N . ALA A 1 369 ? -8.857 -3.809 7.449 1.00 92.69 369 ALA A N 1
ATOM 3031 C CA . ALA A 1 369 ? -8.644 -3.847 8.898 1.00 92.69 369 ALA A CA 1
ATOM 3032 C C . ALA A 1 369 ? -9.959 -3.829 9.697 1.00 92.69 369 ALA A C 1
ATOM 3034 O O . ALA A 1 369 ? -10.111 -4.559 10.676 1.00 92.69 369 ALA A O 1
ATOM 3035 N N . GLY A 1 370 ? -10.935 -3.025 9.265 1.00 95.25 370 GLY A N 1
ATOM 3036 C CA . GLY A 1 370 ? -12.251 -2.946 9.895 1.00 95.25 370 GLY A CA 1
ATOM 3037 C C . GLY A 1 370 ? -13.103 -4.187 9.628 1.00 95.25 370 GLY A C 1
ATOM 3038 O O . GLY A 1 370 ? -13.791 -4.663 10.530 1.00 95.25 370 GLY A O 1
ATOM 3039 N N . LEU A 1 371 ? -13.008 -4.763 8.424 1.00 92.44 371 LEU A N 1
ATOM 3040 C CA . LEU A 1 371 ? -13.671 -6.027 8.076 1.00 92.44 371 LEU A CA 1
ATOM 3041 C C . LEU A 1 371 ? -13.061 -7.223 8.826 1.00 92.44 371 LEU A C 1
ATOM 3043 O O . LEU A 1 371 ? -13.798 -8.070 9.330 1.00 92.44 371 LEU A O 1
ATOM 3047 N N . ALA A 1 372 ? -11.733 -7.268 8.949 1.00 90.88 372 ALA A N 1
ATOM 3048 C CA . ALA A 1 372 ? -11.004 -8.263 9.729 1.00 90.88 372 ALA A CA 1
ATOM 3049 C C . ALA A 1 372 ? -11.402 -8.196 11.213 1.00 90.88 372 ALA A C 1
ATOM 3051 O O . ALA A 1 372 ? -11.806 -9.207 11.786 1.00 90.88 372 ALA A O 1
ATOM 3052 N N . ALA A 1 373 ? -11.410 -6.993 11.802 1.00 94.38 373 ALA A N 1
ATOM 3053 C CA . ALA A 1 373 ? -11.894 -6.773 13.163 1.00 94.38 373 ALA A CA 1
ATOM 3054 C C . ALA A 1 373 ? -13.357 -7.226 13.340 1.00 94.38 373 ALA A C 1
ATOM 3056 O O . ALA A 1 373 ? -13.679 -7.939 14.292 1.00 94.38 373 ALA A O 1
ATOM 3057 N N . ALA A 1 374 ? -14.246 -6.864 12.406 1.00 92.94 374 ALA A N 1
ATOM 3058 C CA . ALA A 1 374 ? -15.649 -7.280 12.423 1.00 92.94 374 ALA A CA 1
ATOM 3059 C C . ALA A 1 374 ? -15.812 -8.807 12.388 1.00 92.94 374 ALA A C 1
ATOM 3061 O O . ALA A 1 374 ? -16.653 -9.348 13.110 1.00 92.94 374 ALA A O 1
ATOM 3062 N N . LYS A 1 375 ? -14.991 -9.505 11.591 1.00 88.69 375 LYS A N 1
ATOM 3063 C CA . LYS A 1 375 ? -14.995 -10.967 11.522 1.00 88.69 375 LYS A CA 1
ATOM 3064 C C . LYS A 1 375 ? -14.566 -11.597 12.848 1.00 88.69 375 LYS A C 1
ATOM 3066 O O . LYS A 1 375 ? -15.308 -12.424 13.368 1.00 88.69 375 LYS A O 1
ATOM 3071 N N . THR A 1 376 ? -13.446 -11.170 13.434 1.00 88.56 376 THR A N 1
ATOM 3072 C CA . THR A 1 376 ? -12.967 -11.699 14.727 1.00 88.56 376 THR A CA 1
ATOM 3073 C C . THR A 1 376 ? -14.002 -11.501 15.840 1.00 88.56 376 THR A C 1
ATOM 3075 O O . THR A 1 376 ? -14.221 -12.394 16.658 1.00 88.56 376 THR A O 1
ATOM 3078 N N . LEU A 1 377 ? -14.721 -10.372 15.838 1.00 89.94 377 LEU A N 1
ATOM 3079 C CA . LEU A 1 377 ? -15.834 -10.123 16.763 1.00 89.94 377 LEU A CA 1
ATOM 3080 C C . LEU A 1 377 ? -17.033 -11.047 16.498 1.00 89.94 377 LEU A C 1
ATOM 3082 O O . LEU A 1 377 ? -17.607 -11.583 17.446 1.00 89.94 377 LEU A O 1
ATOM 3086 N N . GLU A 1 378 ? -17.411 -11.269 15.236 1.00 86.69 378 GLU A N 1
ATOM 3087 C CA . GLU A 1 378 ? -18.473 -12.216 14.878 1.00 86.69 378 GLU A CA 1
ATOM 3088 C C . GLU A 1 378 ? -18.132 -13.654 15.285 1.00 86.69 378 GLU A C 1
ATOM 3090 O O . GLU A 1 378 ? -18.983 -14.306 15.901 1.00 86.69 378 GLU A O 1
ATOM 3095 N N . ASP A 1 379 ? -16.912 -14.117 14.993 1.00 81.75 379 ASP A N 1
ATOM 3096 C CA . ASP A 1 379 ? -16.394 -15.440 15.363 1.00 81.75 379 ASP A CA 1
ATOM 3097 C C . ASP A 1 379 ? -16.384 -15.613 16.896 1.00 81.75 379 ASP A C 1
ATOM 3099 O O . ASP A 1 379 ? -16.819 -16.638 17.421 1.00 81.75 379 ASP A O 1
ATOM 3103 N N . ALA A 1 380 ? -15.977 -14.575 17.639 1.00 83.94 380 ALA A N 1
ATOM 3104 C CA . ALA A 1 380 ? -16.000 -14.538 19.104 1.00 83.94 380 ALA A CA 1
ATOM 3105 C C . ALA A 1 380 ? -17.400 -14.309 19.717 1.00 83.94 380 ALA A C 1
ATOM 3107 O O . ALA A 1 380 ? -17.521 -14.120 20.929 1.00 83.94 380 ALA A O 1
ATOM 3108 N N . ASN A 1 381 ? -18.466 -14.313 18.906 1.00 84.06 381 ASN A N 1
ATOM 3109 C CA . ASN A 1 381 ? -19.855 -14.053 19.305 1.00 84.06 381 ASN A CA 1
ATOM 3110 C C . ASN A 1 381 ? -20.096 -12.667 19.958 1.00 84.06 381 ASN A C 1
ATOM 3112 O O . ASN A 1 381 ? -21.099 -12.444 20.640 1.00 84.06 381 ASN A O 1
ATOM 3116 N N . PHE A 1 382 ? -19.211 -11.697 19.719 1.00 85.50 382 PHE A N 1
ATOM 3117 C CA . PHE A 1 382 ? -19.394 -10.297 20.097 1.00 85.50 382 PHE A CA 1
ATOM 3118 C C . PHE A 1 382 ? -20.260 -9.592 19.041 1.00 85.50 382 PHE A C 1
ATOM 3120 O O . PHE A 1 382 ? -19.766 -8.991 18.093 1.00 85.50 382 PHE A O 1
ATOM 3127 N N . LYS A 1 383 ? -21.588 -9.687 19.174 1.00 86.25 383 LYS A N 1
ATOM 3128 C CA . LYS A 1 383 ? -22.522 -9.195 18.139 1.00 86.25 383 LYS A CA 1
ATOM 3129 C C . LYS A 1 383 ? -22.903 -7.707 18.254 1.00 86.25 383 LYS A C 1
ATOM 3131 O O . LYS A 1 383 ? -23.523 -7.186 17.330 1.00 86.25 383 LYS A O 1
ATOM 3136 N N . ASP A 1 384 ? -22.558 -7.032 19.350 1.00 88.75 384 ASP A N 1
ATOM 3137 C CA . ASP A 1 384 ? -22.924 -5.633 19.651 1.00 88.75 384 ASP A CA 1
ATOM 3138 C C . ASP A 1 384 ? -21.837 -4.653 19.178 1.00 88.75 384 ASP A C 1
ATOM 3140 O O . ASP A 1 384 ? -21.068 -4.105 19.972 1.00 88.75 384 ASP A O 1
ATOM 3144 N N . TYR A 1 385 ? -21.768 -4.475 17.859 1.00 93.44 385 TYR A N 1
ATOM 3145 C CA . TYR A 1 385 ? -20.938 -3.471 17.200 1.00 93.44 385 TYR A CA 1
ATOM 3146 C C . TYR A 1 385 ? -21.633 -2.914 15.946 1.00 93.44 385 TYR A C 1
ATOM 3148 O O . TYR A 1 385 ? -22.596 -3.501 15.442 1.00 93.44 385 TYR A O 1
ATOM 3156 N N . LEU A 1 386 ? -21.109 -1.806 15.419 1.00 94.38 386 LEU A N 1
ATOM 3157 C CA . LEU A 1 386 ? -21.487 -1.213 14.132 1.00 94.38 386 LEU A CA 1
ATOM 3158 C C . LEU A 1 386 ? -20.229 -0.830 13.335 1.00 94.38 386 LEU A C 1
ATOM 3160 O O . LEU A 1 386 ? -19.268 -0.343 13.930 1.00 94.38 386 LEU A O 1
ATOM 3164 N N . LEU A 1 387 ? -20.242 -1.005 12.012 1.00 94.94 387 LEU A N 1
ATOM 3165 C CA . LEU A 1 387 ? -19.266 -0.403 11.098 1.00 94.94 387 LEU A CA 1
ATOM 3166 C C . LEU A 1 387 ? -19.841 0.887 10.509 1.00 94.94 387 LEU A C 1
ATOM 3168 O O . LEU A 1 387 ? -21.013 0.934 10.138 1.00 94.94 387 LEU A O 1
ATOM 3172 N N . ILE A 1 388 ? -19.011 1.916 10.369 1.00 95.00 388 ILE A N 1
ATOM 3173 C CA . ILE A 1 388 ? -19.351 3.123 9.610 1.00 95.00 388 ILE A CA 1
ATOM 3174 C C . ILE A 1 388 ? -18.261 3.407 8.575 1.00 95.00 388 ILE A C 1
ATOM 3176 O O . ILE A 1 388 ? -17.076 3.431 8.905 1.00 95.00 388 ILE A O 1
ATOM 3180 N N . GLU A 1 389 ? -18.668 3.589 7.322 1.00 95.38 389 GLU A N 1
ATOM 3181 C CA . GLU A 1 389 ? -17.794 3.777 6.160 1.00 95.38 389 GLU A CA 1
ATOM 3182 C C . GLU A 1 389 ? -18.118 5.117 5.492 1.00 95.38 389 GLU A C 1
ATOM 3184 O O . GLU A 1 389 ? -19.288 5.458 5.320 1.00 95.38 389 GLU A O 1
ATOM 3189 N N . ALA A 1 390 ? -17.093 5.896 5.148 1.00 92.00 390 ALA A N 1
ATOM 3190 C CA . ALA A 1 390 ? -17.219 7.185 4.478 1.00 92.00 390 ALA A CA 1
ATOM 3191 C C . ALA A 1 390 ? -17.602 7.040 2.996 1.00 92.00 390 ALA A C 1
ATOM 3193 O O . ALA A 1 390 ? -18.348 7.876 2.486 1.00 92.00 390 ALA A O 1
ATOM 3194 N N . GLN A 1 391 ? -17.133 5.976 2.338 1.00 89.56 391 GLN A N 1
ATOM 3195 C CA . GLN A 1 391 ? -17.444 5.626 0.952 1.00 89.56 391 GLN A CA 1
ATOM 3196 C C . GLN A 1 391 ? -18.818 4.935 0.803 1.00 89.56 391 GLN A C 1
ATOM 3198 O O . GLN A 1 391 ? -19.531 4.678 1.779 1.00 89.56 391 GLN A O 1
ATOM 3203 N N . SER A 1 392 ? -19.208 4.649 -0.444 1.00 87.81 392 SER A N 1
ATOM 3204 C CA . SER A 1 392 ? -20.423 3.897 -0.797 1.00 87.81 392 SER A CA 1
ATOM 3205 C C . SER A 1 392 ? -20.203 2.381 -0.928 1.00 87.81 392 SER A C 1
ATOM 3207 O O . SER A 1 392 ? -21.181 1.639 -1.031 1.00 87.81 392 SER A O 1
ATOM 3209 N N . GLU A 1 393 ? -18.950 1.921 -0.901 1.00 84.94 393 GLU A N 1
ATOM 3210 C CA . GLU A 1 393 ? -18.551 0.511 -0.960 1.00 84.94 393 GLU A CA 1
ATOM 3211 C C . GLU A 1 393 ? -17.492 0.168 0.107 1.00 84.94 393 GLU A C 1
ATOM 3213 O O . GLU A 1 393 ? -17.174 0.989 0.964 1.00 84.94 393 GLU A O 1
ATOM 3218 N N . ILE A 1 394 ? -17.013 -1.078 0.111 1.00 86.50 394 ILE A N 1
ATOM 3219 C CA . ILE A 1 394 ? -16.059 -1.626 1.091 1.00 86.50 394 ILE A CA 1
ATOM 3220 C C . ILE A 1 394 ? -14.656 -1.776 0.490 1.00 86.50 394 ILE A C 1
ATOM 3222 O O . ILE A 1 394 ? -14.516 -1.920 -0.721 1.00 86.50 394 ILE A O 1
ATOM 3226 N N . GLY A 1 395 ? -13.636 -1.866 1.350 1.00 76.06 395 GLY A N 1
ATOM 3227 C CA . GLY A 1 395 ? -12.311 -2.376 0.977 1.00 76.06 395 GLY A CA 1
ATOM 3228 C C . GLY A 1 395 ? -11.148 -1.402 1.122 1.00 76.06 395 GLY A C 1
ATOM 3229 O O . GLY A 1 395 ? -10.054 -1.800 1.540 1.00 76.06 395 GLY A O 1
ATOM 3230 N N . GLY A 1 396 ? -11.387 -0.115 0.877 1.00 80.50 396 GLY A N 1
ATOM 3231 C CA . GLY A 1 396 ? -10.345 0.908 0.893 1.00 80.50 396 GLY A CA 1
ATOM 3232 C C . GLY A 1 396 ? -9.342 0.701 -0.246 1.00 80.50 396 GLY A C 1
ATOM 3233 O O . GLY A 1 396 ? -9.688 0.839 -1.410 1.00 80.50 396 GLY A O 1
ATOM 3234 N N . ARG A 1 397 ? -8.094 0.352 0.091 1.00 73.06 397 ARG A N 1
ATOM 3235 C CA . ARG A 1 397 ? -7.004 0.130 -0.886 1.00 73.06 397 ARG A CA 1
ATOM 3236 C C . ARG A 1 397 ? -6.942 -1.293 -1.448 1.00 73.06 397 ARG A C 1
ATOM 3238 O O . ARG A 1 397 ? -6.174 -1.561 -2.365 1.00 73.06 397 ARG A O 1
ATOM 3245 N N . ILE A 1 398 ? -7.754 -2.206 -0.916 1.00 75.75 398 ILE A N 1
ATOM 3246 C CA . ILE A 1 398 ? -8.053 -3.465 -1.599 1.00 75.75 398 ILE A CA 1
ATOM 3247 C C . ILE A 1 398 ? -9.136 -3.149 -2.618 1.00 75.75 398 ILE A C 1
ATOM 3249 O O . ILE A 1 398 ? -10.306 -3.012 -2.264 1.00 75.75 398 ILE A O 1
ATOM 3253 N N . GLN A 1 399 ? -8.729 -2.987 -3.870 1.00 72.75 399 GLN A N 1
ATOM 3254 C CA . GLN A 1 399 ? -9.622 -2.602 -4.947 1.00 72.75 399 GLN A CA 1
ATOM 3255 C C . GLN A 1 399 ? -9.293 -3.403 -6.201 1.00 72.75 399 GLN A C 1
ATOM 3257 O O . GLN A 1 399 ? -8.131 -3.497 -6.607 1.00 72.75 399 GLN A O 1
ATOM 3262 N N . SER A 1 400 ? -10.347 -3.947 -6.804 1.00 78.38 400 SER A N 1
ATOM 3263 C CA . SER A 1 400 ? -10.271 -4.808 -7.978 1.00 78.38 400 SER A CA 1
ATOM 3264 C C . SER A 1 400 ? -11.388 -4.447 -8.943 1.00 78.38 400 SER A C 1
ATOM 3266 O O . SER A 1 400 ? -12.549 -4.345 -8.531 1.00 78.38 400 SER A O 1
ATOM 3268 N N . ALA A 1 401 ? -11.056 -4.289 -10.220 1.00 75.44 401 ALA A N 1
ATOM 3269 C CA . ALA A 1 401 ? -12.043 -4.070 -11.271 1.00 75.44 401 ALA A CA 1
ATOM 3270 C C . ALA A 1 401 ? -12.394 -5.396 -11.957 1.00 75.44 401 ALA A C 1
ATOM 3272 O O . ALA A 1 401 ? -11.484 -6.177 -12.229 1.00 75.44 401 ALA A O 1
ATOM 3273 N N . PRO A 1 402 ? -13.672 -5.667 -12.279 1.00 77.38 402 PRO A N 1
ATOM 3274 C CA . PRO A 1 402 ? -14.008 -6.707 -13.242 1.00 77.38 402 PRO A CA 1
ATOM 3275 C C . PRO A 1 40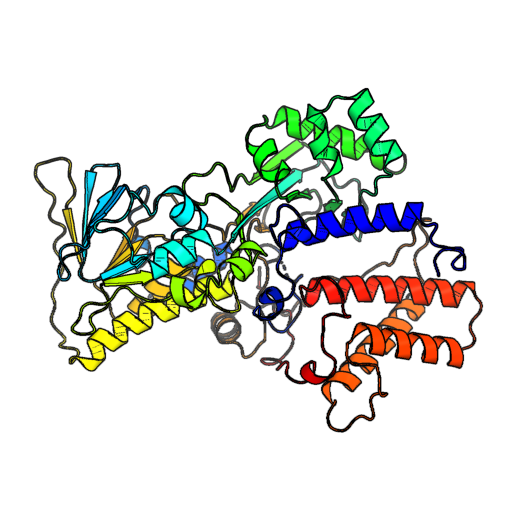2 ? -13.547 -6.253 -14.632 1.00 77.38 402 PRO A C 1
ATOM 3277 O O . PRO A 1 402 ? -13.758 -5.101 -15.012 1.00 77.38 402 PRO A O 1
ATOM 3280 N N . TRP A 1 403 ? -12.937 -7.150 -15.402 1.00 71.75 403 TRP A N 1
ATOM 3281 C CA . TRP A 1 403 ? -12.399 -6.838 -16.722 1.00 71.75 403 TRP A CA 1
ATOM 3282 C C . TRP A 1 403 ? -12.589 -8.018 -17.679 1.00 71.75 403 TRP A C 1
ATOM 3284 O O . TRP A 1 403 ? -12.099 -9.123 -17.450 1.00 71.75 403 TRP A O 1
ATOM 3294 N N . ASN A 1 404 ? -13.328 -7.798 -18.768 1.00 78.12 404 ASN A N 1
ATOM 3295 C CA . ASN A 1 404 ? -13.830 -8.855 -19.653 1.00 78.12 404 ASN A CA 1
ATOM 3296 C C . ASN A 1 404 ? -14.629 -9.938 -18.888 1.00 78.12 404 ASN A C 1
ATOM 3298 O O . ASN A 1 404 ? -15.716 -9.658 -18.389 1.00 78.12 404 ASN A O 1
ATOM 3302 N N . LYS A 1 405 ? -14.122 -11.177 -18.827 1.00 70.50 405 LYS A N 1
ATOM 3303 C CA . LYS A 1 405 ? -14.685 -12.288 -18.024 1.00 70.50 405 LYS A CA 1
ATOM 3304 C C . LYS A 1 405 ? -13.889 -12.555 -16.738 1.00 70.50 405 LYS A C 1
ATOM 3306 O O . LYS A 1 405 ? -14.169 -13.522 -16.044 1.00 70.50 405 LYS A O 1
ATOM 3311 N N . ALA A 1 406 ? -12.891 -11.718 -16.498 1.00 71.50 406 ALA A N 1
ATOM 3312 C CA . ALA A 1 406 ? -11.861 -11.813 -15.485 1.00 71.50 406 ALA A CA 1
ATOM 3313 C C . ALA A 1 406 ? -11.925 -10.556 -14.592 1.00 71.50 406 ALA A C 1
ATOM 3315 O O . ALA A 1 406 ? -12.935 -9.844 -14.572 1.00 71.50 406 ALA A O 1
ATOM 3316 N N . TRP A 1 407 ? -10.847 -10.261 -13.874 1.00 74.56 407 TRP A N 1
ATOM 3317 C CA . TRP A 1 407 ? -10.692 -9.109 -12.988 1.00 74.56 407 TRP A CA 1
ATOM 3318 C C . TRP A 1 407 ? -9.232 -8.591 -13.047 1.00 74.56 407 TRP A C 1
ATOM 3320 O O . TRP A 1 407 ? -8.401 -9.165 -13.753 1.00 74.56 407 TRP A O 1
ATOM 3330 N N . ILE A 1 408 ? -8.936 -7.475 -12.370 1.00 75.50 408 ILE A N 1
ATOM 3331 C CA . ILE A 1 408 ? -7.608 -6.829 -12.262 1.00 75.50 408 ILE A CA 1
ATOM 3332 C C . ILE A 1 408 ? -7.415 -6.275 -10.852 1.00 75.50 408 ILE A C 1
ATOM 3334 O O . ILE A 1 408 ? -8.367 -5.724 -10.293 1.00 75.50 408 ILE A O 1
ATOM 3338 N N . GLU A 1 409 ? -6.179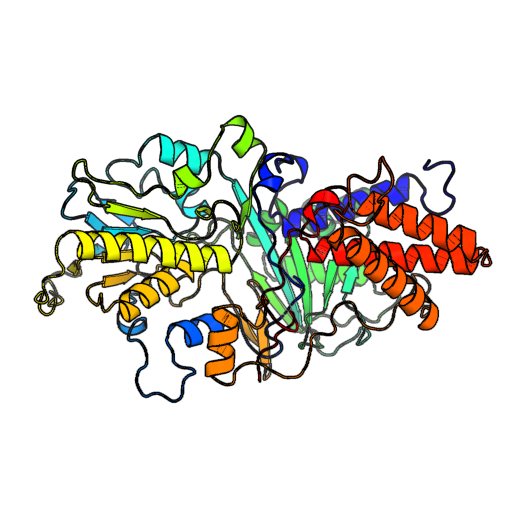 -6.289 -10.339 1.00 76.75 409 GLU A N 1
ATOM 3339 C CA . GLU A 1 409 ? -5.814 -5.583 -9.105 1.00 76.75 409 GLU A CA 1
ATOM 3340 C C . GLU A 1 409 ? -5.298 -4.158 -9.289 1.00 76.75 409 GLU A C 1
ATOM 3342 O O . GLU A 1 409 ? -4.232 -3.894 -9.854 1.00 76.75 409 GLU A O 1
ATOM 3347 N N . TYR A 1 410 ? -6.005 -3.224 -8.658 1.00 67.06 410 TYR A N 1
ATOM 3348 C CA . TYR A 1 410 ? -5.464 -1.905 -8.351 1.00 67.06 410 TYR A CA 1
ATOM 3349 C C . TYR A 1 410 ? -4.695 -1.926 -7.024 1.00 67.06 410 TYR A C 1
ATOM 3351 O O . TYR A 1 410 ? -3.680 -1.241 -6.910 1.00 67.06 410 TYR A O 1
ATOM 3359 N N . GLY A 1 411 ? -5.126 -2.757 -6.067 1.00 72.25 411 GLY A N 1
ATOM 3360 C CA . GLY A 1 411 ? -4.468 -2.958 -4.772 1.00 72.25 411 GLY A CA 1
ATOM 3361 C C . GLY A 1 411 ? -3.202 -3.829 -4.817 1.00 72.25 411 GLY A C 1
ATOM 3362 O O . GLY A 1 411 ? -2.427 -3.784 -5.776 1.00 72.25 411 GLY A O 1
ATOM 3363 N N . ALA A 1 412 ? -3.005 -4.603 -3.743 1.00 73.38 412 ALA A N 1
ATOM 3364 C CA . ALA A 1 412 ? -1.991 -5.660 -3.641 1.00 73.38 412 ALA A CA 1
ATOM 3365 C C . ALA A 1 412 ? -2.333 -6.852 -4.559 1.00 73.38 412 ALA A C 1
ATOM 3367 O O . ALA A 1 412 ? -3.313 -6.784 -5.296 1.00 73.38 412 ALA A O 1
ATOM 3368 N N . GLN A 1 413 ? -1.554 -7.941 -4.512 1.00 72.06 413 GLN A N 1
ATOM 3369 C CA . GLN A 1 413 ? -1.770 -9.100 -5.388 1.00 72.06 413 GLN A CA 1
ATOM 3370 C C . GLN A 1 413 ? -1.871 -10.474 -4.661 1.00 72.06 413 GLN A C 1
ATOM 3372 O O . GLN A 1 413 ? -2.975 -10.997 -4.622 1.00 72.06 413 GLN A O 1
ATOM 3377 N N . PHE A 1 414 ? -0.849 -11.042 -4.008 1.00 70.12 414 PHE A N 1
ATOM 3378 C CA . PHE A 1 414 ? -0.814 -12.510 -3.766 1.00 70.12 414 PHE A CA 1
ATOM 3379 C C . PHE A 1 414 ? -1.213 -13.060 -2.358 1.00 70.12 414 PHE A C 1
ATOM 3381 O O . PHE A 1 414 ? -1.589 -12.300 -1.458 1.00 70.12 414 PHE A O 1
ATOM 3388 N N . VAL A 1 415 ? -1.159 -14.406 -2.193 1.00 74.06 415 VAL A N 1
ATOM 3389 C CA . VAL A 1 415 ? -1.366 -15.216 -0.957 1.00 74.06 415 VAL A CA 1
ATOM 3390 C C . VAL A 1 415 ? -0.265 -16.285 -0.807 1.00 74.06 415 VAL A C 1
ATOM 3392 O O . VAL A 1 415 ? -0.018 -17.044 -1.737 1.00 74.06 415 VAL A O 1
ATOM 3395 N N . HIS A 1 416 ? 0.330 -16.383 0.389 1.00 70.25 416 HIS A N 1
ATOM 3396 C CA . HIS A 1 416 ? 1.578 -17.118 0.652 1.00 70.25 416 HIS A CA 1
ATOM 3397 C C . HIS A 1 416 ? 1.388 -18.376 1.536 1.00 70.25 416 HIS A C 1
ATOM 3399 O O . HIS A 1 416 ? 0.576 -18.365 2.470 1.00 70.25 416 HIS A O 1
ATOM 3405 N N . GLY A 1 417 ? 2.192 -19.419 1.276 1.00 74.12 417 GLY A N 1
ATOM 3406 C CA . GLY A 1 417 ? 2.462 -20.589 2.141 1.00 74.12 417 GLY A CA 1
ATOM 3407 C C . GLY A 1 417 ? 1.290 -21.547 2.423 1.00 74.12 417 GLY A C 1
ATOM 3408 O O . GLY A 1 417 ? 0.292 -21.166 3.030 1.00 74.12 417 GLY A O 1
ATOM 3409 N N . ASP A 1 418 ? 1.412 -22.829 2.063 1.00 77.00 418 ASP A N 1
ATOM 3410 C CA . ASP A 1 418 ? 0.286 -23.787 2.063 1.00 77.00 418 ASP A CA 1
ATOM 3411 C C . ASP A 1 418 ? -0.260 -24.214 3.446 1.00 77.00 418 ASP A C 1
ATOM 3413 O O . ASP A 1 418 ? -1.434 -24.576 3.567 1.00 77.00 418 ASP A O 1
ATOM 3417 N N . GLN A 1 419 ? 0.532 -24.081 4.510 1.00 78.56 419 GLN A N 1
ATOM 3418 C CA . GLN A 1 419 ? 0.106 -24.257 5.904 1.00 78.56 419 GLN A CA 1
ATOM 3419 C C . GLN A 1 419 ? -0.311 -22.934 6.575 1.00 78.56 419 GLN A C 1
ATOM 3421 O O . GLN A 1 419 ? -0.668 -22.940 7.757 1.00 78.56 419 GLN A O 1
ATOM 3426 N N . SER A 1 420 ? -0.283 -21.793 5.871 1.00 78.94 420 SER A N 1
ATOM 3427 C CA . SER A 1 420 ? -0.700 -20.512 6.452 1.00 78.94 420 SER A CA 1
ATOM 3428 C C . SER A 1 420 ? -2.191 -20.536 6.803 1.00 78.94 420 SER A C 1
ATOM 3430 O O . SER A 1 420 ? -2.991 -21.213 6.156 1.00 78.94 420 SER A O 1
ATOM 3432 N N . GLN A 1 421 ? -2.612 -19.788 7.831 1.00 77.25 421 GLN A N 1
ATOM 3433 C CA . GLN A 1 421 ? -4.026 -19.786 8.244 1.00 77.25 421 GLN A CA 1
ATOM 3434 C C . GLN A 1 421 ? -4.964 -19.302 7.122 1.00 77.25 421 GLN A C 1
ATOM 3436 O O . GLN A 1 421 ? -6.118 -19.728 7.060 1.00 77.25 421 GLN A O 1
ATOM 3441 N N . LEU A 1 422 ? -4.460 -18.455 6.216 1.00 78.62 422 LEU A N 1
ATOM 3442 C CA . LEU A 1 422 ? -5.184 -18.007 5.032 1.00 78.62 422 LEU A CA 1
ATOM 3443 C C . LEU A 1 422 ? -5.251 -19.107 3.962 1.00 78.62 422 LEU A C 1
ATOM 3445 O O . LEU A 1 422 ? -6.348 -19.407 3.493 1.00 78.62 422 LEU A O 1
ATOM 3449 N N . ALA A 1 423 ? -4.137 -19.764 3.623 1.00 80.19 423 ALA A N 1
ATOM 3450 C CA . ALA A 1 423 ? -4.138 -20.866 2.658 1.00 80.19 423 ALA A CA 1
ATOM 3451 C C . ALA A 1 423 ? -4.984 -22.055 3.142 1.00 80.19 423 ALA A C 1
ATOM 3453 O O . ALA A 1 423 ? -5.805 -22.572 2.390 1.00 80.19 423 ALA A O 1
ATOM 3454 N N . GLN A 1 424 ? -4.890 -22.423 4.422 1.00 82.06 424 GLN A N 1
ATOM 3455 C CA . GLN A 1 424 ? -5.717 -23.463 5.046 1.00 82.06 424 GLN A CA 1
ATOM 3456 C C . GLN A 1 424 ? -7.217 -23.122 5.016 1.00 82.06 424 GLN A C 1
ATOM 3458 O O . GLN A 1 424 ? -8.049 -24.000 4.772 1.00 82.06 424 GLN A O 1
ATOM 3463 N N . LEU A 1 425 ? -7.587 -21.846 5.194 1.00 78.88 425 LEU A N 1
ATOM 3464 C CA . LEU A 1 425 ? -8.965 -21.386 4.993 1.00 78.88 425 LEU A CA 1
ATOM 3465 C C . LEU A 1 425 ? -9.399 -21.514 3.521 1.00 78.88 425 LEU A C 1
ATOM 3467 O O . LEU A 1 425 ? -10.537 -21.896 3.255 1.00 78.88 425 LEU A O 1
ATOM 3471 N N . CYS A 1 426 ? -8.504 -21.243 2.571 1.00 82.81 426 CYS A N 1
ATOM 3472 C CA . CYS A 1 426 ? -8.794 -21.333 1.139 1.00 82.81 426 CYS A CA 1
ATOM 3473 C C . CYS A 1 426 ? -8.901 -22.791 0.653 1.00 82.81 426 CYS A C 1
ATOM 3475 O O . CYS A 1 426 ? -9.860 -23.120 -0.044 1.00 82.81 426 CYS A O 1
ATOM 3477 N N . TYR A 1 427 ? -8.016 -23.692 1.098 1.00 81.81 427 TYR A N 1
ATOM 3478 C CA . TYR A 1 427 ? -8.122 -25.141 0.875 1.00 81.81 427 TYR A CA 1
ATOM 3479 C C . TYR A 1 427 ? -9.433 -25.713 1.424 1.00 81.81 427 TYR A C 1
ATOM 3481 O O . TYR A 1 427 ? -10.130 -26.447 0.726 1.00 81.81 427 TYR A O 1
ATOM 3489 N N . LYS A 1 428 ? -9.825 -25.333 2.650 1.00 82.62 428 LYS A N 1
ATOM 3490 C CA . LYS A 1 428 ? -11.090 -25.760 3.279 1.00 82.62 428 LYS A CA 1
ATOM 3491 C C . LYS A 1 428 ? -12.332 -25.412 2.443 1.00 82.62 428 LYS A C 1
ATOM 3493 O O . LYS A 1 428 ? -13.372 -26.056 2.593 1.00 82.62 428 LYS A O 1
ATOM 3498 N N . HIS A 1 429 ? -12.238 -24.399 1.588 1.00 81.06 429 HIS A N 1
ATOM 3499 C CA . HIS A 1 429 ? -13.321 -23.942 0.722 1.00 81.06 429 HIS A CA 1
ATOM 3500 C C . HIS A 1 429 ? -13.106 -24.290 -0.765 1.00 81.06 429 HIS A C 1
ATOM 3502 O O . HIS A 1 429 ? -13.866 -23.815 -1.601 1.00 81.06 429 HIS A O 1
ATOM 3508 N N . ASP A 1 430 ? -12.130 -25.153 -1.080 1.00 82.06 430 ASP A N 1
ATOM 3509 C CA . ASP A 1 430 ? -11.757 -25.603 -2.434 1.00 82.06 430 ASP A CA 1
ATOM 3510 C C . ASP A 1 430 ? -11.323 -24.470 -3.389 1.00 82.06 430 ASP A C 1
ATOM 3512 O O . ASP A 1 430 ? -11.548 -24.512 -4.596 1.00 82.06 430 ASP A O 1
ATOM 3516 N N . LEU A 1 431 ? -10.701 -23.421 -2.842 1.00 81.75 431 LEU A N 1
ATOM 3517 C CA . LEU A 1 431 ? -10.466 -22.167 -3.566 1.00 81.75 431 LEU A CA 1
ATOM 3518 C C . LEU A 1 431 ? -9.097 -22.048 -4.220 1.00 81.75 431 LEU A C 1
ATOM 3520 O O . LEU A 1 431 ? -8.908 -21.113 -4.989 1.00 81.75 431 LEU A O 1
ATOM 3524 N N . LEU A 1 432 ? -8.164 -22.957 -3.935 1.00 80.00 432 LEU A N 1
ATOM 3525 C CA . LEU A 1 432 ? -6.805 -22.914 -4.477 1.00 80.00 432 LEU A CA 1
ATOM 3526 C C . LEU A 1 432 ? -6.668 -23.791 -5.728 1.00 80.00 432 LEU A C 1
ATOM 3528 O O . LEU A 1 432 ? -7.265 -24.861 -5.823 1.00 80.00 432 LEU A O 1
ATOM 3532 N N . SER A 1 433 ? -5.913 -23.295 -6.703 1.00 75.00 433 SER A N 1
ATOM 3533 C CA . SER A 1 433 ? -5.716 -23.849 -8.043 1.00 75.00 433 SER A CA 1
ATOM 3534 C C . SER A 1 433 ? -4.403 -24.622 -8.125 1.00 75.00 433 SER A C 1
ATOM 3536 O O . SER A 1 433 ? -3.355 -24.084 -7.775 1.00 75.00 433 SER A O 1
ATOM 3538 N N . ASP A 1 434 ? -4.439 -25.803 -8.742 1.00 71.50 434 ASP A N 1
ATOM 3539 C CA . ASP A 1 434 ? -3.253 -26.631 -9.010 1.00 71.50 434 ASP A CA 1
ATOM 3540 C C . ASP A 1 434 ? -2.279 -25.997 -10.034 1.00 71.50 434 ASP A C 1
ATOM 3542 O O . ASP A 1 434 ? -1.144 -26.447 -10.189 1.00 71.50 434 ASP A O 1
ATOM 3546 N N . VAL A 1 435 ? -2.707 -24.952 -10.757 1.00 66.81 435 VAL A N 1
ATOM 3547 C CA . VAL A 1 435 ? -1.878 -24.221 -11.730 1.00 66.81 435 VAL A CA 1
ATOM 3548 C C . VAL A 1 435 ? -0.974 -23.218 -11.011 1.00 66.81 435 VAL A C 1
ATOM 3550 O O . VAL A 1 435 ? -1.444 -22.164 -10.570 1.00 66.81 435 VAL A O 1
ATOM 3553 N N . GLN A 1 436 ? 0.322 -23.526 -10.959 1.00 62.88 436 GLN A N 1
ATOM 3554 C CA . GLN A 1 436 ? 1.376 -22.667 -10.409 1.00 62.88 436 GLN A CA 1
ATOM 3555 C C . GLN A 1 436 ? 1.504 -21.317 -11.148 1.00 62.88 436 GLN A C 1
ATOM 3557 O O . GLN A 1 436 ? 1.021 -21.140 -12.272 1.00 62.88 436 GLN A O 1
ATOM 3562 N N . CYS A 1 437 ? 2.151 -20.354 -10.489 1.00 64.94 437 CYS A N 1
ATOM 3563 C CA . CYS A 1 437 ? 2.639 -19.121 -11.107 1.00 64.94 437 CYS A CA 1
ATOM 3564 C C . CYS A 1 437 ? 3.789 -19.428 -12.093 1.00 64.94 437 CYS A C 1
ATOM 3566 O O . CYS A 1 437 ? 4.402 -20.495 -12.018 1.00 64.94 437 CYS A O 1
ATOM 3568 N N . ARG A 1 438 ? 4.038 -18.528 -13.053 1.00 69.38 438 ARG A N 1
ATOM 3569 C CA . ARG A 1 438 ? 5.142 -18.629 -14.030 1.00 69.38 438 ARG A CA 1
ATOM 3570 C C . ARG A 1 438 ? 5.854 -17.292 -14.236 1.00 69.38 438 ARG A C 1
ATOM 3572 O O . ARG A 1 438 ? 6.582 -17.121 -15.208 1.00 69.38 438 ARG A O 1
ATOM 3579 N N . ASP A 1 439 ? 5.621 -16.341 -13.350 1.00 70.81 439 ASP A N 1
ATOM 3580 C CA . ASP A 1 439 ? 6.242 -15.032 -13.391 1.00 70.81 439 ASP A CA 1
ATOM 3581 C C . ASP A 1 439 ? 7.754 -15.212 -13.141 1.00 70.81 439 ASP A C 1
ATOM 3583 O O . ASP A 1 439 ? 8.193 -16.151 -12.473 1.00 70.81 439 ASP A O 1
ATOM 3587 N N . GLY A 1 440 ? 8.576 -14.422 -13.833 1.00 68.31 440 GLY A N 1
ATOM 3588 C CA . GLY A 1 440 ? 10.019 -14.669 -13.954 1.00 68.31 440 GLY A CA 1
ATOM 3589 C C . GLY A 1 440 ? 10.428 -15.772 -14.951 1.00 68.31 440 GLY A C 1
ATOM 3590 O O . GLY A 1 440 ? 11.536 -15.721 -15.480 1.00 68.31 440 GLY A O 1
ATOM 3591 N N . GLN A 1 441 ? 9.551 -16.720 -15.294 1.00 73.44 441 GLN A N 1
ATOM 3592 C CA . GLN A 1 441 ? 9.818 -17.728 -16.331 1.00 73.44 441 GLN A CA 1
ATOM 3593 C C . GLN A 1 441 ? 9.487 -17.178 -17.728 1.00 73.44 441 GLN A C 1
ATOM 3595 O O . GLN A 1 441 ? 8.617 -16.323 -17.886 1.00 73.44 441 GLN A O 1
ATOM 3600 N N . GLY A 1 442 ? 10.131 -17.707 -18.775 1.00 81.31 442 GLY A N 1
ATOM 3601 C CA . GLY A 1 442 ? 9.757 -17.420 -20.165 1.00 81.31 442 GLY A CA 1
ATOM 3602 C C . GLY A 1 442 ? 10.938 -17.170 -21.099 1.00 81.31 442 GLY A C 1
ATOM 3603 O O . GLY A 1 442 ? 12.030 -17.712 -20.928 1.00 81.31 442 GLY A O 1
ATOM 3604 N N . ILE A 1 443 ? 10.713 -16.369 -22.145 1.00 85.56 443 ILE A N 1
ATOM 3605 C CA . ILE A 1 443 ? 11.724 -16.116 -23.177 1.00 85.56 443 ILE A CA 1
ATOM 3606 C C . ILE A 1 443 ? 12.591 -14.909 -22.809 1.00 85.56 443 ILE A C 1
ATOM 3608 O O . ILE A 1 443 ? 12.212 -13.758 -23.008 1.00 85.56 443 ILE A O 1
ATOM 3612 N N . PHE A 1 444 ? 13.821 -15.182 -22.384 1.00 86.06 444 PHE A N 1
ATOM 3613 C CA . PHE A 1 444 ? 14.861 -14.171 -22.213 1.00 86.06 444 PHE A CA 1
ATOM 3614 C C . PHE A 1 444 ? 15.288 -13.605 -23.580 1.00 86.06 444 PHE A C 1
ATOM 3616 O O . PHE A 1 444 ? 15.784 -14.338 -24.441 1.00 86.06 444 PHE A O 1
ATOM 3623 N N . ILE A 1 445 ? 15.112 -12.295 -23.788 1.00 87.69 445 ILE A N 1
ATOM 3624 C CA . ILE A 1 445 ? 15.461 -11.582 -25.030 1.00 87.69 445 ILE A CA 1
ATOM 3625 C C . ILE A 1 445 ? 16.452 -10.458 -24.712 1.00 87.69 445 ILE A C 1
ATOM 3627 O O . ILE A 1 445 ? 16.223 -9.635 -23.828 1.00 87.69 445 ILE A O 1
ATOM 3631 N N . ARG A 1 446 ? 17.562 -10.404 -25.453 1.00 81.75 446 ARG A N 1
ATOM 3632 C CA . ARG A 1 446 ? 18.589 -9.358 -25.313 1.00 81.75 446 ARG A CA 1
ATOM 3633 C C . ARG A 1 446 ? 18.176 -8.077 -26.045 1.00 81.75 446 ARG A C 1
ATOM 3635 O O . ARG A 1 446 ? 17.357 -8.105 -26.959 1.00 81.75 446 ARG A O 1
ATOM 3642 N N . ASN A 1 447 ? 18.816 -6.954 -25.718 1.00 75.12 447 ASN A N 1
ATOM 3643 C CA . ASN A 1 447 ? 18.536 -5.627 -26.298 1.00 75.12 447 ASN A CA 1
ATOM 3644 C C . ASN A 1 447 ? 18.665 -5.515 -27.838 1.00 75.12 447 ASN A C 1
ATOM 3646 O O . ASN A 1 447 ? 18.274 -4.503 -28.412 1.00 75.12 447 ASN A O 1
ATOM 3650 N N . ASN A 1 448 ? 19.209 -6.532 -28.508 1.00 75.62 448 ASN A N 1
ATOM 3651 C CA . ASN A 1 448 ? 19.308 -6.646 -29.962 1.00 75.62 448 ASN A CA 1
ATOM 3652 C C . ASN A 1 448 ? 18.234 -7.567 -30.589 1.00 75.62 448 ASN A C 1
ATOM 3654 O O . ASN A 1 448 ? 18.340 -7.904 -31.766 1.00 75.62 448 ASN A O 1
ATOM 3658 N N . GLY A 1 449 ? 17.240 -8.013 -29.812 1.00 74.44 449 GLY A N 1
ATOM 3659 C CA . GLY A 1 449 ? 16.162 -8.904 -30.251 1.00 74.44 449 GLY A CA 1
ATOM 3660 C C . GLY A 1 449 ? 16.521 -10.396 -30.299 1.00 74.44 449 GLY A C 1
ATOM 3661 O O . GLY A 1 449 ? 15.685 -11.207 -30.692 1.00 74.44 449 GLY A O 1
ATOM 3662 N N . CYS A 1 450 ? 17.735 -10.799 -29.909 1.00 79.69 450 CYS A N 1
ATOM 3663 C CA . CYS A 1 450 ? 18.103 -12.216 -29.863 1.00 79.69 450 CYS A CA 1
ATOM 3664 C C . CYS A 1 450 ? 17.535 -12.905 -28.612 1.00 79.69 450 CYS A C 1
ATOM 3666 O O . CYS A 1 450 ? 17.824 -12.468 -27.495 1.00 79.69 450 CYS A O 1
ATOM 3668 N N . LYS A 1 451 ? 16.819 -14.028 -28.793 1.00 89.81 451 LYS A N 1
ATOM 3669 C CA . LYS A 1 451 ? 16.546 -14.988 -27.709 1.00 89.81 451 LYS A CA 1
ATOM 3670 C C . LYS A 1 451 ? 17.873 -15.513 -27.134 1.00 89.81 451 LYS A C 1
ATOM 3672 O O . LYS A 1 451 ? 18.811 -15.791 -27.884 1.00 89.81 451 LYS A O 1
ATOM 3677 N N . VAL A 1 452 ? 17.932 -15.640 -25.812 1.00 90.81 452 VAL A N 1
ATOM 3678 C CA . VAL A 1 452 ? 19.004 -16.307 -25.059 1.00 90.81 452 VAL A CA 1
ATOM 3679 C C . VAL A 1 452 ? 18.806 -17.828 -25.096 1.00 90.81 452 VAL A C 1
ATOM 3681 O O . VAL A 1 452 ? 17.675 -18.311 -25.118 1.00 90.81 452 VAL A O 1
ATOM 3684 N N . ASP A 1 453 ? 19.903 -18.586 -25.129 1.00 91.38 453 ASP A N 1
ATOM 3685 C CA . ASP A 1 453 ? 19.862 -20.052 -25.079 1.00 91.38 453 ASP A CA 1
ATOM 3686 C C . ASP A 1 453 ? 19.320 -20.532 -23.721 1.00 91.38 453 ASP A C 1
ATOM 3688 O O . ASP A 1 453 ? 19.786 -20.088 -22.672 1.00 91.38 453 ASP A O 1
ATOM 3692 N N . GLU A 1 454 ? 18.336 -21.429 -23.750 1.00 92.38 454 GLU A N 1
ATOM 3693 C CA . GLU A 1 454 ? 17.600 -21.920 -22.575 1.00 92.38 454 GLU A CA 1
ATOM 3694 C C . GLU A 1 454 ? 18.547 -22.622 -21.593 1.00 92.38 454 GLU A C 1
ATOM 3696 O O . GLU A 1 454 ? 18.525 -22.341 -20.399 1.00 92.38 454 GLU A O 1
ATOM 3701 N N . ALA A 1 455 ? 19.503 -23.398 -22.115 1.00 93.19 455 ALA A N 1
ATOM 3702 C CA . ALA A 1 455 ? 20.510 -24.089 -21.311 1.00 93.19 455 ALA A CA 1
ATOM 3703 C C . ALA A 1 455 ? 21.528 -23.141 -20.636 1.00 93.19 455 ALA A C 1
ATOM 3705 O O . ALA A 1 455 ? 22.260 -23.561 -19.742 1.00 93.19 455 ALA A O 1
ATOM 3706 N N . LEU A 1 456 ? 21.610 -21.869 -21.057 1.00 92.50 456 LEU A N 1
ATOM 3707 C CA . LEU A 1 456 ? 22.394 -20.842 -20.353 1.00 92.50 456 LEU A CA 1
ATOM 3708 C C . LEU A 1 456 ? 21.590 -20.153 -19.247 1.00 92.50 456 LEU A C 1
ATOM 3710 O O . LEU A 1 456 ? 22.207 -19.615 -18.329 1.00 92.50 456 LEU A O 1
ATOM 3714 N N . VAL A 1 457 ? 20.257 -20.146 -19.362 1.00 92.00 457 VAL A N 1
ATOM 3715 C CA . VAL A 1 457 ? 19.335 -19.663 -18.326 1.00 92.00 457 VAL A CA 1
ATOM 3716 C C . VAL A 1 457 ? 19.313 -20.679 -17.189 1.00 92.00 457 VAL A C 1
ATOM 3718 O O . VAL A 1 457 ? 19.781 -20.358 -16.102 1.00 92.00 457 VAL A O 1
ATOM 3721 N N . GLU A 1 458 ? 18.978 -21.938 -17.496 1.00 92.81 458 GLU A N 1
ATOM 3722 C CA . GLU A 1 458 ? 19.030 -23.070 -16.555 1.00 92.81 458 GLU A CA 1
ATOM 3723 C C . GLU A 1 458 ? 20.366 -23.129 -15.786 1.00 92.81 458 GLU A C 1
ATOM 3725 O O . GLU A 1 458 ? 20.369 -23.211 -14.564 1.00 92.81 458 GLU A O 1
ATOM 3730 N N . GLU A 1 459 ? 21.517 -23.003 -16.468 1.00 94.19 459 GLU A N 1
ATOM 3731 C CA . GLU A 1 459 ? 22.846 -23.063 -15.830 1.00 94.19 459 GLU A CA 1
ATOM 3732 C C . GLU A 1 459 ? 23.106 -21.945 -14.794 1.00 94.19 459 GLU A C 1
ATOM 3734 O O . GLU A 1 459 ? 23.942 -22.118 -13.900 1.00 94.19 459 GLU A O 1
ATOM 3739 N N . ILE A 1 460 ? 22.445 -20.792 -14.921 1.00 95.44 460 ILE A N 1
ATOM 3740 C CA . ILE A 1 460 ? 22.616 -19.643 -14.019 1.00 95.44 460 ILE A CA 1
ATOM 3741 C C . ILE A 1 460 ? 21.542 -19.617 -12.936 1.00 95.44 460 ILE A C 1
ATOM 3743 O O . ILE A 1 460 ? 21.870 -19.303 -11.792 1.00 95.44 460 ILE A O 1
ATOM 3747 N N . ASP A 1 461 ? 20.319 -20.016 -13.260 1.00 91.81 461 ASP A N 1
ATOM 3748 C CA . ASP A 1 461 ? 19.233 -20.151 -12.294 1.00 91.81 461 ASP A CA 1
ATOM 3749 C C . ASP A 1 461 ? 19.571 -21.279 -11.295 1.00 91.81 461 ASP A C 1
ATOM 3751 O O . ASP A 1 461 ? 19.591 -21.033 -10.088 1.00 91.81 461 ASP A O 1
ATOM 3755 N N . ASP A 1 462 ? 20.028 -22.449 -11.779 1.00 93.56 462 ASP A N 1
ATOM 3756 C CA . ASP A 1 462 ? 20.601 -23.530 -10.952 1.00 93.56 462 ASP A CA 1
ATOM 3757 C C . ASP A 1 462 ? 21.699 -22.997 -10.021 1.00 93.56 462 ASP A C 1
ATOM 3759 O O . ASP A 1 462 ? 21.728 -23.306 -8.827 1.00 93.56 462 ASP A O 1
ATOM 3763 N N . LEU A 1 463 ? 22.640 -22.211 -10.562 1.00 95.31 463 LEU A N 1
ATOM 3764 C CA . LEU A 1 463 ? 23.770 -21.682 -9.798 1.00 95.31 463 LEU A CA 1
ATOM 3765 C C . LEU A 1 463 ? 23.299 -20.767 -8.664 1.00 95.31 463 LEU A C 1
ATOM 3767 O O . LEU A 1 463 ? 23.883 -20.800 -7.580 1.00 95.31 463 LEU A O 1
ATOM 3771 N N . ILE A 1 464 ? 22.275 -19.953 -8.912 1.00 92.44 464 ILE A N 1
ATOM 3772 C CA . ILE A 1 464 ? 21.708 -19.033 -7.929 1.00 92.44 464 ILE A CA 1
ATOM 3773 C C . ILE A 1 464 ? 20.944 -19.820 -6.863 1.00 92.44 464 ILE A C 1
ATOM 3775 O O . ILE A 1 464 ? 21.292 -19.684 -5.693 1.00 92.44 464 ILE A O 1
ATOM 3779 N N . CYS A 1 465 ? 20.028 -20.720 -7.239 1.00 90.19 465 CYS A N 1
ATOM 3780 C CA . CYS A 1 465 ? 19.297 -21.577 -6.298 1.00 90.19 465 CYS A CA 1
ATOM 3781 C C . CYS A 1 465 ? 20.243 -22.373 -5.383 1.00 90.19 465 CYS A C 1
ATOM 3783 O O . CYS A 1 465 ? 20.173 -22.227 -4.165 1.00 90.19 465 CYS A O 1
ATOM 3785 N N . ASN A 1 466 ? 21.219 -23.101 -5.944 1.00 90.62 466 ASN A N 1
ATOM 3786 C CA . ASN A 1 466 ? 22.214 -23.849 -5.155 1.00 90.62 466 ASN A CA 1
ATOM 3787 C C . ASN A 1 466 ? 23.033 -22.935 -4.217 1.00 90.62 466 ASN A C 1
ATOM 3789 O O . ASN A 1 466 ? 23.453 -23.360 -3.143 1.00 90.62 466 ASN A O 1
ATOM 3793 N N . THR A 1 467 ? 23.284 -21.679 -4.610 1.00 90.75 467 THR A N 1
ATOM 3794 C CA . THR A 1 467 ? 24.014 -20.719 -3.765 1.00 90.75 467 THR A CA 1
ATOM 3795 C C . THR A 1 467 ? 23.136 -20.180 -2.629 1.00 90.75 467 THR A C 1
ATOM 3797 O O . THR A 1 467 ? 23.649 -19.937 -1.539 1.00 90.75 467 THR A O 1
ATOM 3800 N N . LEU A 1 468 ? 21.829 -20.012 -2.849 1.00 89.12 468 LEU A N 1
ATOM 3801 C CA . LEU A 1 468 ? 20.876 -19.592 -1.817 1.00 89.12 468 LEU A CA 1
ATOM 3802 C C . LEU A 1 468 ? 20.581 -20.729 -0.822 1.00 89.12 468 LEU A C 1
ATOM 3804 O O . LEU A 1 468 ? 20.587 -20.477 0.380 1.00 89.12 468 LEU A O 1
ATOM 3808 N N . GLU A 1 469 ? 20.480 -21.982 -1.278 1.00 86.56 469 GLU A N 1
ATOM 3809 C CA . GLU A 1 469 ? 20.435 -23.172 -0.406 1.00 86.56 469 GLU A CA 1
ATOM 3810 C C . GLU A 1 469 ? 21.690 -23.285 0.492 1.00 86.56 469 GLU A C 1
ATOM 3812 O O . GLU A 1 469 ? 21.612 -23.646 1.671 1.00 86.56 469 GLU A O 1
ATOM 3817 N N . ASP A 1 470 ? 22.875 -22.938 -0.030 1.00 85.44 470 ASP A N 1
ATOM 3818 C CA . ASP A 1 470 ? 24.109 -22.841 0.765 1.00 85.44 470 ASP A CA 1
ATOM 3819 C C . ASP A 1 470 ? 24.053 -21.708 1.816 1.00 85.44 470 ASP A C 1
ATOM 3821 O O . ASP A 1 470 ? 24.664 -21.840 2.880 1.00 85.44 470 ASP A O 1
ATOM 3825 N N . CYS A 1 471 ? 23.295 -20.632 1.567 1.00 84.38 471 CYS A N 1
ATOM 3826 C CA . CYS A 1 471 ? 23.030 -19.553 2.530 1.00 84.38 471 CYS A CA 1
ATOM 3827 C C . CYS A 1 471 ? 21.974 -19.924 3.586 1.00 84.38 471 CYS A C 1
ATOM 3829 O O . CYS A 1 471 ? 21.991 -19.369 4.686 1.00 84.38 471 CYS A O 1
ATOM 3831 N N . GLU A 1 472 ? 21.060 -20.852 3.293 1.00 83.44 472 GLU A N 1
ATOM 3832 C CA . GLU A 1 472 ? 20.081 -21.336 4.274 1.00 83.44 472 GLU A CA 1
ATOM 3833 C C . GLU A 1 472 ? 20.754 -22.157 5.385 1.00 83.44 472 GLU A C 1
ATOM 3835 O O . GLU A 1 472 ? 20.503 -21.948 6.574 1.00 83.44 472 GLU A O 1
ATOM 3840 N N . ASP A 1 473 ? 21.705 -23.018 5.020 1.00 79.44 473 ASP A N 1
ATOM 3841 C CA . ASP A 1 473 ? 22.488 -23.838 5.956 1.00 79.44 473 ASP A CA 1
ATOM 3842 C C . ASP A 1 473 ? 23.746 -23.109 6.498 1.00 79.44 473 ASP A C 1
ATOM 3844 O O . ASP A 1 473 ? 24.798 -23.710 6.733 1.00 79.44 473 ASP A O 1
ATOM 3848 N N . TYR A 1 474 ? 23.638 -21.791 6.731 1.00 74.31 474 TYR A N 1
ATOM 3849 C CA . TYR A 1 474 ? 24.730 -20.895 7.163 1.00 74.31 474 TYR A CA 1
ATOM 3850 C C . TYR A 1 474 ? 25.558 -21.420 8.351 1.00 74.31 474 TYR A C 1
ATOM 3852 O O . TYR A 1 474 ? 26.746 -21.130 8.474 1.00 74.31 474 TYR A O 1
ATOM 3860 N N . GLU A 1 475 ? 24.935 -22.161 9.272 1.00 70.94 475 GLU A N 1
ATOM 3861 C CA . GLU A 1 475 ? 25.595 -22.652 10.490 1.00 70.94 475 GLU A CA 1
ATOM 3862 C C . GLU A 1 475 ? 26.461 -23.905 10.262 1.00 70.94 475 GLU A C 1
ATOM 3864 O O . GLU A 1 475 ? 27.335 -24.178 11.086 1.00 70.94 475 GLU A O 1
ATOM 3869 N N . ASN A 1 476 ? 26.275 -24.633 9.150 1.00 71.75 476 ASN A N 1
ATOM 3870 C CA . ASN A 1 476 ? 27.078 -25.814 8.798 1.00 71.75 476 ASN A CA 1
ATOM 3871 C C . ASN A 1 476 ? 27.910 -25.635 7.510 1.00 71.75 476 ASN A C 1
ATOM 3873 O O . ASN A 1 476 ? 28.908 -26.340 7.327 1.00 71.75 476 ASN A O 1
ATOM 3877 N N . LYS A 1 477 ? 27.544 -24.701 6.620 1.00 72.19 477 LYS A N 1
ATOM 3878 C CA . LYS A 1 477 ? 28.291 -24.388 5.389 1.00 72.19 477 LYS A CA 1
ATOM 3879 C C . LYS A 1 477 ? 29.409 -23.373 5.659 1.00 72.19 477 LYS A C 1
ATOM 3881 O O . LYS A 1 477 ? 29.206 -22.335 6.280 1.00 72.19 477 LYS A O 1
ATOM 3886 N N . ASN A 1 478 ? 30.610 -23.644 5.140 1.00 65.50 478 ASN A N 1
ATOM 3887 C CA . ASN A 1 478 ? 31.756 -22.727 5.232 1.00 65.50 478 ASN A CA 1
ATOM 3888 C C . ASN A 1 478 ? 31.632 -21.576 4.216 1.00 65.50 478 ASN A C 1
ATOM 3890 O O . ASN A 1 478 ? 32.339 -21.555 3.207 1.00 65.50 478 ASN A O 1
ATOM 3894 N N . ILE A 1 479 ? 30.743 -20.618 4.483 1.00 71.31 479 ILE A N 1
ATOM 3895 C CA . ILE A 1 479 ? 30.654 -19.377 3.704 1.00 71.31 479 ILE A CA 1
ATOM 3896 C C . ILE A 1 479 ? 31.915 -18.530 3.942 1.00 71.31 479 ILE A C 1
ATOM 3898 O O . ILE A 1 479 ? 32.442 -18.448 5.054 1.00 71.31 479 ILE A O 1
ATOM 3902 N N . GLU A 1 480 ? 32.449 -17.927 2.878 1.00 67.06 480 GLU A N 1
ATOM 3903 C CA . GLU A 1 480 ? 33.725 -17.209 2.935 1.00 67.06 480 GLU A CA 1
ATOM 3904 C C . GLU A 1 480 ? 33.643 -15.895 3.723 1.00 67.06 480 GLU A C 1
ATOM 3906 O O . GLU A 1 480 ? 32.743 -15.073 3.537 1.00 67.06 480 GLU A O 1
ATOM 3911 N N . ILE A 1 481 ? 34.659 -15.677 4.564 1.00 56.66 481 ILE A N 1
ATOM 3912 C CA . ILE A 1 481 ? 34.832 -14.471 5.380 1.00 56.66 481 ILE A CA 1
ATOM 3913 C C . ILE A 1 481 ? 34.836 -13.235 4.467 1.00 56.66 481 ILE A C 1
ATOM 3915 O O . ILE A 1 481 ? 35.722 -13.086 3.626 1.00 56.66 481 ILE A O 1
ATOM 3919 N N . GLY A 1 482 ? 33.852 -12.353 4.660 1.00 59.06 482 GLY A N 1
ATOM 3920 C CA . GLY A 1 482 ? 33.618 -11.157 3.842 1.00 59.06 482 GLY A CA 1
ATOM 3921 C C . GLY A 1 482 ? 32.356 -11.206 2.970 1.00 59.06 482 GLY A C 1
ATOM 3922 O O . GLY A 1 482 ? 31.985 -10.177 2.416 1.00 59.06 482 GLY A O 1
ATOM 3923 N N . CYS A 1 483 ? 31.663 -12.347 2.870 1.00 68.94 483 CYS A N 1
ATOM 3924 C CA . CYS A 1 483 ? 30.378 -12.457 2.160 1.00 68.94 483 CYS A CA 1
ATOM 3925 C C . CYS A 1 483 ? 29.181 -12.269 3.121 1.00 68.94 483 CYS A C 1
ATOM 3927 O O . CYS A 1 483 ? 28.356 -13.166 3.298 1.00 68.94 483 CYS A O 1
ATOM 3929 N N . GLU A 1 484 ? 29.120 -11.117 3.798 1.00 75.88 484 GLU A N 1
ATOM 3930 C CA . GLU A 1 484 ? 28.138 -10.836 4.868 1.00 75.88 484 GLU A CA 1
ATOM 3931 C C . GLU A 1 484 ? 26.699 -10.599 4.358 1.00 75.88 484 GLU A C 1
ATOM 3933 O O . GLU A 1 484 ? 25.744 -10.666 5.143 1.00 75.88 484 GLU A O 1
ATOM 3938 N N . ASN A 1 485 ? 26.547 -10.380 3.047 1.00 86.69 485 ASN A N 1
ATOM 3939 C CA . ASN A 1 485 ? 25.279 -10.212 2.342 1.00 86.69 485 ASN A CA 1
ATOM 3940 C C . ASN A 1 485 ? 25.163 -11.092 1.080 1.00 86.69 485 ASN A C 1
ATOM 3942 O O . ASN A 1 485 ? 26.159 -11.598 0.551 1.00 86.69 485 ASN A O 1
ATOM 3946 N N . ILE A 1 486 ? 23.926 -11.272 0.613 1.00 89.44 486 ILE A N 1
ATOM 3947 C CA . ILE A 1 486 ? 23.565 -12.204 -0.463 1.00 89.44 486 ILE A CA 1
ATOM 3948 C C . ILE A 1 486 ? 24.180 -11.799 -1.806 1.00 89.44 486 ILE A C 1
ATOM 3950 O O . ILE A 1 486 ? 24.697 -12.666 -2.511 1.00 89.44 486 ILE A O 1
ATOM 3954 N N . ASP A 1 487 ? 24.223 -10.505 -2.137 1.00 87.94 487 ASP A N 1
ATOM 3955 C CA . ASP A 1 487 ? 24.899 -10.016 -3.348 1.00 87.94 487 ASP A CA 1
ATOM 3956 C C . ASP A 1 487 ? 26.369 -10.460 -3.410 1.00 87.94 487 ASP A C 1
ATOM 3958 O O . ASP A 1 487 ? 26.815 -11.010 -4.423 1.00 87.94 487 ASP A O 1
ATOM 3962 N N . ALA A 1 488 ? 27.113 -10.308 -2.307 1.00 87.94 488 ALA A N 1
ATOM 3963 C CA . ALA A 1 488 ? 28.509 -10.722 -2.240 1.00 87.94 488 ALA A CA 1
ATOM 3964 C C . ALA A 1 488 ? 28.671 -12.240 -2.413 1.00 87.94 488 ALA A C 1
ATOM 3966 O O . ALA A 1 488 ? 29.569 -12.665 -3.146 1.00 87.94 488 ALA A O 1
ATOM 3967 N N . VAL A 1 489 ? 27.805 -13.065 -1.805 1.00 89.81 489 VAL A N 1
ATOM 3968 C CA . VAL A 1 489 ? 27.849 -14.529 -1.996 1.00 89.81 489 VAL A CA 1
ATOM 3969 C C . VAL A 1 489 ? 27.539 -14.895 -3.449 1.00 89.81 489 VAL A C 1
ATOM 3971 O O . VAL A 1 489 ? 28.327 -15.604 -4.079 1.00 89.81 489 VAL A O 1
ATOM 3974 N N . LEU A 1 490 ? 26.440 -14.381 -4.010 1.00 93.12 490 LEU A N 1
ATOM 3975 C CA . LEU A 1 490 ? 26.002 -14.684 -5.373 1.00 93.12 490 LEU A CA 1
ATOM 3976 C C . LEU A 1 490 ? 27.045 -14.243 -6.409 1.00 93.12 490 LEU A C 1
ATOM 3978 O O . LEU A 1 490 ? 27.413 -15.026 -7.288 1.00 93.12 490 LEU A O 1
ATOM 3982 N N . ARG A 1 491 ? 27.604 -13.030 -6.291 1.00 92.81 491 ARG A N 1
ATOM 3983 C CA . ARG A 1 491 ? 28.657 -12.552 -7.205 1.00 92.81 491 ARG A CA 1
ATOM 3984 C C . ARG A 1 491 ? 29.965 -13.326 -7.030 1.00 92.81 491 ARG A C 1
ATOM 3986 O O . ARG A 1 491 ? 30.662 -13.557 -8.020 1.00 92.81 491 ARG A O 1
ATOM 3993 N N . ASN A 1 492 ? 30.310 -13.765 -5.819 1.00 90.38 492 ASN A N 1
ATOM 3994 C CA . ASN A 1 492 ? 31.460 -14.644 -5.580 1.00 90.38 492 ASN A CA 1
ATOM 3995 C C . ASN A 1 492 ? 31.250 -16.023 -6.243 1.00 90.38 492 ASN A C 1
ATOM 3997 O O . ASN A 1 492 ? 32.125 -16.497 -6.974 1.00 90.38 492 ASN A O 1
ATOM 4001 N N . SER A 1 493 ? 30.063 -16.618 -6.080 1.00 92.06 493 SER A N 1
ATOM 4002 C CA . SER A 1 493 ? 29.657 -17.879 -6.717 1.00 92.06 493 SER A CA 1
ATOM 4003 C C . SER A 1 493 ? 29.712 -17.791 -8.249 1.00 92.06 493 SER A C 1
ATOM 4005 O O . SER A 1 493 ? 30.415 -18.579 -8.892 1.00 92.06 493 SER A O 1
ATOM 4007 N N . LEU A 1 494 ? 29.115 -16.747 -8.841 1.00 94.62 494 LEU A N 1
ATOM 4008 C CA . LEU A 1 494 ? 29.191 -16.462 -10.277 1.00 94.62 494 LEU A CA 1
ATOM 4009 C C . LEU A 1 494 ? 30.637 -16.326 -10.765 1.00 94.62 494 LEU A C 1
ATOM 4011 O O . LEU A 1 494 ? 31.009 -16.928 -11.774 1.00 94.62 494 LEU A O 1
ATOM 4015 N N . ASN A 1 495 ? 31.475 -15.555 -10.068 1.00 91.88 495 ASN A N 1
ATOM 4016 C CA . ASN A 1 495 ? 32.871 -15.380 -10.462 1.00 91.88 495 ASN A CA 1
ATOM 4017 C C . ASN A 1 495 ? 33.628 -16.719 -10.431 1.00 91.88 495 ASN A C 1
ATOM 4019 O O . ASN A 1 495 ? 34.295 -17.060 -11.412 1.00 91.88 495 ASN A O 1
ATOM 4023 N N . LYS A 1 496 ? 33.473 -17.525 -9.372 1.00 91.31 496 LYS A N 1
ATOM 4024 C CA . LYS A 1 496 ? 34.058 -18.876 -9.275 1.00 91.31 496 LYS A CA 1
ATOM 4025 C C . LYS A 1 496 ? 33.589 -19.788 -10.407 1.00 91.31 496 LYS A C 1
ATOM 4027 O O . LYS A 1 496 ? 34.415 -20.433 -11.053 1.00 91.31 496 LYS A O 1
ATOM 4032 N N . HIS A 1 497 ? 32.290 -19.804 -10.692 1.00 93.31 497 HIS A N 1
ATOM 4033 C CA . HIS A 1 497 ? 31.695 -20.595 -11.765 1.00 93.31 497 HIS A CA 1
ATOM 4034 C C . HIS A 1 497 ? 32.234 -20.183 -13.148 1.00 93.31 497 HIS A C 1
ATOM 4036 O O . HIS A 1 497 ? 32.762 -21.018 -13.889 1.00 93.31 497 HIS A O 1
ATOM 4042 N N . LEU A 1 498 ? 32.220 -18.882 -13.460 1.00 91.62 498 LEU A N 1
ATOM 4043 C CA . LEU A 1 498 ? 32.761 -18.331 -14.706 1.00 91.62 498 LEU A CA 1
ATOM 4044 C C . LEU A 1 498 ? 34.271 -18.559 -14.853 1.00 91.62 498 LEU A C 1
ATOM 4046 O O . LEU A 1 498 ? 34.757 -18.636 -15.984 1.00 91.62 498 LEU A O 1
ATOM 4050 N N . HIS A 1 499 ? 35.038 -18.631 -13.761 1.00 89.75 499 HIS A N 1
ATOM 4051 C CA . HIS A 1 499 ? 36.455 -19.015 -13.790 1.00 89.75 499 HIS A CA 1
ATOM 4052 C C . HIS A 1 499 ? 36.651 -20.523 -14.014 1.00 89.75 499 HIS A C 1
ATOM 4054 O O . HIS A 1 499 ? 37.542 -20.904 -14.768 1.00 89.75 499 HIS A O 1
ATOM 4060 N N . LYS A 1 500 ? 35.807 -21.372 -13.414 1.00 92.38 500 LYS A N 1
ATOM 4061 C CA . LYS A 1 500 ? 35.858 -22.840 -13.531 1.00 92.38 500 LYS A CA 1
ATOM 4062 C C . LYS A 1 500 ? 35.479 -23.349 -14.928 1.00 92.38 500 LYS A C 1
ATOM 4064 O O . LYS A 1 500 ? 36.094 -24.299 -15.401 1.00 92.38 500 LYS A O 1
ATOM 4069 N N . LYS A 1 501 ? 34.481 -22.737 -15.578 1.00 88.81 501 LYS A N 1
ATOM 4070 C CA . LYS A 1 501 ? 34.005 -23.121 -16.923 1.00 88.81 501 LYS A CA 1
ATOM 4071 C C . LYS A 1 501 ? 34.948 -22.680 -18.052 1.00 88.81 501 LYS A C 1
ATOM 4073 O O . LYS A 1 501 ? 35.112 -23.409 -19.022 1.00 88.81 501 LYS A O 1
ATOM 4078 N N . ASN A 1 502 ? 35.597 -21.518 -17.904 1.00 86.31 502 ASN A N 1
ATOM 4079 C CA . ASN A 1 502 ? 36.495 -20.920 -18.907 1.00 86.31 502 ASN A CA 1
ATOM 4080 C C . ASN A 1 502 ? 35.845 -20.733 -20.304 1.00 86.31 502 ASN A C 1
ATOM 4082 O O . ASN A 1 502 ? 36.490 -20.914 -21.337 1.00 86.31 502 ASN A O 1
ATOM 4086 N N . ASP A 1 503 ? 34.559 -20.367 -20.324 1.00 90.06 503 ASP A N 1
ATOM 4087 C CA . ASP A 1 503 ? 33.770 -20.171 -21.548 1.00 90.06 503 ASP A CA 1
ATOM 4088 C C . ASP A 1 503 ? 34.305 -19.028 -22.448 1.00 90.06 503 ASP A C 1
ATOM 4090 O O . ASP A 1 503 ? 34.977 -18.109 -21.965 1.00 90.06 503 ASP A O 1
ATOM 4094 N N . PRO A 1 504 ? 33.954 -18.991 -23.750 1.00 92.06 504 PRO A N 1
ATOM 4095 C CA . PRO A 1 504 ? 34.210 -17.834 -24.609 1.00 92.06 504 PRO A CA 1
ATOM 4096 C C . PRO A 1 504 ? 33.590 -16.542 -24.053 1.00 92.06 504 PRO A C 1
ATOM 4098 O O . PRO A 1 504 ? 32.504 -16.565 -23.474 1.00 92.06 504 PRO A O 1
ATOM 4101 N N . LEU A 1 505 ? 34.237 -15.392 -24.289 1.00 89.75 505 LEU A N 1
ATOM 4102 C CA . LEU A 1 505 ? 33.828 -14.095 -23.723 1.00 89.75 505 LEU A CA 1
ATOM 4103 C C . LEU A 1 505 ? 32.342 -13.763 -23.954 1.00 89.75 505 LEU A C 1
ATOM 4105 O O . LEU A 1 505 ? 31.681 -13.303 -23.033 1.00 89.75 505 LEU A O 1
ATOM 4109 N N . VAL A 1 506 ? 31.807 -14.061 -25.144 1.00 87.44 506 VAL A N 1
ATOM 4110 C CA . VAL A 1 506 ? 30.389 -13.840 -25.491 1.00 87.44 506 VAL A CA 1
ATOM 4111 C C . VAL A 1 506 ? 29.445 -14.613 -24.561 1.00 87.44 506 VAL A C 1
ATOM 4113 O O . VAL A 1 506 ? 28.470 -14.048 -24.073 1.00 87.44 506 VAL A O 1
ATOM 4116 N N . ILE A 1 507 ? 29.763 -15.875 -24.257 1.00 91.12 507 ILE A N 1
ATOM 4117 C CA . ILE A 1 507 ? 28.978 -16.719 -23.344 1.00 91.12 507 ILE A CA 1
ATOM 4118 C C . ILE A 1 507 ? 29.118 -16.218 -21.901 1.00 91.12 507 ILE A C 1
ATOM 4120 O O . ILE A 1 507 ? 28.120 -16.112 -21.193 1.00 91.12 507 ILE A O 1
ATOM 4124 N N . ARG A 1 508 ? 30.328 -15.818 -21.475 1.00 90.50 508 ARG A N 1
ATOM 4125 C CA . ARG A 1 508 ? 30.547 -15.213 -20.145 1.00 90.50 508 ARG A CA 1
ATOM 4126 C C . ARG A 1 508 ? 29.783 -13.894 -19.968 1.00 90.50 508 ARG A C 1
ATOM 4128 O O . ARG A 1 508 ? 29.375 -13.595 -18.851 1.00 90.50 508 ARG A O 1
ATOM 4135 N N . THR A 1 509 ? 29.591 -13.112 -21.033 1.00 89.25 509 THR A N 1
ATOM 4136 C CA . THR A 1 509 ? 28.745 -11.906 -21.016 1.00 89.25 509 THR A CA 1
ATOM 4137 C C . THR A 1 509 ? 27.267 -12.270 -20.876 1.00 89.25 509 THR A C 1
ATOM 4139 O O . THR A 1 509 ? 26.621 -11.757 -19.972 1.00 89.25 509 THR A O 1
ATOM 4142 N N . ILE A 1 510 ? 26.751 -13.205 -21.681 1.00 89.44 510 ILE A N 1
ATOM 4143 C CA . ILE A 1 510 ? 25.346 -13.652 -21.598 1.00 89.44 510 ILE A CA 1
ATOM 4144 C C . ILE A 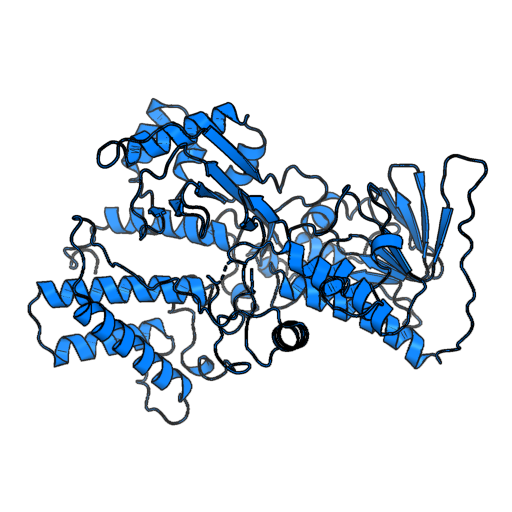1 510 ? 25.022 -14.206 -20.199 1.00 89.44 510 ILE A C 1
ATOM 4146 O O . ILE A 1 510 ? 24.049 -13.781 -19.585 1.00 89.44 510 ILE A O 1
ATOM 4150 N N . LYS A 1 511 ? 25.889 -15.056 -19.635 1.00 93.69 511 LYS A N 1
ATOM 4151 C CA . LYS A 1 511 ? 25.749 -15.576 -18.261 1.00 93.69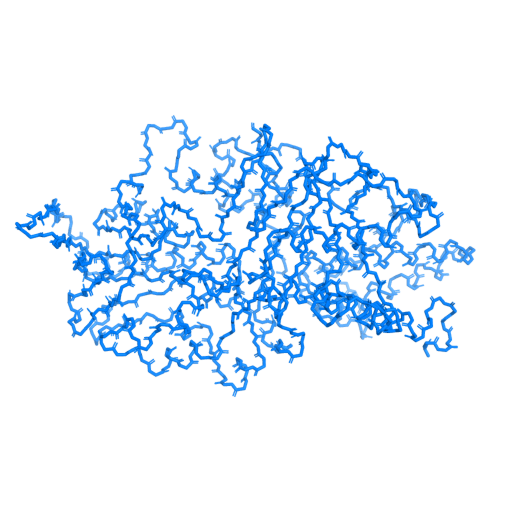 511 LYS A CA 1
ATOM 4152 C C . LYS A 1 511 ? 25.688 -14.477 -17.192 1.00 93.69 511 LYS A C 1
ATOM 4154 O O . LYS A 1 511 ? 24.978 -14.623 -16.203 1.00 93.69 511 LYS A O 1
ATOM 4159 N N . LYS A 1 512 ? 26.403 -13.362 -17.386 1.00 91.62 512 LYS A N 1
ATOM 4160 C CA . LYS A 1 512 ? 26.324 -12.194 -16.492 1.00 91.62 512 LYS A CA 1
ATOM 4161 C C . LYS A 1 512 ? 25.026 -11.410 -16.654 1.00 91.62 512 LYS A C 1
ATOM 4163 O O . LYS A 1 512 ? 24.540 -10.893 -15.661 1.00 91.62 512 LYS A O 1
ATOM 4168 N N . GLU A 1 513 ? 24.475 -11.322 -17.861 1.00 90.00 513 GLU A N 1
ATOM 4169 C CA . GLU A 1 513 ? 23.202 -10.635 -18.126 1.00 90.00 513 GLU A CA 1
ATOM 4170 C C . GLU A 1 513 ? 22.000 -11.407 -17.552 1.00 90.00 513 GLU A C 1
ATOM 4172 O O . GLU A 1 513 ? 21.098 -10.791 -16.993 1.00 90.00 513 GLU A O 1
ATOM 4177 N N . ILE A 1 514 ? 22.021 -12.745 -17.613 1.00 92.19 514 ILE A N 1
ATOM 4178 C CA . ILE A 1 514 ? 21.022 -13.618 -16.964 1.00 92.19 514 ILE A CA 1
ATOM 4179 C C . ILE A 1 514 ? 21.115 -13.504 -15.437 1.00 92.19 514 ILE A C 1
ATOM 4181 O O . ILE A 1 514 ? 20.105 -13.333 -14.759 1.00 92.19 514 ILE A O 1
ATOM 4185 N N . PHE A 1 515 ? 22.333 -13.541 -14.888 1.00 93.31 515 PHE A N 1
ATOM 4186 C CA . PHE A 1 515 ? 22.554 -13.347 -13.455 1.00 93.31 515 PHE A CA 1
ATOM 4187 C C . PHE A 1 515 ? 22.058 -11.967 -13.001 1.00 93.31 515 PHE A C 1
ATOM 4189 O O . PHE A 1 515 ? 21.331 -11.859 -12.028 1.00 93.31 515 PHE A O 1
ATOM 4196 N N . ASP A 1 516 ? 22.399 -10.906 -13.733 1.00 88.44 516 ASP A N 1
ATOM 4197 C CA . ASP A 1 516 ? 21.968 -9.531 -13.459 1.00 88.44 516 ASP A CA 1
ATOM 4198 C C . ASP A 1 516 ? 20.439 -9.346 -13.573 1.00 88.44 516 ASP A C 1
ATOM 4200 O O . ASP A 1 516 ? 19.856 -8.534 -12.856 1.00 88.44 516 ASP A O 1
ATOM 4204 N N . TRP A 1 517 ? 19.764 -10.133 -14.421 1.00 91.38 517 TRP A N 1
ATOM 4205 C CA . TRP A 1 517 ? 18.303 -10.242 -14.422 1.00 91.38 517 TRP A CA 1
ATOM 4206 C C . TRP A 1 517 ? 17.779 -10.942 -13.158 1.00 91.38 517 TRP A C 1
ATOM 4208 O O . TRP A 1 517 ? 16.893 -10.394 -12.506 1.00 91.38 517 TRP A O 1
ATOM 4218 N N . ASN A 1 518 ? 18.369 -12.068 -12.748 1.00 88.25 518 ASN A N 1
ATOM 4219 C CA . ASN A 1 518 ? 17.970 -12.774 -11.525 1.00 88.25 518 ASN A CA 1
ATOM 4220 C C . ASN A 1 518 ? 18.188 -11.926 -10.262 1.00 88.25 518 ASN A C 1
ATOM 4222 O O . ASN A 1 518 ? 17.352 -11.938 -9.368 1.00 88.25 518 ASN A O 1
ATOM 4226 N N . ILE A 1 519 ? 19.263 -11.129 -10.199 1.00 88.06 519 ILE A N 1
ATOM 4227 C CA . ILE A 1 519 ? 19.497 -10.179 -9.098 1.00 88.06 519 ILE A CA 1
ATOM 4228 C C . ILE A 1 519 ? 18.355 -9.153 -8.999 1.00 88.06 519 ILE A C 1
ATOM 4230 O O . ILE A 1 519 ? 17.932 -8.828 -7.893 1.00 88.06 519 ILE A O 1
ATOM 4234 N N . ARG A 1 520 ? 17.814 -8.672 -10.132 1.00 83.38 520 ARG A N 1
ATOM 4235 C CA . ARG A 1 520 ? 16.611 -7.816 -10.134 1.00 83.38 520 ARG A CA 1
ATOM 4236 C C . ARG A 1 520 ? 15.361 -8.573 -9.698 1.00 83.38 520 ARG A C 1
ATOM 4238 O O . ARG A 1 520 ? 14.580 -8.016 -8.938 1.00 83.38 520 ARG A O 1
ATOM 4245 N N . PHE A 1 521 ? 15.169 -9.804 -10.172 1.00 83.19 521 PHE A N 1
ATOM 4246 C CA . PHE A 1 521 ? 14.006 -10.617 -9.815 1.00 83.19 521 PHE A CA 1
ATOM 4247 C C . PHE A 1 521 ? 13.968 -10.897 -8.304 1.00 83.19 521 PHE A C 1
ATOM 4249 O O . PHE A 1 521 ? 12.992 -10.556 -7.645 1.00 83.19 521 PHE A O 1
ATOM 4256 N N . LEU A 1 522 ? 15.086 -11.357 -7.734 1.00 81.12 522 LEU A N 1
ATOM 4257 C CA . LEU A 1 522 ? 15.262 -11.542 -6.290 1.00 81.12 522 LEU A CA 1
ATOM 4258 C C . LEU A 1 522 ? 15.082 -10.242 -5.488 1.00 81.12 522 LEU A C 1
ATOM 4260 O O . LEU A 1 522 ? 14.603 -10.296 -4.360 1.00 81.12 522 LEU A O 1
ATOM 4264 N N . ALA A 1 523 ? 15.452 -9.078 -6.036 1.00 77.56 523 ALA A N 1
ATOM 4265 C CA . ALA A 1 523 ? 15.292 -7.797 -5.340 1.00 77.56 523 ALA A CA 1
ATOM 4266 C C . ALA A 1 523 ? 13.826 -7.328 -5.300 1.00 77.56 523 ALA A C 1
ATOM 4268 O O . ALA A 1 523 ? 13.380 -6.805 -4.279 1.00 77.56 523 ALA A O 1
ATOM 4269 N N . ILE A 1 524 ? 13.074 -7.565 -6.383 1.00 73.00 524 ILE A N 1
ATOM 4270 C CA . ILE A 1 524 ? 11.616 -7.373 -6.437 1.00 73.00 524 ILE A CA 1
ATOM 4271 C C . ILE A 1 524 ? 10.933 -8.288 -5.416 1.00 73.00 524 ILE A C 1
ATOM 4273 O O . ILE A 1 524 ? 10.139 -7.817 -4.606 1.00 73.00 524 ILE A O 1
ATOM 4277 N N . ASP A 1 525 ? 11.289 -9.572 -5.441 1.00 68.94 525 ASP A N 1
ATOM 4278 C CA . ASP A 1 525 ? 10.776 -10.620 -4.561 1.00 68.94 525 ASP A CA 1
ATOM 4279 C C . ASP A 1 525 ? 11.016 -10.308 -3.070 1.00 68.94 525 ASP A C 1
ATOM 4281 O O . ASP A 1 525 ? 10.086 -10.212 -2.271 1.00 68.94 525 ASP A O 1
ATOM 4285 N N . ASN A 1 526 ? 12.262 -10.004 -2.699 1.00 72.38 526 ASN A N 1
ATOM 4286 C CA . ASN A 1 526 ? 12.633 -9.713 -1.311 1.00 72.38 526 ASN A CA 1
ATOM 4287 C C . ASN A 1 526 ? 12.228 -8.296 -0.846 1.00 72.38 526 ASN A C 1
ATOM 4289 O O . ASN A 1 526 ? 12.456 -7.944 0.316 1.00 72.38 526 ASN A O 1
ATOM 4293 N N . ALA A 1 527 ? 11.619 -7.493 -1.731 1.00 71.69 527 ALA A N 1
ATOM 4294 C CA . ALA A 1 527 ? 11.222 -6.099 -1.520 1.00 71.69 527 ALA A CA 1
ATOM 4295 C C . ALA A 1 527 ? 12.365 -5.174 -1.033 1.00 71.69 527 ALA A C 1
ATOM 4297 O O . ALA A 1 527 ? 12.138 -4.237 -0.263 1.00 71.69 527 ALA A O 1
ATOM 4298 N N . CYS A 1 528 ? 13.596 -5.433 -1.484 1.00 61.66 528 CYS A N 1
ATOM 4299 C CA . CYS A 1 528 ? 14.807 -4.696 -1.105 1.00 61.66 528 CYS A CA 1
ATOM 4300 C C . CYS A 1 528 ? 15.359 -3.856 -2.266 1.00 61.66 528 CYS A C 1
ATOM 4302 O O . CYS A 1 528 ? 15.132 -4.170 -3.435 1.00 61.66 528 CYS A O 1
ATOM 4304 N N . PHE A 1 529 ? 16.159 -2.832 -1.961 1.00 50.12 529 PHE A N 1
ATOM 4305 C CA . PHE A 1 529 ? 16.780 -2.002 -2.993 1.00 50.12 529 PHE A CA 1
ATOM 4306 C C . PHE A 1 529 ? 17.877 -2.764 -3.759 1.00 50.12 529 PHE A C 1
ATOM 4308 O O . PHE A 1 529 ? 18.051 -2.586 -4.967 1.00 50.12 529 PHE A O 1
ATOM 4315 N N . SER A 1 530 ? 18.614 -3.628 -3.057 1.00 70.25 530 SER A N 1
ATOM 4316 C CA . SER A 1 530 ? 19.670 -4.474 -3.615 1.00 70.25 530 SER A CA 1
ATOM 4317 C C . SER A 1 530 ? 19.991 -5.630 -2.661 1.00 70.25 530 SER A C 1
ATOM 4319 O O . SER A 1 530 ? 19.846 -5.512 -1.444 1.00 70.25 530 SER A O 1
ATOM 4321 N N . LEU A 1 531 ? 20.469 -6.764 -3.189 1.00 81.00 531 LEU A N 1
ATOM 4322 C CA . LEU A 1 531 ? 20.743 -7.959 -2.376 1.00 81.00 531 LEU A CA 1
ATOM 4323 C C . LEU A 1 531 ? 21.964 -7.802 -1.444 1.00 81.00 531 LEU A C 1
ATOM 4325 O O . LEU A 1 531 ? 22.298 -8.733 -0.710 1.00 81.00 531 LEU A O 1
ATOM 4329 N N . ASP A 1 532 ? 22.655 -6.656 -1.468 1.00 81.12 532 ASP A N 1
ATOM 4330 C CA . ASP A 1 532 ? 23.711 -6.323 -0.507 1.00 81.12 532 ASP A CA 1
ATOM 4331 C C . ASP A 1 532 ? 23.153 -5.808 0.838 1.00 81.12 532 ASP A C 1
ATOM 4333 O O . ASP A 1 532 ? 23.873 -5.791 1.839 1.00 81.12 532 ASP A O 1
ATOM 4337 N N . GLU A 1 533 ? 21.852 -5.504 0.891 1.00 77.62 533 GLU A N 1
ATOM 4338 C CA . GLU A 1 533 ? 21.085 -5.260 2.121 1.00 77.62 533 GLU A CA 1
ATOM 4339 C C . GLU A 1 533 ? 20.659 -6.573 2.812 1.00 77.62 533 GLU A C 1
ATOM 4341 O O . GLU A 1 533 ? 20.508 -6.631 4.035 1.00 77.62 533 GLU A O 1
ATOM 4346 N N . LEU A 1 534 ? 20.495 -7.656 2.042 1.00 80.44 534 LEU A N 1
ATOM 4347 C CA . LEU A 1 534 ? 20.017 -8.951 2.531 1.00 80.44 534 LEU A CA 1
ATOM 4348 C C . LEU A 1 534 ? 21.152 -9.724 3.213 1.00 80.44 534 LEU A C 1
ATOM 4350 O O . LEU A 1 534 ? 22.131 -10.113 2.576 1.00 80.44 534 LEU A O 1
ATOM 4354 N N . SER A 1 535 ? 21.040 -9.970 4.521 1.00 83.88 535 SER A N 1
ATOM 4355 C CA . SER A 1 535 ? 22.124 -10.590 5.295 1.00 83.88 535 SER A CA 1
ATOM 4356 C C . SER A 1 535 ? 22.177 -12.111 5.142 1.00 83.88 535 SER A C 1
ATOM 4358 O O . SER A 1 535 ? 21.275 -12.823 5.590 1.00 83.88 535 SER A O 1
ATOM 4360 N N . THR A 1 536 ? 23.310 -12.623 4.652 1.00 83.25 536 THR A N 1
ATOM 4361 C CA . THR A 1 536 ? 23.577 -14.061 4.474 1.00 83.25 536 THR A CA 1
ATOM 4362 C C . THR A 1 536 ? 23.332 -14.867 5.750 1.00 83.25 536 THR A C 1
ATOM 4364 O O . THR A 1 536 ? 22.781 -15.960 5.714 1.00 83.25 536 THR A O 1
ATOM 4367 N N . LYS A 1 537 ? 23.698 -14.302 6.908 1.00 81.25 537 LYS A N 1
ATOM 4368 C CA . LYS A 1 537 ? 23.555 -14.939 8.226 1.00 81.25 537 LYS A CA 1
ATOM 4369 C C . LYS A 1 537 ? 22.093 -15.182 8.625 1.00 81.25 537 LYS A C 1
ATOM 4371 O O . LYS A 1 537 ? 21.809 -16.096 9.403 1.00 81.25 537 LYS A O 1
ATOM 4376 N N . TYR A 1 538 ? 21.182 -14.328 8.162 1.00 79.00 538 TYR A N 1
ATOM 4377 C CA . TYR A 1 538 ? 19.765 -14.385 8.520 1.00 79.00 538 TYR A CA 1
ATOM 4378 C C . TYR A 1 538 ? 18.880 -14.963 7.411 1.00 79.00 538 TYR A C 1
ATOM 4380 O O . TYR A 1 538 ? 17.718 -15.236 7.689 1.00 79.00 538 TYR A O 1
ATOM 4388 N N . TRP A 1 539 ? 19.442 -15.236 6.227 1.00 81.94 539 TRP A N 1
ATOM 4389 C CA . TRP A 1 539 ? 18.774 -15.890 5.099 1.00 81.94 539 TRP A CA 1
ATOM 4390 C C . TRP A 1 539 ? 18.026 -17.160 5.533 1.00 81.94 539 TRP A C 1
ATOM 4392 O O . TRP A 1 539 ? 16.801 -17.171 5.592 1.00 81.94 539 TRP A O 1
ATOM 4402 N N . GLY A 1 540 ? 18.747 -18.166 6.041 1.00 72.44 540 GLY A N 1
ATOM 4403 C CA . GLY A 1 540 ? 18.173 -19.390 6.625 1.00 72.44 540 GLY A CA 1
ATOM 4404 C C . GLY A 1 540 ? 17.425 -19.234 7.958 1.00 72.44 540 GLY A C 1
ATOM 4405 O O . GLY A 1 540 ? 17.352 -20.189 8.736 1.00 72.44 540 GLY A O 1
ATOM 4406 N N . LYS A 1 541 ? 16.937 -18.032 8.296 1.00 76.94 541 LYS A N 1
ATOM 4407 C CA . LYS A 1 541 ? 15.985 -17.800 9.402 1.00 76.94 541 LYS A CA 1
ATOM 4408 C C . LYS A 1 541 ? 14.562 -17.509 8.908 1.00 76.94 541 LYS A C 1
ATOM 4410 O O . LYS A 1 541 ? 13.648 -17.585 9.731 1.00 76.94 541 LYS A O 1
ATOM 4415 N N . PHE A 1 542 ? 14.399 -17.267 7.603 1.00 67.31 542 PHE A N 1
ATOM 4416 C CA . PHE A 1 542 ? 13.179 -17.493 6.815 1.00 67.31 542 PHE A CA 1
ATOM 4417 C C . PHE A 1 542 ? 12.596 -18.889 7.109 1.00 67.31 542 PHE A C 1
ATOM 4419 O O . PHE A 1 542 ? 13.352 -19.813 7.435 1.00 67.31 542 PHE A O 1
ATOM 4426 N N . LYS A 1 543 ? 11.267 -19.063 7.061 1.00 65.00 543 LYS A N 1
ATOM 4427 C CA . LYS A 1 543 ? 10.610 -20.334 7.414 1.00 65.00 543 LYS A CA 1
ATOM 4428 C C . LYS A 1 543 ? 9.332 -20.585 6.619 1.00 65.00 543 LYS A C 1
ATOM 4430 O O . LYS A 1 543 ? 8.232 -20.449 7.161 1.00 65.00 543 LYS A O 1
ATOM 4435 N N . PHE A 1 544 ? 9.528 -21.137 5.420 1.00 63.19 544 PHE A N 1
ATOM 4436 C CA . PHE A 1 544 ? 8.539 -21.834 4.591 1.00 63.19 544 PHE A CA 1
ATOM 4437 C C . PHE A 1 544 ? 7.339 -22.364 5.386 1.00 63.19 544 PHE A C 1
ATOM 4439 O O . PHE A 1 544 ? 7.419 -23.364 6.112 1.00 63.19 544 PHE A O 1
ATOM 4446 N N . VAL A 1 545 ? 6.190 -21.709 5.222 1.00 67.50 545 VAL A N 1
ATOM 4447 C CA . VAL A 1 545 ? 4.940 -22.104 5.878 1.00 67.50 545 VAL A CA 1
ATOM 4448 C C . VAL A 1 545 ? 4.212 -23.131 5.005 1.00 67.50 545 VAL A C 1
ATOM 4450 O O . VAL A 1 545 ? 3.059 -22.927 4.636 1.00 67.50 545 VAL A O 1
ATOM 4453 N N . GLY A 1 546 ? 4.881 -24.240 4.667 1.00 68.81 546 GLY A N 1
ATOM 4454 C CA . GLY A 1 546 ? 4.283 -25.389 3.977 1.00 68.81 546 GLY A CA 1
ATOM 4455 C C . GLY A 1 546 ? 4.891 -25.767 2.627 1.00 68.81 546 GLY A C 1
ATOM 4456 O O . GLY A 1 546 ? 6.089 -25.630 2.404 1.00 68.81 546 GLY A O 1
ATOM 4457 N N . GLY A 1 547 ? 4.030 -26.314 1.766 1.00 64.94 547 GLY A N 1
ATOM 4458 C CA . GLY A 1 547 ? 4.277 -26.587 0.350 1.00 64.94 547 GLY A CA 1
ATOM 4459 C C . GLY A 1 547 ? 4.305 -25.318 -0.522 1.00 64.94 547 GLY A C 1
ATOM 4460 O O . GLY A 1 547 ? 4.492 -24.222 0.007 1.00 64.94 547 GLY A O 1
ATOM 4461 N N . PRO A 1 548 ? 4.138 -25.454 -1.855 1.00 57.59 548 PRO A N 1
ATOM 4462 C CA . PRO A 1 548 ? 4.556 -24.451 -2.837 1.00 57.59 548 PRO A CA 1
ATOM 4463 C C . PRO A 1 548 ? 3.968 -23.071 -2.553 1.00 57.59 548 PRO A C 1
ATOM 4465 O O . PRO A 1 548 ? 2.768 -22.928 -2.337 1.00 57.59 548 PRO A O 1
ATOM 4468 N N . GLU A 1 549 ? 4.819 -22.051 -2.595 1.00 54.44 549 GLU A N 1
ATOM 4469 C CA . GLU A 1 549 ? 4.506 -20.720 -2.064 1.00 54.44 549 GLU A CA 1
ATOM 4470 C C . GLU A 1 549 ? 3.525 -19.923 -2.942 1.00 54.44 549 GLU A C 1
ATOM 4472 O O . GLU A 1 549 ? 2.957 -18.930 -2.502 1.00 54.44 549 GLU A O 1
ATOM 4477 N N . HIS A 1 550 ? 3.290 -20.390 -4.172 1.00 62.75 550 HIS A N 1
ATOM 4478 C CA . HIS A 1 550 ? 2.639 -19.668 -5.270 1.00 62.75 550 HIS A CA 1
ATOM 4479 C C . HIS A 1 550 ? 1.163 -20.062 -5.464 1.00 62.75 550 HIS A C 1
ATOM 4481 O O . HIS A 1 550 ? 0.717 -20.398 -6.570 1.00 62.75 550 HIS A O 1
ATOM 4487 N N . LEU A 1 551 ? 0.402 -20.083 -4.366 1.00 65.00 551 LEU A N 1
ATOM 4488 C CA . LEU A 1 551 ? -0.952 -20.643 -4.318 1.00 65.00 551 LEU A CA 1
ATOM 4489 C C . LEU A 1 551 ? -1.976 -19.727 -4.983 1.00 65.00 551 LEU A C 1
ATOM 4491 O O . LEU A 1 551 ? -2.566 -18.830 -4.386 1.00 65.00 551 LEU A O 1
ATOM 4495 N N . SER A 1 552 ? -2.211 -20.016 -6.255 1.00 62.50 552 SER A N 1
ATOM 4496 C CA . SER A 1 552 ? -3.218 -19.357 -7.079 1.00 62.50 552 SER A CA 1
ATOM 4497 C C . SER A 1 552 ? -4.634 -19.709 -6.623 1.00 62.50 552 SER A C 1
ATOM 4499 O O . SER A 1 552 ? -4.863 -20.804 -6.116 1.00 62.50 552 SER A O 1
ATOM 4501 N N . PHE A 1 553 ? -5.615 -18.845 -6.886 1.00 63.53 553 PHE A N 1
ATOM 4502 C CA . PHE A 1 553 ? -7.031 -19.190 -6.714 1.00 63.53 553 PHE A CA 1
ATOM 4503 C C . PHE A 1 553 ? -7.606 -19.908 -7.949 1.00 63.53 553 PHE A C 1
ATOM 4505 O O . PHE A 1 553 ? -7.108 -19.735 -9.061 1.00 63.53 553 PHE A O 1
ATOM 4512 N N . LYS A 1 554 ? -8.654 -20.723 -7.763 1.00 67.06 554 LYS A N 1
ATOM 4513 C CA . LYS A 1 554 ? -9.474 -21.261 -8.864 1.00 67.06 554 LYS A CA 1
ATOM 4514 C C . LYS A 1 554 ? -10.368 -20.163 -9.443 1.00 67.06 554 LYS A C 1
ATOM 4516 O O . LYS A 1 554 ? -10.933 -19.386 -8.673 1.00 67.06 554 LYS A O 1
ATOM 4521 N N . SER A 1 555 ? -10.538 -20.181 -10.766 1.00 56.31 555 SER A N 1
ATOM 4522 C CA . SER A 1 555 ? -11.490 -19.368 -11.542 1.00 56.31 555 SER A CA 1
ATOM 4523 C C . SER A 1 555 ? -12.938 -19.606 -11.119 1.00 56.31 555 SER A C 1
ATOM 4525 O O . SER A 1 555 ? -13.380 -20.773 -11.231 1.00 56.31 555 SER A O 1
#

Organism: NCBI:txid60889

Radius of gyration: 25.74 Å; chains: 1; bounding box: 76×49×70 Å

Sequence (555 aa):
MFDENPFTSREKAEQLLDWMHKFDNSIQCSDSWFDVSAKEINNYWTCDGDAVLNWKDRGYKTLFDLLFQKISNTESNLPIMEKIEFNKNIDNIDYTSNNNIIVKTKDGSKYIASHVIFTPSLGVLKEKHATMFTPLLPEKKQHAIKGLNIGTVNKIFLEFPHRWWPEECPGFSLIWSKEDKEEFIKSHGQEYEWLCDVFAFISVDYQPRVLCTWIFGKFARHIELLTDNDISDGLYLLLEMFLSKIYNIPKFDQMVRSSWYTDEYFRGSYSFKSITTEKLNAETKDLAEPIVTANGKPIILFAGEATHEHYYSTVHGAVETGFREADRIIDFYRTRGWRNGFDKVERLLSASNQKISKTKLVIIGAGIAGLAAAKTLEDANFKDYLLIEAQSEIGGRIQSAPWNKAWIEYGAQFVHGDQSQLAQLCYKHDLLSDVQCRDGQGIFIRNNGCKVDEALVEEIDDLICNTLEDCEDYENKNIEIGCENIDAVLRNSLNKHLHKKNDPLVIRTIKKEIFDWNIRFLAIDNACFSLDELSTKYWGKFKFVGGPEHLSFKS

Secondary structure (DSSP, 8-state):
-GGG-TT--HHHHHHHHHHHHHHHHHHHT-S-GGGB-TTGGGG--PPSS-S----TTS-TTHHHHHHTTTTSSSS---TTGGGEETT--EEEEE-SSTT-EEEEETTS-EEEEEEEEE-S-HHHHHHHHHHHEESPPPHHHHHHHHHSEE--EEEEEEE-SS--S-TT--EEE----HHHHHHHHHHH-GGGGGGGS--EEEEPTT-TTEEEEEEEHHHHHHHTTS-HHHHHHHHHHHHHHHHTTT---PPPSEEEE--TTTSTTTSSS-EE-BHHHHHHT--HHHHHPPEE-TTS-EEEEE-SGGG-SSS-SSHHHHHHHHHHHHHHHHHHHHTTT--S----------SSS--EEEEEEEEE--BHHHHHHHHHHHHTT---EEEE-SSSSSBTT--EEEETTEEEESS------TTSHHHHHHHHTT-B-S----TT-S--B-TTSPBPPHHHHHHHHHHHHHHHHHHHTTTTS-PPTT--BHHHHHHHHHHHHHHHH---HHHHHHHHHHHHHHHHHHHHHTT-S-TTSSBHHHHTT----SS-S--PBP-

InterPro domains:
  IPR002937 Amine oxidase [PF01593] (83-330)
  IPR002937 Amine oxidase [PF01593] (368-444)
  IPR036188 FAD/NAD(P)-binding domain superfamily [G3DSA:3.50.50.60] (274-344)
  IPR036188 FAD/NAD(P)-binding domain superfamily [G3DSA:3.50.50.60] (354-554)
  IPR036188 FAD/NAD(P)-binding domain superfamily [SSF51905] (18-333)
  IPR036188 FAD/NAD(P)-binding domain superfamily [SSF51905] (358-542)
  IPR050281 Flavin monoamine oxidase and related enzymes [PTHR10742] (10-336)